Protein AF-A0A269PK32-F1 (afdb_monomer)

Secondary structure (DSSP, 8-state):
----------------------------------------PEEEEEEEEBTTBEET-EEEE-SS-SSSS--TTS-EEE--TTSEEEEEEETT---SPPEEEE--TTT-EETTSTT-B-SS--EEEE-TT-S-TTSPEEESHHHHHHHHHHTTS-TTS-HHHHHHHHHHHHHHHHT-S-THHHH--HHHHHT-TT--HHHHHHHHHHHHHHHHHHHHHHHHHHHHHHTS-TT-HHHHHHHHHHHHHHHTHHHHHHHHHHHHHHT---HHHHHHHHHHH-GGGSPPHHHHHHTSPPPPPPPEEEEEETTTTEEEEEPPTT--SGGGEEEESSTTSS-EE--SSSEEE--SS-B-TTTSEEEE---TTSPPPPPEE-SS-B-PPBPPPPPPEEEEEE-STTT-EEEEEPPTT--SGGGEEEESSTTSS-EE--SSEE--SS-B-TT-EEEEEPPBTTBPPPPPEEE-S-B-PPPPPPPPPPPEEEEEETTTTEEEEEPPTT---GGGEEEEETTS--EE-SSSEEE--SS-B-TT-EEEEEPPBTTTTBPPPPPEE-SS-B-PPPPPPPPPEEEEEETTTTEEEEEPPTT--SGGG-EEESSTTSS-EE--S-SEEE--S----TT--EE-

pLDDT: mean 87.88, std 14.58, range [28.97, 98.19]

Foldseek 3Di:
DDDDDDDDDDDDDDDDDDDDDDDDDDDDDDDDDDDDPDPQQWDKAKAFEDLAGKFQWKKWFPPVLLLDPPDPPIFIDGAHPNRIDITTGRPPPPDQTKIKTKFDAPGIDGPVDPPDGDHQIDMWTAGSPPPDPPDHFYTFLLRRLLVLQLVQDDPVDDSVRSSVVSLVLSCVLLVHDDSCLSGDPLNVQCVDPPDDPVSNVVSLLSSLLRNLSRVLLRVQLVLQVVQADPPLSSLSNNQLSNLCSPAQSNVSNVLSVVCVVVVNRDSNVSNVVSCVLQVLSRDHNVCSVVSHRDAQAEFADWDADQVQQKIFTHDRHRGQDQQQKWKFQALPPDIDGRDDGRMDRNPQAWGQWNNIWMWGDDDPSGDTHDIDIHRHIHHHAAEAAAEWAWDDADQDPPPGWTATHDGPPCHDQQQKWKFQAQPPDIDRADHTRHPPQDWGAAQRIWMWGPADPRYHIYDIDTGRDIHHHQDQDEAFAEWAWDDQDQVQQKGFTHDGPPGPDQQQKWKAAAPDDTDRDPDRIDHDDQAKGAWFRIWMWGPQDPVSRYHIHDIDTHRHIHHHDDDDFDFWADWDQDLVQQKIATHDGPPQQAQQSKWKFQALPPDTHGGHDHSMDRNPNDDGDPNSIGMD

Structure (mmCIF, N/CA/C/O backbone):
data_AF-A0A269PK32-F1
#
_entry.id   AF-A0A269PK32-F1
#
loop_
_atom_site.group_PDB
_atom_site.id
_atom_site.type_symbol
_atom_site.label_atom_id
_atom_site.label_alt_id
_atom_site.label_comp_id
_atom_site.label_asym_id
_atom_site.label_entity_id
_atom_site.label_seq_id
_atom_site.pdbx_PDB_ins_code
_atom_site.Cartn_x
_atom_site.Cartn_y
_atom_site.Cartn_z
_atom_site.occupancy
_atom_site.B_iso_or_equiv
_atom_site.auth_seq_id
_atom_site.auth_comp_id
_atom_site.auth_asym_id
_atom_site.auth_atom_id
_atom_site.pdbx_PDB_model_num
ATOM 1 N N . MET A 1 1 ? -9.921 -57.693 51.409 1.00 37.16 1 MET A N 1
ATOM 2 C CA . MET A 1 1 ? -8.818 -57.324 52.324 1.00 37.16 1 MET A CA 1
ATOM 3 C C . MET A 1 1 ? -8.618 -55.825 52.140 1.00 37.16 1 MET A C 1
ATOM 5 O O . MET A 1 1 ? -8.301 -55.451 51.028 1.00 37.16 1 MET A O 1
ATOM 9 N N . ASN A 1 2 ? -8.909 -54.890 53.039 1.00 38.06 2 ASN A N 1
ATOM 10 C CA . ASN A 1 2 ? -9.366 -54.890 54.426 1.00 38.06 2 ASN A CA 1
ATOM 11 C C . ASN A 1 2 ? -10.435 -53.795 54.600 1.00 38.06 2 ASN A C 1
ATOM 13 O O . ASN A 1 2 ? -10.482 -52.837 53.835 1.00 38.06 2 ASN A O 1
ATOM 17 N N . ALA A 1 3 ? -11.294 -54.001 55.594 1.00 35.81 3 ALA A N 1
ATOM 18 C CA . ALA A 1 3 ? -12.413 -53.156 56.001 1.00 35.81 3 ALA A CA 1
ATOM 19 C C . ALA A 1 3 ? -11.955 -51.936 56.862 1.00 35.81 3 ALA A C 1
ATOM 21 O O . ALA A 1 3 ? -10.773 -51.859 57.199 1.00 35.81 3 ALA A O 1
ATOM 22 N N . PRO A 1 4 ? -12.869 -50.998 57.202 1.00 59.84 4 PRO A N 1
ATOM 23 C CA . PRO A 1 4 ? -12.609 -49.584 57.521 1.00 59.84 4 PRO A CA 1
ATOM 24 C C . PRO A 1 4 ? -12.688 -49.246 59.023 1.00 59.84 4 PRO A C 1
ATOM 26 O O . PRO A 1 4 ? -13.217 -50.043 59.791 1.00 59.84 4 PRO A O 1
ATOM 29 N N . THR A 1 5 ? -12.299 -48.023 59.423 1.00 42.81 5 THR A N 1
ATOM 30 C CA . THR A 1 5 ? -12.698 -47.409 60.713 1.00 42.81 5 THR A CA 1
ATOM 31 C C . THR A 1 5 ? -12.662 -45.870 60.685 1.00 42.81 5 THR A C 1
ATOM 33 O O . THR A 1 5 ? -11.616 -45.283 60.416 1.00 42.81 5 THR A O 1
ATOM 36 N N . TYR A 1 6 ? -13.793 -45.238 61.032 1.00 42.78 6 TYR A N 1
ATOM 37 C CA . TYR A 1 6 ? -13.908 -43.853 61.530 1.00 42.78 6 TYR A CA 1
ATOM 38 C C . TYR A 1 6 ? -13.378 -43.745 62.976 1.00 42.78 6 TYR A C 1
ATOM 40 O O . TYR A 1 6 ? -13.392 -44.742 63.700 1.00 42.78 6 TYR A O 1
ATOM 48 N N . PRO A 1 7 ? -12.945 -42.553 63.423 1.00 45.50 7 PRO A N 1
ATOM 49 C CA . PRO A 1 7 ? -13.702 -41.792 64.440 1.00 45.50 7 PRO A CA 1
ATOM 50 C C . PRO A 1 7 ? -13.618 -40.270 64.152 1.00 45.50 7 PRO A C 1
ATOM 52 O O . PRO A 1 7 ? -12.852 -39.848 63.300 1.00 45.50 7 PRO A O 1
ATOM 55 N N . GLY A 1 8 ? -14.335 -39.327 64.752 1.00 34.00 8 GLY A N 1
ATOM 56 C CA . GLY A 1 8 ? -15.216 -39.264 65.907 1.00 34.00 8 GLY A CA 1
ATOM 57 C C . GLY A 1 8 ? -15.342 -37.770 66.249 1.00 34.00 8 GLY A C 1
ATOM 58 O O . GLY A 1 8 ? -14.341 -37.068 66.358 1.00 34.00 8 GLY A O 1
ATOM 59 N N . LEU A 1 9 ? -16.577 -37.286 66.338 1.00 37.31 9 LEU A N 1
ATOM 60 C CA . LEU A 1 9 ? -16.976 -35.931 66.721 1.00 37.31 9 LEU A CA 1
ATOM 61 C C . LEU A 1 9 ? -16.568 -35.638 68.180 1.00 37.31 9 LEU A C 1
ATOM 63 O O . LEU A 1 9 ? -16.847 -36.467 69.044 1.00 37.31 9 LEU A O 1
ATOM 67 N N . LEU A 1 10 ? -15.998 -34.464 68.480 1.00 34.41 10 LEU A N 1
ATOM 68 C CA . LEU A 1 10 ? -15.963 -33.917 69.845 1.00 34.41 10 LEU A CA 1
ATOM 69 C C . LEU A 1 10 ? -15.920 -32.382 69.825 1.00 34.41 10 LEU A C 1
ATOM 71 O O . LEU A 1 10 ? -14.963 -31.758 69.379 1.00 34.41 10 LEU A O 1
ATOM 75 N N . ILE A 1 11 ? -17.023 -31.813 70.306 1.00 39.72 11 ILE A N 1
ATOM 76 C CA . ILE A 1 11 ? -17.265 -30.405 70.616 1.00 39.72 11 ILE A CA 1
ATOM 77 C C . ILE A 1 11 ? -16.813 -30.176 72.062 1.00 39.72 11 ILE A C 1
ATOM 79 O O . ILE A 1 11 ? -17.271 -30.901 72.945 1.00 39.72 11 ILE A O 1
ATOM 83 N N . THR A 1 12 ? -16.014 -29.141 72.327 1.00 36.25 12 THR A N 1
ATOM 84 C CA . THR A 1 12 ? -15.875 -28.554 73.672 1.00 36.25 12 THR A CA 1
ATOM 85 C C . THR A 1 12 ? -15.654 -27.034 73.602 1.00 36.25 12 THR A C 1
ATOM 87 O O . THR A 1 12 ? -14.894 -26.567 72.753 1.00 36.25 12 THR A O 1
ATOM 90 N N . PRO A 1 13 ? -16.324 -26.248 74.469 1.00 44.06 13 PRO A N 1
ATOM 91 C CA . PRO A 1 13 ? -16.320 -24.788 74.439 1.00 44.06 13 PRO A CA 1
ATOM 92 C C . PRO A 1 13 ? -15.182 -24.206 75.290 1.00 44.06 13 PRO A C 1
ATOM 94 O O . PRO A 1 13 ? -14.864 -24.727 76.359 1.00 44.06 13 PRO A O 1
ATOM 97 N N . LEU A 1 14 ? -14.603 -23.091 74.843 1.00 37.59 14 LEU A N 1
ATOM 98 C CA . LEU A 1 14 ? -13.578 -22.353 75.578 1.00 37.59 14 LEU A CA 1
ATOM 99 C C . LEU A 1 14 ? -14.203 -21.106 76.225 1.00 37.59 14 LEU A C 1
ATOM 101 O O . LEU A 1 14 ? -14.432 -20.096 75.566 1.00 37.59 14 LEU A O 1
ATOM 105 N N . LEU A 1 15 ? -14.494 -21.205 77.524 1.00 38.22 15 LEU A N 1
ATOM 106 C CA . LEU A 1 15 ? -14.792 -20.078 78.409 1.00 38.22 15 LEU A CA 1
ATOM 107 C C . LEU A 1 15 ? -13.456 -19.531 78.944 1.00 38.22 15 LEU A C 1
ATOM 109 O O . LEU A 1 15 ? -12.741 -20.258 79.632 1.00 38.22 15 LEU A O 1
ATOM 113 N N . LEU A 1 16 ? -13.139 -18.259 78.690 1.00 42.25 16 LEU A N 1
ATOM 114 C CA . LEU A 1 16 ? -12.145 -17.515 79.469 1.00 42.25 16 LEU A CA 1
ATOM 115 C C . LEU A 1 16 ? -12.831 -16.355 80.189 1.00 42.25 16 LEU A C 1
ATOM 117 O O . LEU A 1 16 ? -13.361 -15.439 79.568 1.00 42.25 16 LEU A O 1
ATOM 121 N N . TRP A 1 17 ? -12.783 -16.410 81.517 1.00 37.53 17 TRP A N 1
ATOM 122 C CA . TRP A 1 17 ? -12.915 -15.254 82.391 1.00 37.53 17 TRP A CA 1
ATOM 123 C C . TRP A 1 17 ? -11.523 -14.658 82.598 1.00 37.53 17 TRP A C 1
ATOM 125 O O . TRP A 1 17 ? -10.612 -15.378 83.002 1.00 37.53 17 TRP A O 1
ATOM 135 N N . LEU A 1 18 ? -11.380 -13.344 82.437 1.00 39.38 18 LEU A N 1
ATOM 136 C CA . LEU A 1 18 ? -10.436 -12.581 83.246 1.00 39.38 18 LEU A CA 1
ATOM 137 C C . LEU A 1 18 ? -11.068 -11.258 83.672 1.00 39.38 18 LEU A C 1
ATOM 139 O O . LEU A 1 18 ? -11.532 -10.454 82.871 1.00 39.38 18 LEU A O 1
ATOM 143 N N . VAL A 1 19 ? -11.086 -11.113 84.990 1.00 48.22 19 VAL A N 1
ATOM 144 C CA . VAL A 1 19 ? -11.543 -9.983 85.782 1.00 48.22 19 VAL A CA 1
ATOM 145 C C . VAL A 1 19 ? -10.466 -8.900 85.741 1.00 48.22 19 VAL A C 1
ATOM 147 O O . VAL A 1 19 ? -9.308 -9.182 86.043 1.00 48.22 19 VAL A O 1
ATOM 150 N N . ALA A 1 20 ? -10.854 -7.660 85.446 1.00 36.81 20 ALA A N 1
ATOM 151 C CA . ALA A 1 20 ? -10.090 -6.473 85.811 1.00 36.81 20 ALA A CA 1
ATOM 152 C C . ALA A 1 20 ? -10.974 -5.582 86.691 1.00 36.81 20 ALA A C 1
ATOM 154 O O . ALA A 1 20 ? -12.094 -5.223 86.337 1.00 36.81 20 ALA A O 1
ATOM 155 N N . CYS A 1 21 ? -10.452 -5.322 87.884 1.00 52.16 21 CYS A N 1
ATOM 156 C CA . CYS A 1 21 ? -11.039 -4.577 88.985 1.00 52.16 21 CYS A CA 1
ATOM 157 C C . CYS A 1 21 ? -10.696 -3.084 88.851 1.00 52.16 21 CYS A C 1
ATOM 159 O O . CYS A 1 21 ? -9.554 -2.751 88.540 1.00 52.16 21 CYS A O 1
ATOM 161 N N . GLY A 1 22 ? -11.654 -2.204 89.146 1.00 38.16 22 GLY A N 1
ATOM 162 C CA . GLY A 1 22 ? -11.427 -0.767 89.324 1.00 38.16 22 GLY A CA 1
ATOM 163 C C . GLY A 1 22 ? -12.723 -0.019 89.653 1.00 38.16 22 GLY A C 1
ATOM 164 O O . GLY A 1 22 ? -13.509 0.248 88.753 1.00 38.16 22 GLY A O 1
ATOM 165 N N . GLY A 1 23 ? -12.953 0.273 90.943 1.00 36.78 23 GLY A N 1
ATOM 166 C CA . GLY A 1 23 ? -14.049 1.127 91.456 1.00 36.78 23 GLY A CA 1
ATOM 167 C C . GLY A 1 23 ? -13.903 2.604 91.038 1.00 36.78 23 GLY A C 1
ATOM 168 O O . GLY A 1 23 ? -12.877 2.975 90.482 1.00 36.78 23 GLY A O 1
ATOM 169 N N . SER A 1 24 ? -14.855 3.517 91.265 1.00 28.97 24 SER A N 1
ATOM 170 C CA . SER A 1 24 ? -15.559 3.793 92.526 1.00 28.97 24 SER A CA 1
ATOM 171 C C . SER A 1 24 ? -16.756 4.760 92.333 1.00 28.97 24 SER A C 1
ATOM 173 O O . SER A 1 24 ? -16.713 5.615 91.455 1.00 28.97 24 SER A O 1
ATOM 175 N N . ASP A 1 25 ? -17.736 4.648 93.243 1.00 36.16 25 ASP A N 1
ATOM 176 C CA . ASP A 1 25 ? -18.665 5.664 93.796 1.00 36.16 25 ASP A CA 1
ATOM 177 C C . ASP A 1 25 ? -19.957 6.165 93.081 1.00 36.16 25 ASP A C 1
ATOM 179 O O . ASP A 1 25 ? -19.962 7.090 92.282 1.00 36.16 25 ASP A O 1
ATOM 183 N N . ASN A 1 26 ? -21.080 5.634 93.603 1.00 37.25 26 ASN A N 1
ATOM 184 C CA . ASN A 1 26 ? -22.246 6.293 94.240 1.00 37.25 26 ASN A CA 1
ATOM 185 C C . ASN A 1 26 ? -23.305 7.138 93.476 1.00 37.25 26 ASN A C 1
ATOM 187 O O . ASN A 1 26 ? -23.106 8.313 93.188 1.00 37.25 26 ASN A O 1
ATOM 191 N N . LYS A 1 27 ? -24.538 6.586 93.562 1.00 33.72 27 LYS A N 1
ATOM 192 C CA . LYS A 1 27 ? -25.879 7.200 93.791 1.00 33.72 27 LYS A CA 1
ATOM 193 C C . LYS A 1 27 ? -26.764 7.590 92.581 1.00 33.72 27 LYS A C 1
ATOM 195 O O . LYS A 1 27 ? -26.254 7.720 91.480 1.00 33.72 27 LYS A O 1
ATOM 200 N N . PRO A 1 28 ? -28.110 7.611 92.768 1.00 47.28 28 PRO A N 1
ATOM 201 C CA . PRO A 1 28 ? -29.032 6.879 91.901 1.00 47.28 28 PRO A CA 1
ATOM 202 C C . PRO A 1 28 ? -30.050 7.761 91.161 1.00 47.28 28 PRO A C 1
ATOM 204 O O . PRO A 1 28 ? -30.309 8.887 91.567 1.00 47.28 28 PRO A O 1
ATOM 207 N N . ASP A 1 29 ? -30.693 7.105 90.193 1.00 39.12 29 ASP A N 1
ATOM 208 C CA . ASP A 1 29 ? -32.035 7.358 89.654 1.00 39.12 29 ASP A CA 1
ATOM 209 C C . ASP A 1 29 ? -32.228 8.647 88.847 1.00 39.12 29 ASP A C 1
ATOM 211 O O . ASP A 1 29 ? -32.294 9.733 89.406 1.00 39.12 29 ASP A O 1
ATOM 215 N N . GLU A 1 30 ? -32.402 8.493 87.531 1.00 36.25 30 GLU A N 1
ATOM 216 C CA . GLU A 1 30 ? -33.432 9.231 86.799 1.00 36.25 30 GLU A CA 1
ATOM 217 C C . GLU A 1 30 ? -33.748 8.544 85.455 1.00 36.25 30 GLU A C 1
ATOM 219 O O . GLU A 1 30 ? -32.909 8.406 84.570 1.00 36.25 30 GLU A O 1
ATOM 224 N N . THR A 1 31 ? -35.003 8.099 85.365 1.00 31.62 31 THR A N 1
ATOM 225 C CA 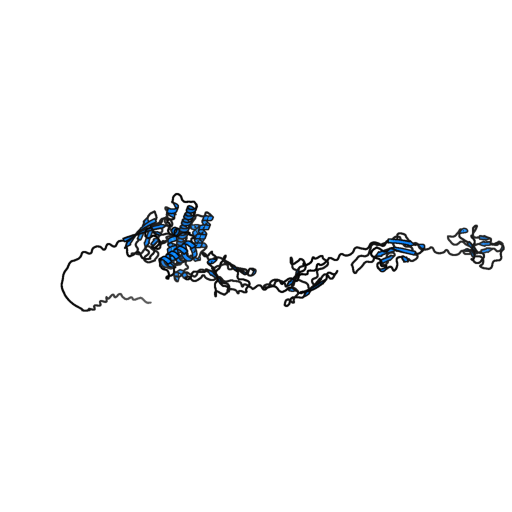. THR A 1 31 ? -35.887 8.101 84.187 1.00 31.62 31 THR A CA 1
ATOM 226 C C . THR A 1 31 ? -35.447 7.388 82.903 1.00 31.62 31 THR A C 1
ATOM 228 O O . THR A 1 31 ? -34.559 7.807 82.171 1.00 31.62 31 THR A O 1
ATOM 231 N N . ILE A 1 32 ? -36.222 6.350 82.570 1.00 41.50 32 ILE A N 1
ATOM 232 C CA . ILE A 1 32 ? -36.342 5.765 81.232 1.00 41.50 32 ILE A CA 1
ATOM 233 C C . ILE A 1 32 ? -36.752 6.868 80.251 1.00 41.50 32 ILE A C 1
ATOM 235 O O . ILE A 1 32 ? -37.929 7.231 80.189 1.00 41.50 32 ILE A O 1
ATOM 239 N N . ASP A 1 33 ? -35.794 7.359 79.467 1.00 33.66 33 ASP A N 1
ATOM 240 C CA . ASP A 1 33 ? -36.096 8.139 78.278 1.00 33.66 33 ASP A CA 1
ATOM 241 C C . ASP A 1 33 ? -36.470 7.203 77.129 1.00 33.66 33 ASP A C 1
ATOM 243 O O . ASP A 1 33 ? -35.772 6.262 76.741 1.00 33.66 33 ASP A O 1
ATOM 247 N N . LYS A 1 34 ? -37.666 7.467 76.627 1.00 39.84 34 LYS A N 1
ATOM 248 C CA . LYS A 1 34 ? -38.316 6.823 75.501 1.00 39.84 34 LYS A CA 1
ATOM 249 C C . LYS A 1 34 ? -37.453 7.073 74.261 1.00 39.84 34 LYS A C 1
ATOM 251 O O . LYS A 1 34 ? -37.342 8.213 73.822 1.00 39.84 34 LYS A O 1
ATOM 256 N N . ILE A 1 35 ? -36.870 6.018 73.691 1.00 34.84 35 ILE A N 1
ATOM 257 C CA . ILE A 1 35 ? -36.196 6.078 72.387 1.00 34.84 35 ILE A CA 1
ATOM 258 C C . ILE A 1 35 ? -37.216 6.611 71.369 1.00 34.84 35 ILE A C 1
ATOM 260 O O . ILE A 1 35 ? -38.174 5.926 71.007 1.00 34.84 35 ILE A O 1
ATOM 264 N N . SER A 1 36 ? -37.038 7.869 70.968 1.00 35.03 36 SER A N 1
ATOM 265 C CA . SER A 1 36 ? -37.664 8.447 69.782 1.00 35.03 36 SER A CA 1
ATOM 266 C C . SER A 1 36 ? -37.116 7.705 68.560 1.00 35.03 36 SER A C 1
ATOM 268 O O . SER A 1 36 ? -35.912 7.445 68.528 1.00 35.03 36 SER A O 1
ATOM 270 N N . PRO A 1 37 ? -37.941 7.346 67.560 1.00 41.81 37 PRO A N 1
ATOM 271 C CA . PRO A 1 37 ? -37.420 6.790 66.323 1.00 41.81 37 PRO A CA 1
ATOM 272 C C . PRO A 1 37 ? -36.536 7.851 65.668 1.00 41.81 37 PRO A C 1
ATOM 274 O O . PRO A 1 37 ? -36.965 8.988 65.463 1.00 41.81 37 PRO A O 1
ATOM 277 N N . ASP A 1 38 ? -35.291 7.482 65.396 1.00 36.31 38 ASP A N 1
ATOM 278 C CA . ASP A 1 38 ? -34.392 8.268 64.568 1.00 36.31 38 ASP A CA 1
ATOM 279 C C . ASP A 1 38 ? -35.006 8.339 63.165 1.00 36.31 38 ASP A C 1
ATOM 281 O O . ASP A 1 38 ? -35.099 7.344 62.443 1.00 36.31 38 ASP A O 1
ATOM 285 N N . THR A 1 39 ? -35.550 9.503 62.824 1.00 44.28 39 THR A N 1
ATOM 286 C CA . THR A 1 39 ? -36.041 9.825 61.485 1.00 44.28 39 THR A CA 1
ATOM 287 C C . THR A 1 39 ? -34.842 9.911 60.542 1.00 44.28 39 THR A C 1
ATOM 289 O O . THR A 1 39 ? -34.349 10.998 60.241 1.00 44.28 39 THR A O 1
ATOM 292 N N . SER A 1 40 ? -34.381 8.759 60.046 1.00 48.56 40 SER A N 1
ATOM 293 C CA . SER A 1 40 ? -33.530 8.712 58.861 1.00 48.56 40 SER A CA 1
ATOM 294 C C . SER A 1 40 ? -34.338 9.286 57.701 1.00 48.56 40 SER A C 1
ATOM 296 O O . SER A 1 40 ? -35.295 8.679 57.216 1.00 48.56 40 SER A O 1
ATOM 298 N N . THR A 1 41 ? -34.003 10.500 57.286 1.00 59.38 41 THR A N 1
ATOM 299 C CA . THR A 1 41 ? -34.541 11.061 56.050 1.00 59.38 41 THR A CA 1
ATOM 300 C C . THR A 1 41 ? -33.999 10.216 54.892 1.00 59.38 41 THR A C 1
ATOM 302 O O . THR A 1 41 ? -32.800 9.944 54.829 1.00 59.38 41 THR A O 1
ATOM 305 N N . ASN A 1 42 ? -34.898 9.711 54.044 1.00 69.38 42 ASN A N 1
ATOM 306 C CA . ASN A 1 42 ? -34.542 8.978 52.829 1.00 69.38 42 ASN A CA 1
ATOM 307 C C . ASN A 1 42 ? -34.512 9.957 51.646 1.00 69.38 42 ASN A C 1
ATOM 309 O O . ASN A 1 42 ? -35.462 10.722 51.461 1.00 69.38 42 ASN A O 1
ATOM 313 N N . THR A 1 43 ? -33.470 9.887 50.823 1.00 78.19 43 THR A N 1
ATOM 314 C CA . THR A 1 43 ? -33.382 10.532 49.514 1.00 78.19 43 THR A CA 1
ATOM 315 C C . THR A 1 43 ? -34.080 9.646 48.489 1.00 78.19 43 THR A C 1
ATOM 317 O O . THR A 1 43 ? -33.780 8.456 48.375 1.00 78.19 43 THR A O 1
ATOM 320 N N . ALA A 1 44 ? -34.992 10.230 47.713 1.00 84.94 44 ALA A N 1
ATOM 321 C CA . ALA A 1 44 ? -35.550 9.586 46.532 1.00 84.94 44 ALA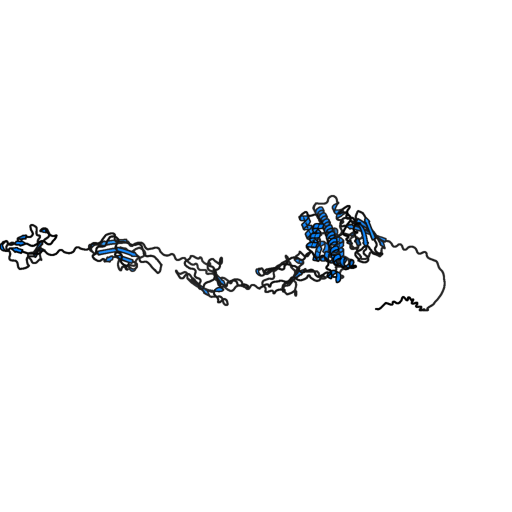 A CA 1
ATOM 322 C C . ALA A 1 44 ? -34.609 9.795 45.336 1.00 84.94 44 ALA A C 1
ATOM 324 O O . ALA A 1 44 ? -34.358 10.933 44.941 1.00 84.94 44 ALA A O 1
ATOM 325 N N . VAL A 1 45 ? -34.108 8.705 44.757 1.00 86.88 45 VAL A N 1
ATOM 326 C CA . VAL A 1 45 ? -33.347 8.704 43.502 1.00 86.88 45 VAL A CA 1
ATOM 327 C C . VAL A 1 45 ? -34.284 8.264 42.387 1.00 86.88 45 VAL A C 1
ATOM 329 O O . VAL A 1 45 ? -34.771 7.134 42.395 1.00 86.88 45 VAL A O 1
ATOM 332 N N . ASN A 1 46 ? -34.562 9.167 41.450 1.00 90.25 46 ASN A N 1
ATOM 333 C CA . ASN A 1 46 ? -35.451 8.911 40.320 1.00 90.25 46 ASN A CA 1
ATOM 334 C C . ASN A 1 46 ? -34.625 8.598 39.075 1.00 90.25 46 ASN A C 1
ATOM 336 O O . ASN A 1 46 ? -33.657 9.306 38.798 1.00 90.25 46 ASN A O 1
ATOM 340 N N . GLY A 1 47 ? -35.032 7.593 38.306 1.00 92.38 47 GLY A N 1
ATOM 341 C CA . GLY A 1 47 ? -34.360 7.245 37.061 1.00 92.38 47 GLY A CA 1
ATOM 342 C C . GLY A 1 47 ? -35.284 6.660 36.000 1.00 92.38 47 GLY A C 1
ATOM 343 O O . GLY A 1 47 ? -36.485 6.490 36.227 1.00 92.38 47 GLY A O 1
ATOM 344 N N . VAL A 1 48 ? -34.721 6.413 34.821 1.00 95.44 48 VAL A N 1
ATOM 345 C CA . VAL A 1 48 ? -35.363 5.744 33.682 1.00 95.44 48 VAL A CA 1
ATOM 346 C C . VAL A 1 48 ? -34.379 4.779 33.025 1.00 95.44 48 VAL A C 1
ATOM 348 O O . VAL A 1 48 ? -33.212 5.116 32.839 1.00 95.44 48 VAL A O 1
ATOM 351 N N . ALA A 1 49 ? -34.843 3.576 32.701 1.00 97.31 49 ALA A N 1
ATOM 352 C CA . ALA A 1 49 ? -34.073 2.537 32.029 1.00 97.31 49 ALA A CA 1
ATOM 353 C C . ALA A 1 49 ? -34.405 2.501 30.528 1.00 97.31 49 ALA A C 1
ATOM 355 O O . ALA A 1 49 ? -35.564 2.280 30.167 1.00 97.31 49 ALA A O 1
ATOM 356 N N . ILE A 1 50 ? -33.400 2.723 29.671 1.00 95.38 50 ILE A N 1
ATOM 357 C CA . ILE A 1 50 ? -33.592 2.966 28.232 1.00 95.38 50 ILE A CA 1
ATOM 358 C C . ILE A 1 50 ? -32.594 2.164 27.373 1.00 95.38 50 ILE A C 1
ATOM 360 O O . ILE A 1 50 ? -31.420 2.513 27.306 1.00 95.38 50 ILE A O 1
ATOM 364 N N . ASP A 1 51 ? -33.090 1.147 26.673 1.00 91.81 51 ASP A N 1
ATOM 365 C CA . ASP A 1 51 ? -32.627 0.641 25.368 1.00 91.81 51 ASP A CA 1
ATOM 366 C C . ASP A 1 51 ? -33.711 0.999 24.332 1.00 91.81 51 ASP A C 1
ATOM 368 O O . ASP A 1 51 ? -33.632 2.048 23.699 1.00 91.81 51 ASP A O 1
ATOM 372 N N . GLY A 1 52 ? -34.844 0.295 24.363 1.00 93.38 52 GLY A N 1
ATOM 373 C CA . GLY A 1 52 ? -36.158 0.929 24.495 1.00 93.38 52 GLY A CA 1
ATOM 374 C C . GLY A 1 52 ? -36.547 1.063 25.975 1.00 93.38 52 GLY A C 1
ATOM 375 O O . GLY A 1 52 ? -35.794 0.660 26.861 1.00 93.38 52 GLY A O 1
ATOM 376 N N . TYR A 1 53 ? -37.716 1.616 26.305 1.00 97.38 53 TYR A N 1
ATOM 377 C CA . TYR A 1 53 ? -38.167 1.601 27.701 1.00 97.38 53 TYR A CA 1
ATOM 378 C C . TYR A 1 53 ? -38.209 0.162 28.230 1.00 97.38 53 TYR A C 1
ATOM 380 O O . TYR A 1 53 ? -38.901 -0.698 27.677 1.00 97.38 53 TYR A O 1
ATOM 388 N N . LEU A 1 54 ? -37.438 -0.093 29.291 1.00 97.88 54 LEU A N 1
ATOM 389 C CA . LEU A 1 54 ? -37.302 -1.418 29.887 1.00 97.88 54 LEU A CA 1
ATOM 390 C C . LEU A 1 54 ? -38.305 -1.575 31.025 1.00 97.88 54 LEU A C 1
ATOM 392 O O . LEU A 1 54 ? -38.085 -1.072 32.126 1.00 97.88 54 LEU A O 1
ATOM 396 N N . SER A 1 55 ? -39.385 -2.310 30.777 1.00 97.88 55 SER A N 1
ATOM 397 C CA . SER A 1 55 ? -40.427 -2.586 31.764 1.00 97.88 55 SER A CA 1
ATOM 398 C C . SER A 1 55 ? -40.185 -3.889 32.514 1.00 97.88 55 SER A C 1
ATOM 400 O O . SER A 1 55 ? -39.733 -4.878 31.931 1.00 97.88 55 SER A O 1
ATOM 402 N N . LEU A 1 56 ? -40.519 -3.916 33.809 1.00 97.06 56 LEU A N 1
ATOM 403 C CA . LEU A 1 56 ? -40.291 -5.065 34.693 1.00 97.06 56 LEU A CA 1
ATOM 404 C C . LEU A 1 56 ? -38.804 -5.451 34.806 1.00 97.06 56 LEU A C 1
ATOM 406 O O . LEU A 1 56 ? -38.460 -6.620 35.012 1.00 97.06 56 LEU A O 1
ATOM 410 N N . ALA A 1 57 ? -37.906 -4.480 34.653 1.00 97.94 57 ALA A N 1
ATOM 411 C CA . ALA A 1 57 ? -36.490 -4.631 34.956 1.00 97.94 57 ALA A CA 1
ATOM 412 C C . ALA A 1 57 ? -36.246 -4.340 36.443 1.00 97.94 57 ALA A C 1
ATOM 414 O O . ALA A 1 57 ? -36.973 -3.562 37.065 1.00 97.94 57 ALA A O 1
ATOM 415 N N . LYS A 1 58 ? -35.215 -4.955 37.028 1.00 97.62 58 LYS A N 1
ATOM 416 C CA . LYS A 1 58 ? -34.786 -4.612 38.390 1.00 97.62 58 LYS A CA 1
ATOM 417 C C . LYS A 1 58 ? -33.844 -3.423 38.331 1.00 97.62 58 LYS A C 1
ATOM 419 O O . LYS A 1 58 ? -32.858 -3.482 37.602 1.00 97.62 58 LYS A O 1
ATOM 424 N N . ALA A 1 59 ? -34.118 -2.407 39.137 1.00 96.25 59 ALA A N 1
ATOM 425 C CA . ALA A 1 59 ? -33.235 -1.270 39.348 1.00 96.25 59 ALA A CA 1
ATOM 426 C C . ALA A 1 59 ? -32.655 -1.325 40.759 1.00 96.25 59 ALA A C 1
ATOM 428 O O . ALA A 1 59 ? -33.417 -1.512 41.708 1.00 96.25 59 ALA A O 1
ATOM 429 N N . CYS A 1 60 ? -31.344 -1.154 40.911 1.00 93.88 60 CYS A N 1
ATOM 430 C CA . CYS A 1 60 ? -30.681 -1.116 42.211 1.00 93.88 60 CYS A CA 1
ATOM 431 C C . CYS A 1 60 ? -29.406 -0.266 42.197 1.00 93.88 60 CYS A C 1
ATOM 433 O O . CYS A 1 60 ? -28.878 0.053 41.137 1.00 93.88 60 CYS A O 1
ATOM 435 N N . ILE A 1 61 ? -28.888 0.083 43.375 1.00 90.25 61 ILE A N 1
ATOM 436 C CA . ILE A 1 61 ? -27.492 0.527 43.501 1.00 90.25 61 ILE A CA 1
ATOM 437 C C . ILE A 1 61 ? -26.624 -0.718 43.695 1.00 90.25 61 ILE A C 1
ATOM 439 O O . ILE A 1 61 ? -26.834 -1.440 44.668 1.00 90.25 61 ILE A O 1
ATOM 443 N N . ASP A 1 62 ? -25.659 -0.949 42.804 1.00 91.81 62 ASP A N 1
ATOM 444 C CA . ASP A 1 62 ? -24.762 -2.115 42.850 1.00 91.81 62 ASP A CA 1
ATOM 445 C C . ASP A 1 62 ? -23.654 -1.900 43.895 1.00 91.81 62 ASP A C 1
ATOM 447 O O . ASP A 1 62 ? -22.532 -1.485 43.595 1.00 91.81 62 ASP A O 1
ATOM 451 N N . LEU A 1 63 ? -23.997 -2.102 45.170 1.00 89.00 63 LEU A N 1
ATOM 452 C CA . LEU A 1 63 ? -23.113 -1.797 46.298 1.00 89.00 63 LEU A CA 1
ATOM 453 C C . LEU A 1 63 ? -21.903 -2.735 46.358 1.00 89.00 63 LEU A C 1
ATOM 455 O O . LEU A 1 63 ? -20.858 -2.343 46.880 1.00 89.00 63 LEU A O 1
ATOM 459 N N . ASN A 1 64 ? -22.058 -3.976 45.891 1.00 89.81 64 ASN A N 1
ATOM 460 C CA . ASN A 1 64 ? -21.019 -5.000 45.957 1.00 89.81 64 ASN A CA 1
ATOM 461 C C . ASN A 1 64 ? -20.203 -5.112 44.649 1.00 89.81 64 ASN A C 1
ATOM 463 O O . ASN A 1 64 ? -19.198 -5.827 44.633 1.00 89.81 64 ASN A O 1
ATOM 467 N N . ARG A 1 65 ? -20.593 -4.368 43.603 1.00 90.06 65 ARG A N 1
ATOM 468 C CA . ARG A 1 65 ? -19.949 -4.299 42.283 1.00 90.06 65 ARG A CA 1
ATOM 469 C C . ARG A 1 65 ? -19.889 -5.656 41.586 1.00 90.06 65 ARG A C 1
ATOM 471 O O . ARG A 1 65 ? -18.880 -5.996 40.963 1.00 90.06 65 ARG A O 1
ATOM 478 N N . ASN A 1 66 ? -20.942 -6.457 41.733 1.00 92.38 66 ASN A N 1
ATOM 479 C CA . ASN A 1 66 ? -21.045 -7.775 41.113 1.00 92.38 66 ASN A CA 1
ATOM 480 C C . ASN A 1 66 ? -21.887 -7.775 39.826 1.00 92.38 66 ASN A C 1
ATOM 482 O O . ASN A 1 66 ? -22.062 -8.845 39.235 1.00 92.38 66 ASN A O 1
ATOM 486 N N . TYR A 1 67 ? -22.358 -6.602 39.381 1.00 94.25 67 TYR A N 1
ATOM 487 C CA . TYR A 1 67 ? -23.189 -6.418 38.191 1.00 94.25 67 TYR A CA 1
ATOM 488 C C . TYR A 1 67 ? -24.547 -7.131 38.283 1.00 94.25 67 TYR A C 1
ATOM 490 O O . TYR A 1 67 ? -25.120 -7.543 37.270 1.00 94.25 67 TYR A O 1
ATOM 498 N N . ARG A 1 68 ? -25.079 -7.308 39.500 1.00 93.12 68 ARG A N 1
ATOM 499 C CA . ARG A 1 68 ? -26.377 -7.938 39.764 1.00 93.12 68 ARG A CA 1
ATOM 500 C C . ARG A 1 68 ? -27.143 -7.172 40.837 1.00 93.12 68 ARG A C 1
ATOM 502 O O . ARG A 1 68 ? -26.574 -6.701 41.803 1.00 93.12 68 ARG A O 1
ATOM 509 N N . CYS A 1 69 ? -28.466 -7.119 40.693 1.00 93.62 69 CYS A N 1
ATOM 510 C CA . CYS A 1 69 ? -29.358 -6.677 41.767 1.00 93.62 69 CYS A CA 1
ATOM 511 C C . CYS A 1 69 ? -29.747 -7.878 42.641 1.00 93.62 69 CYS A C 1
ATOM 513 O O . CYS A 1 69 ? -30.838 -8.446 42.485 1.00 93.62 69 CYS A O 1
ATOM 515 N N . ASP A 1 70 ? -28.816 -8.322 43.487 1.00 90.69 70 ASP A N 1
ATOM 516 C CA . ASP A 1 70 ? -28.957 -9.520 44.328 1.00 90.69 70 ASP A CA 1
ATOM 517 C C . ASP A 1 70 ? -28.505 -9.342 45.789 1.00 90.69 70 ASP A C 1
ATOM 519 O O . ASP A 1 70 ? -28.715 -10.233 46.620 1.00 90.69 70 ASP A O 1
ATOM 523 N N . GLY A 1 71 ? -27.944 -8.187 46.139 1.00 81.88 71 GLY A N 1
ATOM 524 C CA . GLY A 1 71 ? -27.449 -7.904 47.472 1.00 81.88 71 GLY A CA 1
ATOM 525 C C . GLY A 1 71 ? -28.569 -7.631 48.473 1.00 81.88 71 GLY A C 1
ATOM 526 O O . GLY A 1 71 ? -29.437 -6.789 48.274 1.00 81.88 71 GLY A O 1
ATOM 527 N N . ALA A 1 72 ? -28.500 -8.273 49.641 1.00 79.75 72 ALA A N 1
ATOM 528 C CA . ALA A 1 72 ? -29.445 -8.035 50.740 1.00 79.75 72 ALA A CA 1
ATOM 529 C C . ALA A 1 72 ? -29.415 -6.593 51.294 1.00 79.75 72 ALA A C 1
ATOM 531 O O . ALA A 1 72 ? -30.342 -6.185 51.991 1.00 79.75 72 ALA A O 1
ATOM 532 N N . LEU A 1 73 ? -28.344 -5.843 51.013 1.00 81.50 73 LEU A N 1
ATOM 533 C CA . LEU A 1 73 ? -28.181 -4.437 51.394 1.00 81.50 73 LEU A CA 1
ATOM 534 C C . LEU A 1 73 ? -28.429 -3.473 50.224 1.00 81.50 73 LEU A C 1
ATOM 536 O O . LEU A 1 73 ? -28.363 -2.263 50.423 1.00 81.50 73 LEU A O 1
ATOM 540 N N . GLU A 1 74 ? -28.696 -3.987 49.023 1.00 87.62 74 GLU A N 1
ATOM 541 C CA . GLU A 1 74 ? -28.922 -3.170 47.835 1.00 87.62 74 GLU A CA 1
ATOM 542 C C . GLU A 1 74 ? -30.360 -2.662 47.821 1.00 87.62 74 GLU A C 1
ATOM 544 O O . GLU A 1 74 ? -31.330 -3.425 47.868 1.00 87.62 74 GLU A O 1
ATOM 549 N N . TYR A 1 75 ? -30.504 -1.340 47.763 1.00 88.19 75 TYR A N 1
ATOM 550 C CA . TYR A 1 75 ? -31.804 -0.712 47.574 1.00 88.19 75 TYR A CA 1
ATOM 551 C C . TYR A 1 75 ? -32.263 -1.015 46.156 1.00 88.19 75 TYR A C 1
ATOM 553 O O . TYR A 1 75 ? -31.582 -0.629 45.208 1.00 88.19 75 TYR A O 1
ATOM 561 N N . GLN A 1 76 ? -33.401 -1.695 46.025 1.00 92.25 76 GLN A N 1
ATOM 562 C CA . GLN A 1 76 ? -33.912 -2.166 44.743 1.00 92.25 76 GLN A CA 1
ATOM 563 C C . GLN A 1 76 ? -35.398 -1.858 44.550 1.00 92.25 76 GLN A C 1
ATOM 565 O O . GLN A 1 76 ? -36.164 -1.765 45.511 1.00 92.25 76 GLN A O 1
ATOM 570 N N . THR A 1 77 ? -35.808 -1.735 43.294 1.00 95.81 77 THR A N 1
ATOM 571 C CA . THR A 1 77 ? -37.200 -1.574 42.863 1.00 95.81 77 THR A CA 1
ATOM 572 C C . THR A 1 77 ? -37.392 -2.182 41.467 1.00 95.81 77 THR A C 1
ATOM 574 O O . THR A 1 77 ? -36.442 -2.705 40.880 1.00 95.81 77 THR A O 1
ATOM 577 N N . ILE A 1 78 ? -38.616 -2.141 40.942 1.00 97.38 78 ILE A N 1
ATOM 578 C CA . ILE A 1 78 ? -38.960 -2.599 39.591 1.00 97.38 78 ILE A CA 1
ATOM 579 C C . ILE A 1 78 ? -39.373 -1.397 38.743 1.00 97.38 78 ILE A C 1
ATOM 581 O O . ILE A 1 78 ? -40.069 -0.510 39.238 1.00 97.38 78 ILE A O 1
ATOM 585 N N . THR A 1 79 ? -38.940 -1.372 37.485 1.00 98.19 79 THR A N 1
ATOM 586 C CA . THR A 1 79 ? -39.320 -0.333 36.523 1.00 98.19 79 THR A CA 1
ATOM 587 C C . THR A 1 79 ? -40.769 -0.479 36.054 1.00 98.19 79 THR A C 1
ATOM 589 O O . THR A 1 79 ? -41.283 -1.597 35.922 1.00 98.19 79 THR A O 1
ATOM 592 N N . ASP A 1 80 ? -41.432 0.647 35.789 1.00 97.88 80 ASP A N 1
ATOM 593 C CA . ASP A 1 80 ? -42.778 0.680 35.204 1.00 97.88 80 ASP A CA 1
ATOM 594 C C . ASP A 1 80 ? -42.773 0.467 33.673 1.00 97.88 80 ASP A C 1
ATOM 596 O O . ASP A 1 80 ? -41.781 0.036 33.088 1.00 97.88 80 ASP A O 1
ATOM 600 N N . ASP A 1 81 ? -43.913 0.659 33.010 1.00 95.88 81 ASP A N 1
ATOM 601 C CA . ASP A 1 81 ? -44.088 0.507 31.557 1.00 95.88 81 ASP A CA 1
ATOM 602 C C . ASP A 1 81 ? -43.355 1.569 30.725 1.00 95.88 81 ASP A C 1
ATOM 604 O O . ASP A 1 81 ? -43.018 1.314 29.570 1.00 95.88 81 ASP A O 1
ATOM 608 N N . GLU A 1 82 ? -43.036 2.714 31.327 1.00 95.19 82 GLU A N 1
ATOM 609 C CA . GLU A 1 82 ? -42.200 3.772 30.751 1.00 95.19 82 GLU A CA 1
ATOM 610 C C . GLU A 1 82 ? -40.733 3.652 31.213 1.00 95.19 82 GLU A C 1
ATOM 612 O O . GLU A 1 82 ? -39.946 4.589 31.079 1.00 95.19 82 GLU A O 1
ATOM 617 N N . GLY A 1 83 ? -40.352 2.509 31.796 1.00 96.75 83 GLY A N 1
ATOM 618 C CA . GLY A 1 83 ? -39.000 2.238 32.281 1.00 96.75 83 GLY A CA 1
ATOM 619 C C . GLY A 1 83 ? -38.582 3.072 33.496 1.00 96.75 83 GLY A C 1
ATOM 620 O O . GLY A 1 83 ? -37.410 3.046 33.880 1.00 96.75 83 GLY A O 1
ATOM 621 N N . LYS A 1 84 ? -39.497 3.824 34.115 1.00 97.06 84 LYS A N 1
ATOM 622 C CA . LYS A 1 84 ? -39.198 4.717 35.237 1.00 97.06 84 LYS A CA 1
ATOM 623 C C . LYS A 1 84 ? -39.135 3.950 36.544 1.00 97.06 84 LYS A C 1
ATOM 625 O O . LYS A 1 84 ? -39.793 2.929 36.737 1.00 97.06 84 LYS A O 1
ATOM 630 N N . PHE A 1 85 ? -38.345 4.473 37.472 1.00 95.81 85 PHE A N 1
ATOM 631 C CA . PHE A 1 85 ? -38.221 3.918 38.810 1.00 95.81 85 PHE A CA 1
ATOM 632 C C . PHE A 1 85 ? -37.834 4.980 39.840 1.00 95.81 85 PHE A C 1
ATOM 634 O O . PHE A 1 85 ? -37.213 5.997 39.522 1.00 95.81 85 PHE A O 1
ATOM 641 N N . THR A 1 86 ? -38.151 4.694 41.102 1.00 93.12 86 THR A N 1
ATOM 642 C CA . THR A 1 86 ? -37.724 5.491 42.256 1.00 93.12 86 THR A CA 1
ATOM 643 C C . THR A 1 86 ? -37.114 4.573 43.309 1.00 93.12 86 THR A C 1
ATOM 645 O O . THR A 1 86 ? -37.775 3.660 43.808 1.00 93.12 86 THR A O 1
ATOM 648 N N . LEU A 1 87 ? -35.856 4.828 43.667 1.00 89.69 87 LEU A N 1
ATOM 649 C CA . LEU A 1 87 ? -35.167 4.188 44.786 1.00 89.69 87 LEU A CA 1
ATOM 650 C C . LEU A 1 87 ? -35.242 5.092 46.016 1.00 89.69 87 LEU A C 1
ATOM 652 O O . LEU A 1 87 ? -34.983 6.289 45.934 1.00 89.69 87 LEU A O 1
ATOM 656 N N . SER A 1 88 ? -35.574 4.518 47.168 1.00 86.81 88 SER A N 1
ATOM 657 C CA . SER A 1 88 ? -35.584 5.230 48.448 1.00 86.81 88 SER A CA 1
ATOM 658 C C . SER A 1 88 ? -34.350 4.832 49.252 1.00 86.81 88 SER A C 1
ATOM 660 O O . SER A 1 88 ? -34.303 3.727 49.789 1.00 86.81 88 SER A O 1
ATOM 662 N N . ILE A 1 89 ? -33.368 5.731 49.344 1.00 80.00 89 ILE A N 1
ATOM 663 C CA . ILE A 1 89 ? -32.054 5.472 49.949 1.00 80.00 89 ILE A CA 1
ATOM 664 C C . ILE A 1 89 ? -31.885 6.356 51.195 1.00 80.00 89 ILE A C 1
ATOM 666 O O . ILE A 1 89 ? -32.116 7.557 51.101 1.00 80.00 89 ILE A O 1
ATOM 670 N N . PRO A 1 90 ? -31.455 5.837 52.355 1.00 76.38 90 PRO A N 1
ATOM 671 C CA . PRO A 1 90 ? -31.114 6.664 53.515 1.00 76.38 90 PRO A CA 1
ATOM 672 C C . PRO A 1 90 ? -30.042 7.715 53.168 1.00 76.38 90 PRO A C 1
ATOM 674 O O . PRO A 1 90 ? -29.038 7.379 52.537 1.00 76.38 90 PRO A O 1
ATOM 677 N N . ASN A 1 91 ? -30.240 8.976 53.581 1.00 61.25 91 ASN A N 1
ATOM 678 C CA . ASN A 1 91 ? -29.473 10.169 53.156 1.00 61.25 91 ASN A CA 1
ATOM 679 C C . ASN A 1 91 ? -27.931 10.080 53.252 1.00 61.25 91 ASN A C 1
ATOM 681 O O . ASN A 1 91 ? -27.239 10.916 52.678 1.00 61.25 91 ASN A O 1
ATOM 685 N N . ASN A 1 92 ? -27.375 9.109 53.976 1.00 56.41 92 ASN A N 1
ATOM 686 C CA . ASN A 1 92 ? -25.940 8.924 54.202 1.00 56.41 92 ASN A CA 1
ATOM 687 C C . ASN A 1 92 ? -25.285 7.816 53.350 1.00 56.41 92 ASN A C 1
ATOM 689 O O . ASN A 1 92 ? -24.085 7.603 53.496 1.00 56.41 92 ASN A O 1
ATOM 693 N N . ASN A 1 93 ? -26.032 7.130 52.473 1.00 56.84 93 ASN A N 1
ATOM 694 C CA . ASN A 1 93 ? -25.569 5.919 51.772 1.00 56.84 93 ASN A CA 1
ATOM 695 C C . ASN A 1 93 ? -25.549 6.013 50.237 1.00 56.84 93 ASN A C 1
ATOM 697 O O . ASN A 1 93 ? -25.456 4.981 49.573 1.00 56.84 93 ASN A O 1
ATOM 701 N N . ILE A 1 94 ? -25.621 7.211 49.649 1.00 60.88 94 ILE A N 1
ATOM 702 C CA . ILE A 1 94 ? -25.381 7.359 48.205 1.00 60.88 94 ILE A CA 1
ATOM 703 C C . ILE A 1 94 ? -23.866 7.271 47.987 1.00 60.88 94 ILE A C 1
ATOM 705 O O . ILE A 1 94 ? -23.153 8.271 48.003 1.00 60.88 94 ILE A O 1
ATOM 709 N N . ASN A 1 95 ? -23.368 6.042 47.918 1.00 60.47 95 ASN A N 1
ATOM 710 C CA . ASN A 1 95 ? -21.975 5.735 47.643 1.00 60.47 95 ASN A CA 1
ATOM 711 C C . ASN A 1 95 ? -21.641 5.965 46.161 1.00 60.47 95 ASN A C 1
ATOM 713 O O . ASN A 1 95 ? -22.524 6.065 45.316 1.00 60.47 95 ASN A O 1
ATOM 717 N N . GLU A 1 96 ? -20.348 5.999 45.832 1.00 69.50 96 GLU A N 1
ATOM 718 C CA . GLU A 1 96 ? -19.829 6.090 44.452 1.00 69.50 96 GLU A CA 1
ATOM 719 C C . GLU A 1 96 ? -20.113 4.833 43.595 1.00 69.50 96 GLU A C 1
ATOM 721 O O . GLU A 1 96 ? -19.490 4.625 42.553 1.00 69.50 96 GLU A O 1
ATOM 726 N N . SER A 1 97 ? -21.008 3.951 44.039 1.00 85.50 97 SER A N 1
ATOM 727 C CA . SER A 1 97 ? -21.380 2.740 43.311 1.00 85.50 97 SER A CA 1
ATOM 728 C C . SER A 1 97 ? -22.383 3.070 42.208 1.00 85.50 97 SER A C 1
ATOM 730 O O . SER A 1 97 ? -23.156 4.015 42.359 1.00 85.50 97 SER A O 1
ATOM 732 N N . PRO A 1 98 ? -22.384 2.339 41.085 1.00 91.06 98 PRO A N 1
ATOM 733 C CA . PRO A 1 98 ? -23.259 2.662 39.972 1.00 91.06 98 PRO A CA 1
ATOM 734 C C . PRO A 1 98 ? -24.719 2.299 40.246 1.00 91.06 98 PRO A C 1
ATOM 736 O O . PRO A 1 98 ? -25.039 1.383 41.006 1.00 91.06 98 PRO A O 1
ATOM 739 N N . LEU A 1 99 ? -25.603 3.010 39.553 1.00 92.94 99 LEU A N 1
ATOM 740 C CA . LEU A 1 99 ? -26.988 2.612 39.378 1.00 92.94 99 LEU A CA 1
ATOM 741 C C . LEU A 1 99 ? -27.026 1.517 38.315 1.00 92.94 99 LEU A C 1
ATOM 743 O O . LEU A 1 99 ? -26.450 1.685 37.241 1.00 92.94 99 LEU A O 1
ATOM 747 N N . LEU A 1 100 ? -27.681 0.409 38.625 1.00 95.75 100 LEU A N 1
ATOM 748 C CA . LEU A 1 100 ? -27.702 -0.801 37.821 1.00 95.75 100 LEU A CA 1
ATOM 749 C C . LEU A 1 100 ? -29.142 -1.162 37.463 1.00 95.75 100 LEU A C 1
ATOM 751 O O . LEU A 1 100 ? -30.016 -1.242 38.328 1.00 95.75 100 LEU A O 1
ATOM 755 N N . ILE A 1 101 ? -29.360 -1.437 36.182 1.00 97.81 101 ILE A N 1
ATOM 756 C CA . ILE A 1 101 ? -30.558 -2.086 35.662 1.00 97.81 101 ILE A CA 1
ATOM 757 C C . ILE A 1 101 ? -30.175 -3.494 35.235 1.00 97.81 101 ILE A C 1
ATOM 759 O O . ILE A 1 101 ? -29.251 -3.660 34.446 1.00 97.81 101 ILE A O 1
ATOM 763 N N . THR A 1 102 ? -30.900 -4.507 35.707 1.00 97.06 102 THR A N 1
ATOM 764 C CA . THR A 1 102 ? -30.760 -5.887 35.218 1.00 97.06 102 THR A CA 1
ATOM 765 C C . THR A 1 102 ? -32.060 -6.360 34.585 1.00 97.06 102 THR A C 1
ATOM 767 O O . THR A 1 102 ? -33.144 -6.226 35.168 1.00 97.06 102 THR A O 1
ATOM 770 N N . THR A 1 103 ? -31.957 -6.927 33.384 1.00 96.06 103 THR A N 1
ATOM 771 C CA . THR A 1 103 ? -33.090 -7.539 32.689 1.00 96.06 103 THR A CA 1
ATOM 772 C C . THR A 1 103 ? -33.164 -9.028 33.017 1.00 96.06 103 THR A C 1
ATOM 774 O O . THR A 1 103 ? -32.162 -9.694 33.273 1.00 96.06 103 THR A O 1
ATOM 777 N N . SER A 1 104 ? -34.380 -9.564 33.078 1.00 93.38 104 SER A N 1
ATOM 778 C CA . SER A 1 104 ? -34.637 -10.967 33.401 1.00 93.38 104 SER A CA 1
ATOM 779 C C . SER A 1 104 ? -35.306 -11.661 32.223 1.00 93.38 104 SER A C 1
ATOM 781 O O . SER A 1 104 ? -36.348 -11.211 31.738 1.00 93.38 104 SER A O 1
ATOM 783 N N . ALA A 1 105 ? -34.718 -12.778 31.787 1.00 93.44 105 ALA A N 1
ATOM 784 C CA . ALA A 1 105 ? -35.245 -13.563 30.681 1.00 93.44 105 ALA A CA 1
ATOM 785 C C . ALA A 1 105 ? -36.679 -14.039 30.970 1.00 93.44 105 ALA A C 1
ATOM 787 O O . ALA A 1 105 ? -36.962 -14.550 32.055 1.00 93.44 105 ALA A O 1
ATOM 788 N N . GLY A 1 106 ? -37.586 -13.860 30.009 1.00 95.19 106 GLY A N 1
ATOM 789 C CA . GLY A 1 106 ? -38.998 -14.228 30.158 1.00 95.19 106 GLY A CA 1
ATOM 790 C C . GLY A 1 106 ? -39.825 -13.306 31.066 1.00 95.19 106 GLY A C 1
ATOM 791 O O . GLY A 1 106 ? -40.989 -13.613 31.314 1.00 95.19 106 GLY A O 1
ATOM 792 N N . ILE A 1 107 ? -39.253 -12.206 31.573 1.00 95.81 107 ILE A N 1
ATOM 793 C CA . ILE A 1 107 ? -39.937 -11.260 32.474 1.00 95.81 107 ILE A CA 1
ATOM 794 C C . ILE A 1 107 ? -39.878 -9.839 31.919 1.00 95.81 107 ILE A C 1
ATOM 796 O O . ILE A 1 107 ? -40.917 -9.219 31.712 1.00 95.81 107 ILE A O 1
ATOM 800 N N . THR A 1 108 ? -38.672 -9.317 31.697 1.00 97.12 108 THR A N 1
ATOM 801 C CA . THR A 1 108 ? -38.481 -7.925 31.280 1.00 97.12 108 THR A CA 1
ATOM 802 C C . THR A 1 108 ? -38.939 -7.737 29.837 1.00 97.12 108 THR A C 1
ATOM 804 O O . THR A 1 108 ? -38.656 -8.580 28.982 1.00 97.12 108 THR A O 1
ATOM 807 N N . ILE A 1 109 ? -39.639 -6.636 29.571 1.00 97.06 109 ILE A N 1
ATOM 808 C CA . ILE A 1 109 ? -40.145 -6.265 28.247 1.00 97.06 109 ILE A CA 1
ATOM 809 C C . ILE A 1 109 ? -39.396 -5.021 27.785 1.00 97.06 109 ILE A C 1
ATOM 811 O O . ILE A 1 109 ? -39.315 -4.041 28.521 1.00 97.06 109 ILE A O 1
ATOM 815 N N . ASP A 1 110 ? -38.885 -5.067 26.562 1.00 95.62 110 ASP A N 1
ATOM 816 C CA . ASP A 1 110 ? -38.312 -3.909 25.884 1.00 95.62 110 ASP A CA 1
ATOM 817 C C . ASP A 1 110 ? -39.356 -3.310 24.933 1.00 95.62 110 ASP A C 1
ATOM 819 O O . ASP A 1 110 ? -39.927 -4.024 24.099 1.00 95.62 110 ASP A O 1
ATOM 823 N N . SER A 1 111 ? -39.614 -2.006 25.046 1.00 95.25 111 SER A N 1
ATOM 824 C CA . SER A 1 111 ? -40.563 -1.300 24.181 1.00 95.25 111 SER A CA 1
ATOM 825 C C . SER A 1 111 ? -40.222 -1.358 22.685 1.00 95.25 111 SER A C 1
ATOM 827 O O . SER A 1 111 ? -41.123 -1.184 21.865 1.00 95.25 111 SER A O 1
ATOM 829 N N . ASP A 1 112 ? -38.972 -1.652 22.311 1.00 90.88 112 ASP A N 1
ATOM 830 C CA . ASP A 1 112 ? -38.580 -1.861 20.911 1.00 90.88 112 ASP A CA 1
ATOM 831 C C . ASP A 1 112 ? -39.186 -3.138 20.307 1.00 90.88 112 ASP A C 1
ATOM 833 O O . ASP A 1 112 ? -39.346 -3.258 19.088 1.00 90.88 112 ASP A O 1
ATOM 837 N N . ARG A 1 113 ? -39.558 -4.105 21.155 1.00 89.94 113 ARG A N 1
ATOM 838 C CA . ARG A 1 113 ? -40.230 -5.356 20.776 1.00 89.94 113 ARG A CA 1
ATOM 839 C C . ARG A 1 113 ? -41.465 -5.551 21.660 1.00 89.94 113 ARG A C 1
ATOM 841 O O . ARG A 1 113 ? -41.496 -6.456 22.499 1.00 89.94 113 ARG A O 1
ATOM 848 N N . PRO A 1 114 ? -42.514 -4.729 21.476 1.00 87.75 114 PRO A N 1
ATOM 849 C CA . PRO A 1 114 ? -43.661 -4.733 22.370 1.00 87.75 114 PRO A CA 1
ATOM 850 C C . PRO A 1 114 ? -44.330 -6.111 22.379 1.00 87.75 114 PRO A C 1
ATOM 852 O O . PRO A 1 114 ? -44.512 -6.744 21.335 1.00 87.75 114 PRO A O 1
ATOM 855 N N . ASN A 1 115 ? -44.745 -6.557 23.565 1.00 88.50 115 ASN A N 1
ATOM 856 C CA . ASN A 1 115 ? -45.325 -7.883 23.826 1.00 88.50 115 ASN A CA 1
ATOM 857 C C . ASN A 1 115 ? -44.353 -9.070 23.698 1.00 88.50 115 ASN A C 1
ATOM 859 O O . ASN A 1 115 ? -44.799 -10.218 23.729 1.00 88.50 115 ASN A O 1
ATOM 863 N N . GLN A 1 116 ? -43.047 -8.826 23.570 1.00 93.00 116 GLN A N 1
ATOM 864 C CA . GLN A 1 116 ? -42.026 -9.866 23.663 1.00 93.00 116 GLN A CA 1
ATOM 865 C C . GLN A 1 116 ? -41.177 -9.630 24.905 1.00 93.00 116 GLN A C 1
ATOM 867 O O . GLN A 1 116 ? -40.712 -8.524 25.166 1.00 93.00 116 GLN A O 1
ATOM 872 N N . THR A 1 117 ? -40.967 -10.688 25.679 1.00 93.75 117 THR A N 1
ATOM 873 C CA . THR A 1 117 ? -40.003 -10.653 26.774 1.00 93.75 117 THR A CA 1
ATOM 874 C C . THR A 1 117 ? -38.598 -10.837 26.224 1.00 93.75 117 THR A C 1
ATOM 876 O O . THR A 1 117 ? -38.388 -11.596 25.275 1.00 93.75 117 THR A O 1
ATOM 879 N N . ILE A 1 118 ? -37.623 -10.201 26.861 1.00 91.56 118 ILE A N 1
ATOM 880 C CA . ILE A 1 118 ? -36.206 -10.421 26.583 1.00 91.56 118 ILE A CA 1
ATOM 881 C C . ILE A 1 118 ? -35.873 -11.903 26.810 1.00 91.56 118 ILE A C 1
ATOM 883 O O . ILE A 1 118 ? -36.287 -12.498 27.805 1.00 91.56 118 ILE A O 1
ATOM 887 N N . ASN A 1 119 ? -35.115 -12.499 25.888 1.00 89.62 119 ASN A N 1
ATOM 888 C CA . ASN A 1 119 ? -34.648 -13.888 25.999 1.00 89.62 119 ASN A CA 1
ATOM 889 C C . ASN A 1 119 ? -33.196 -13.983 26.476 1.00 89.62 119 ASN A C 1
ATOM 891 O O . ASN A 1 119 ? -32.817 -14.979 27.086 1.00 89.62 119 ASN A O 1
ATOM 895 N N . LYS A 1 120 ? -32.395 -12.949 26.204 1.00 87.44 120 LYS A N 1
ATOM 896 C CA . LYS A 1 120 ? -30.997 -12.852 26.620 1.00 87.44 120 LYS A CA 1
ATOM 897 C C . LYS A 1 120 ? -30.867 -11.734 27.650 1.00 87.44 120 LYS A C 1
ATOM 899 O O . LYS A 1 120 ? -31.014 -10.575 27.267 1.00 87.44 120 LYS A O 1
ATOM 904 N N . PRO A 1 121 ? -30.677 -12.056 28.938 1.00 90.38 121 PRO A N 1
ATOM 905 C CA . PRO A 1 121 ? -30.565 -11.030 29.958 1.00 90.38 121 PRO A CA 1
ATOM 906 C C . PRO A 1 121 ? -29.289 -10.217 29.734 1.00 90.38 121 PRO A C 1
ATOM 908 O O . PRO A 1 121 ? -28.256 -10.746 29.330 1.00 90.38 121 PRO A O 1
ATOM 911 N N . PHE A 1 122 ? -29.375 -8.932 30.028 1.00 94.00 122 PHE A N 1
ATOM 912 C CA . PHE A 1 122 ? -28.270 -7.989 30.002 1.00 94.00 122 PHE A CA 1
ATOM 913 C C . PHE A 1 122 ? -28.437 -7.009 31.159 1.00 94.00 122 PHE A C 1
ATOM 915 O O . PHE A 1 122 ? -29.420 -7.053 31.910 1.00 94.00 122 PHE A O 1
ATOM 922 N N . PHE A 1 123 ? -27.467 -6.121 31.310 1.00 96.81 123 PHE A N 1
ATOM 923 C CA . PHE A 1 123 ? -27.522 -5.083 32.316 1.00 96.81 123 PHE A CA 1
ATOM 924 C C . PHE A 1 123 ? -27.066 -3.743 31.746 1.00 96.81 123 PHE A C 1
ATOM 926 O O . PHE A 1 123 ? -26.310 -3.703 30.778 1.00 96.81 123 PHE A O 1
ATOM 933 N N . LEU A 1 124 ? -27.538 -2.660 32.355 1.00 97.56 124 LEU A N 1
ATOM 934 C CA . LEU A 1 124 ? -27.151 -1.290 32.034 1.00 97.56 124 LEU A CA 1
ATOM 935 C C . LEU A 1 124 ? -26.717 -0.579 33.313 1.00 97.56 124 LEU A C 1
ATOM 937 O O . LEU A 1 124 ? -27.269 -0.822 34.385 1.00 97.56 124 LEU A O 1
ATOM 941 N N . LEU A 1 125 ? -25.735 0.304 33.192 1.00 96.00 125 LEU A N 1
ATOM 942 C CA . LEU A 1 125 ? -25.142 1.044 34.296 1.00 96.00 125 LEU A CA 1
ATOM 943 C C . LEU A 1 125 ? -25.250 2.548 34.060 1.00 96.00 125 LEU A C 1
ATOM 945 O O . LEU A 1 125 ? -25.239 3.027 32.927 1.00 96.00 125 LEU A O 1
ATOM 949 N N . ALA A 1 126 ? -25.297 3.307 35.146 1.00 93.06 126 ALA A N 1
ATOM 950 C CA . ALA A 1 126 ? -25.053 4.740 35.125 1.00 93.06 126 ALA A CA 1
ATOM 951 C C . ALA A 1 126 ? -24.226 5.146 36.353 1.00 93.06 126 ALA A C 1
ATOM 953 O O . ALA A 1 126 ? -24.498 4.673 37.463 1.00 93.06 126 ALA A O 1
ATOM 954 N N . PRO A 1 127 ? -23.234 6.041 36.207 1.00 88.50 127 PRO A N 1
ATOM 955 C CA . PRO A 1 127 ? -22.615 6.681 37.359 1.00 88.50 127 PRO A CA 1
ATOM 956 C C . PRO A 1 127 ? -23.681 7.444 38.161 1.00 88.50 127 PRO A C 1
ATOM 958 O O . PRO A 1 127 ? -24.419 8.251 37.601 1.00 88.50 127 PRO A O 1
ATOM 961 N N . VAL A 1 128 ? -23.760 7.245 39.478 1.00 74.38 128 VAL A N 1
ATOM 962 C CA . VAL A 1 128 ? -24.769 7.929 40.319 1.00 74.38 128 VAL A CA 1
ATOM 963 C C . VAL A 1 128 ? -24.542 9.450 40.389 1.00 74.38 128 VAL A C 1
ATOM 965 O O . VAL A 1 128 ? -25.473 10.206 40.651 1.00 74.38 128 VAL A O 1
ATOM 968 N N . ASN A 1 129 ? -23.326 9.910 40.075 1.00 67.00 129 ASN A N 1
ATOM 969 C CA . ASN A 1 129 ? -22.963 11.327 39.975 1.00 67.00 129 ASN A CA 1
ATOM 970 C C . ASN A 1 129 ? -23.094 11.910 38.554 1.00 67.00 129 ASN A C 1
ATOM 972 O O . ASN A 1 129 ? -22.593 13.009 38.317 1.00 67.00 129 ASN A O 1
ATOM 976 N N . SER A 1 130 ? -23.737 11.201 37.616 1.00 58.59 130 SER A N 1
ATOM 977 C CA . SER A 1 130 ? -24.006 11.729 36.269 1.00 58.59 130 SER A CA 1
ATOM 978 C C . SER A 1 130 ? -24.746 13.063 36.379 1.00 58.59 130 SER A C 1
ATOM 980 O O . SER A 1 130 ? -25.637 13.207 37.219 1.00 58.59 130 SER A O 1
ATOM 982 N N . ALA A 1 131 ? -24.312 14.059 35.606 1.00 48.59 131 ALA A N 1
ATOM 983 C CA . ALA A 1 131 ? -24.752 15.443 35.731 1.00 48.59 131 ALA A CA 1
ATOM 984 C C . ALA A 1 131 ? -26.284 15.569 35.864 1.00 48.59 131 ALA A C 1
ATOM 986 O O . ALA A 1 131 ? -27.035 14.898 35.165 1.00 48.59 131 ALA A O 1
ATOM 987 N N . ASN A 1 132 ? -26.704 16.477 36.755 1.00 50.47 132 ASN A N 1
ATOM 988 C CA . ASN A 1 132 ? -28.081 16.817 37.151 1.00 50.47 132 ASN A CA 1
ATOM 989 C C . ASN A 1 132 ? -28.634 16.049 38.366 1.00 50.47 132 ASN A C 1
ATOM 991 O O . ASN A 1 132 ? -29.626 15.335 38.289 1.00 50.47 132 ASN A O 1
ATOM 995 N N . LYS A 1 133 ? -28.104 16.365 39.561 1.00 49.19 133 LYS A N 1
ATOM 996 C CA . LYS A 1 133 ? -28.664 15.968 40.880 1.00 49.19 133 LYS A CA 1
ATOM 997 C C . LYS A 1 133 ? -30.147 16.344 41.106 1.00 49.19 133 LYS A C 1
ATOM 999 O O . LYS A 1 133 ? -30.716 15.953 42.120 1.00 49.19 133 LYS A O 1
ATOM 1004 N N . ASN A 1 134 ? -30.755 17.105 40.192 1.00 48.12 134 ASN A N 1
ATOM 1005 C CA . ASN A 1 134 ? -32.139 17.580 40.250 1.00 48.12 134 ASN A CA 1
ATOM 1006 C C . ASN A 1 134 ? -33.026 17.036 39.108 1.00 48.12 134 ASN A C 1
ATOM 1008 O O . ASN A 1 134 ? -34.190 17.425 39.029 1.00 48.12 134 ASN A O 1
ATOM 1012 N N . GLU A 1 135 ? -32.507 16.167 38.234 1.00 66.81 135 GLU A N 1
ATOM 1013 C CA . GLU A 1 135 ? -33.257 15.541 37.136 1.00 66.81 135 GLU A CA 1
ATOM 1014 C C . GLU A 1 135 ? -33.248 14.009 37.254 1.00 66.81 135 GLU A C 1
ATOM 1016 O O . GLU A 1 135 ? -32.582 13.423 38.105 1.00 66.81 135 GLU A O 1
ATOM 1021 N N . GLN A 1 136 ? -34.072 13.361 36.434 1.00 83.94 136 GLN A N 1
ATOM 1022 C CA . GLN A 1 136 ? -34.179 11.909 36.359 1.00 83.94 136 GLN A CA 1
ATOM 1023 C C . GLN A 1 136 ? -32.887 11.308 35.781 1.00 83.94 136 GLN A C 1
ATOM 1025 O O . GLN A 1 136 ? -32.479 11.684 34.687 1.00 83.94 136 GLN A O 1
ATOM 1030 N N . ILE A 1 137 ? -32.264 10.359 36.487 1.00 89.44 137 ILE A N 1
ATOM 1031 C CA . ILE A 1 137 ? -31.052 9.673 36.015 1.00 89.44 137 ILE A CA 1
ATOM 1032 C C . ILE A 1 137 ? -31.417 8.739 34.858 1.00 89.44 137 ILE A C 1
ATOM 1034 O O . ILE A 1 137 ? -32.238 7.834 35.017 1.00 89.44 137 ILE A O 1
ATOM 1038 N N . VAL A 1 138 ? -30.780 8.918 33.706 1.00 93.25 138 VAL A N 1
ATOM 1039 C CA . VAL A 1 138 ? -30.907 7.988 32.579 1.00 93.25 138 VAL A CA 1
ATOM 1040 C C . VAL A 1 138 ? -29.933 6.830 32.763 1.00 93.25 138 VAL A C 1
ATOM 1042 O O . VAL A 1 138 ? -28.745 7.047 32.983 1.00 93.25 138 VAL A O 1
ATOM 1045 N N . VAL A 1 139 ? -30.439 5.601 32.671 1.00 95.88 139 VAL A N 1
ATOM 1046 C CA . VAL A 1 139 ? -29.634 4.379 32.613 1.00 95.88 139 VAL A CA 1
ATOM 1047 C C . VAL A 1 139 ? -29.815 3.753 31.238 1.00 95.88 139 VAL A C 1
ATOM 1049 O O . VAL A 1 139 ? -30.867 3.194 30.936 1.00 95.88 139 VAL A O 1
ATOM 1052 N N . SER A 1 140 ? -28.793 3.883 30.398 1.00 96.44 140 SER A N 1
ATOM 1053 C CA . SER A 1 140 ? -28.807 3.490 28.989 1.00 96.44 140 SER A CA 1
ATOM 1054 C C . SER A 1 140 ? -27.505 2.790 28.582 1.00 96.44 140 SER A C 1
ATOM 1056 O O . SER A 1 140 ? -26.530 2.779 29.348 1.00 96.44 140 SER A O 1
ATOM 1058 N N . PRO A 1 141 ? -27.420 2.231 27.364 1.00 97.38 141 PRO A N 1
ATOM 1059 C CA . PRO A 1 141 ? -26.159 1.740 26.815 1.00 97.38 141 PRO A CA 1
ATOM 1060 C C . PRO A 1 141 ? -25.063 2.808 26.819 1.00 97.38 141 PRO A C 1
ATOM 1062 O O . PRO A 1 141 ? -23.916 2.505 27.124 1.00 97.38 141 PRO A O 1
ATOM 1065 N N . PHE A 1 142 ? -25.401 4.077 26.575 1.00 96.44 142 PHE A N 1
ATOM 1066 C CA . PHE A 1 142 ? -24.419 5.163 26.582 1.00 96.44 142 PHE A CA 1
ATOM 1067 C C . PHE A 1 142 ? -23.881 5.453 27.979 1.00 96.44 142 PHE A C 1
ATOM 1069 O O . PHE A 1 142 ? -22.667 5.529 28.158 1.00 96.44 142 PHE A O 1
ATOM 1076 N N . THR A 1 143 ? -24.747 5.546 28.992 1.00 95.69 143 THR A N 1
ATOM 1077 C CA . THR A 1 143 ? -24.284 5.748 30.375 1.00 95.69 143 THR A CA 1
ATOM 1078 C C . THR A 1 143 ? -23.520 4.535 30.901 1.00 95.69 143 THR A C 1
ATOM 1080 O O . THR A 1 143 ? -22.633 4.687 31.742 1.00 95.69 143 THR A O 1
ATOM 1083 N N . THR A 1 144 ? -23.801 3.345 30.359 1.00 96.81 144 THR A N 1
ATOM 1084 C CA . THR A 1 144 ? -23.047 2.119 30.653 1.00 96.81 144 THR A CA 1
ATOM 1085 C C . THR A 1 144 ? -21.612 2.243 30.151 1.00 96.81 144 THR A C 1
ATOM 1087 O O . THR A 1 144 ? -20.677 1.931 30.886 1.00 96.81 144 THR A O 1
ATOM 1090 N N . LEU A 1 145 ? -21.422 2.771 28.939 1.00 96.50 145 LEU A N 1
ATOM 1091 C CA . LEU A 1 145 ? -20.099 3.043 28.375 1.00 96.50 145 LEU A CA 1
ATOM 1092 C C . LEU A 1 145 ? -19.359 4.148 29.128 1.00 96.50 145 LEU A C 1
ATOM 1094 O O . LEU A 1 145 ? -18.166 4.004 29.383 1.00 96.50 145 LEU A O 1
ATOM 1098 N N . VAL A 1 146 ? -20.058 5.213 29.537 1.00 94.69 146 VAL A N 1
ATOM 1099 C CA . VAL A 1 146 ? -19.473 6.258 30.396 1.00 94.69 146 VAL A CA 1
ATOM 1100 C C . VAL A 1 146 ? -18.994 5.645 31.706 1.00 94.69 146 VAL A C 1
ATOM 1102 O O . VAL A 1 146 ? -17.870 5.902 32.128 1.00 94.69 146 VAL A O 1
ATOM 1105 N N . HIS A 1 147 ? -19.803 4.785 32.333 1.00 93.88 147 HIS A N 1
ATOM 1106 C CA . HIS A 1 147 ? -19.383 4.075 33.534 1.00 93.88 147 HIS A CA 1
ATOM 1107 C C . HIS A 1 147 ? -18.162 3.183 33.278 1.00 93.88 147 HIS A C 1
ATOM 1109 O O . HIS A 1 147 ? -17.216 3.228 34.062 1.00 93.88 147 HIS A O 1
ATOM 1115 N N . ALA A 1 148 ? -18.152 2.410 32.189 1.00 94.19 148 ALA A N 1
ATOM 1116 C CA . ALA A 1 148 ? -17.030 1.546 31.830 1.00 94.19 148 ALA A CA 1
ATOM 1117 C C . ALA A 1 148 ? -15.731 2.349 31.646 1.00 94.19 148 ALA A C 1
ATOM 1119 O O . ALA A 1 148 ? -14.723 2.025 32.268 1.00 94.19 148 ALA A O 1
ATOM 1120 N N . LYS A 1 149 ? -15.776 3.451 30.885 1.00 92.12 149 LYS A N 1
ATOM 1121 C CA . LYS A 1 149 ? -14.642 4.371 30.707 1.00 92.12 149 LYS A CA 1
ATOM 1122 C C . LYS A 1 149 ? -14.218 5.053 31.997 1.00 92.12 149 LYS A C 1
ATOM 1124 O O . LYS A 1 149 ? -13.031 5.284 32.193 1.00 92.12 149 LYS A O 1
ATOM 1129 N N . LEU A 1 150 ? -15.160 5.365 32.884 1.00 91.56 150 LEU A N 1
ATOM 1130 C CA . LEU A 1 150 ? -14.860 5.950 34.187 1.00 91.56 150 LEU A CA 1
ATOM 1131 C C . LEU A 1 150 ? -14.028 4.994 35.054 1.00 91.56 150 LEU A C 1
ATOM 1133 O O . LEU A 1 150 ? -13.139 5.448 35.768 1.00 91.56 150 LEU A O 1
ATOM 1137 N N . GLN A 1 151 ? -14.274 3.680 34.971 1.00 88.56 151 GLN A N 1
ATOM 1138 C CA . GLN A 1 151 ? -13.514 2.684 35.738 1.00 88.56 151 GLN A CA 1
ATOM 1139 C C . GLN A 1 151 ? -12.048 2.548 35.293 1.00 88.56 151 GLN A C 1
ATOM 1141 O O . GLN A 1 151 ? -11.251 1.989 36.044 1.00 88.56 151 GLN A O 1
ATOM 1146 N N . THR A 1 152 ? -11.685 3.049 34.108 1.00 85.75 152 THR A N 1
ATOM 1147 C CA . THR A 1 152 ? -10.321 2.965 33.555 1.00 85.75 152 THR A CA 1
ATOM 1148 C C . THR A 1 152 ? -9.543 4.277 33.655 1.00 85.75 152 THR A C 1
ATOM 1150 O O . THR A 1 152 ? -8.407 4.354 33.190 1.00 85.75 152 THR A O 1
ATOM 1153 N N . GLN A 1 153 ? -10.138 5.333 34.219 1.00 87.44 153 GLN A N 1
ATOM 1154 C CA . GLN A 1 153 ? -9.474 6.632 34.335 1.00 87.44 153 GLN A CA 1
ATOM 1155 C C . GLN A 1 153 ? -8.334 6.597 35.359 1.00 87.44 153 GLN A C 1
ATOM 1157 O O . GLN A 1 153 ? -8.342 5.806 36.302 1.00 87.44 153 GLN A O 1
ATOM 1162 N N . SER A 1 154 ? -7.346 7.484 35.186 1.00 81.38 154 SER A N 1
ATOM 1163 C CA . SER A 1 154 ? -6.230 7.594 36.132 1.00 81.38 154 SER A CA 1
ATOM 1164 C C . SER A 1 154 ? -6.724 7.949 37.533 1.00 81.38 154 SER A C 1
ATOM 1166 O O . SER A 1 154 ? -7.528 8.867 37.702 1.00 81.38 154 SER A O 1
ATOM 1168 N N . ASN A 1 155 ? -6.139 7.302 38.542 1.00 82.31 155 ASN A N 1
ATOM 1169 C CA . ASN A 1 155 ? -6.349 7.637 39.952 1.00 82.31 155 ASN A CA 1
ATOM 1170 C C . ASN A 1 155 ? -5.840 9.045 40.325 1.00 82.31 155 ASN A C 1
ATOM 1172 O O . ASN A 1 155 ? -6.139 9.525 41.417 1.00 82.31 155 ASN A O 1
ATOM 1176 N N . ASP A 1 156 ? -5.076 9.703 39.446 1.00 87.38 156 ASP A N 1
ATOM 1177 C CA . ASP A 1 156 ? -4.590 11.074 39.650 1.00 87.38 156 ASP A CA 1
ATOM 1178 C C . ASP A 1 156 ? -5.658 12.145 39.355 1.00 87.38 156 ASP A C 1
ATOM 1180 O O . ASP A 1 156 ? -5.485 13.310 39.721 1.00 87.38 156 ASP A O 1
ATOM 1184 N N . LEU A 1 157 ? -6.754 11.778 38.679 1.00 87.06 157 LEU A N 1
ATOM 1185 C CA . LEU A 1 157 ? -7.857 12.686 38.365 1.00 87.06 157 LEU A CA 1
ATOM 1186 C C . LEU A 1 157 ? -8.829 12.797 39.546 1.00 87.06 157 LEU A C 1
ATOM 1188 O O . LEU A 1 157 ? -9.105 11.822 40.244 1.00 87.06 157 LEU A O 1
ATOM 1192 N N . THR A 1 158 ? -9.415 13.981 39.752 1.00 89.50 158 THR A N 1
ATOM 1193 C CA . THR A 1 158 ? -10.570 14.096 40.659 1.00 89.50 158 THR A CA 1
ATOM 1194 C C . THR A 1 158 ? -11.783 13.358 40.072 1.00 89.50 158 THR A C 1
ATOM 1196 O O . THR A 1 158 ? -11.861 13.211 38.850 1.00 89.50 158 THR A O 1
ATOM 1199 N N . PRO A 1 159 ? -12.776 12.940 40.885 1.00 86.12 159 PRO A N 1
ATOM 1200 C CA . PRO A 1 159 ? -13.970 12.259 40.372 1.00 86.12 159 PRO A CA 1
ATOM 1201 C C . PRO A 1 159 ? -14.676 13.007 39.228 1.00 86.12 159 PRO A C 1
ATOM 1203 O O . PRO A 1 159 ? -15.060 12.393 38.235 1.00 86.12 159 PRO A O 1
ATOM 1206 N N . ASP A 1 160 ? -14.777 14.336 39.322 1.00 86.06 160 ASP A N 1
ATOM 1207 C CA . ASP A 1 160 ? -15.391 15.168 38.279 1.00 86.06 160 ASP A CA 1
ATOM 1208 C C . ASP A 1 160 ? -14.543 15.212 36.996 1.00 86.06 160 ASP A C 1
ATOM 1210 O O . ASP A 1 160 ? -15.079 15.189 35.889 1.00 86.06 160 ASP A O 1
ATOM 1214 N N . GLN A 1 161 ? -13.211 15.255 37.122 1.00 90.88 161 GLN A N 1
ATOM 1215 C CA . GLN A 1 161 ? -12.300 15.222 35.974 1.00 90.88 161 GLN A CA 1
ATOM 1216 C C . GLN A 1 161 ? -12.312 13.858 35.282 1.00 90.88 161 GLN A C 1
ATOM 1218 O O . GLN A 1 161 ? -12.301 13.798 34.055 1.00 90.88 161 GLN A O 1
ATOM 1223 N N . ALA A 1 162 ? -12.358 12.777 36.060 1.00 90.19 162 ALA A N 1
ATOM 1224 C CA . ALA A 1 162 ? -12.458 11.420 35.545 1.00 90.19 162 ALA A CA 1
ATOM 1225 C C . ALA A 1 162 ? -13.777 11.216 34.783 1.00 90.19 162 ALA A C 1
ATOM 1227 O O . ALA A 1 162 ? -13.762 10.691 33.671 1.00 90.19 162 ALA A O 1
ATOM 1228 N N . LEU A 1 163 ? -14.903 11.697 35.327 1.00 89.44 163 LEU A N 1
ATOM 1229 C CA . LEU A 1 163 ? -16.195 11.648 34.638 1.00 89.44 163 LEU A CA 1
ATOM 1230 C C . LEU A 1 163 ? -16.167 12.446 33.331 1.00 89.44 163 LEU A C 1
ATOM 1232 O O . LEU A 1 163 ? -16.559 11.920 32.294 1.00 89.44 163 LEU A O 1
ATOM 1236 N N . LEU A 1 164 ? -15.645 13.674 33.359 1.00 90.44 164 LEU A N 1
ATOM 1237 C CA . LEU A 1 164 ? -15.540 14.506 32.160 1.00 90.44 164 LEU A CA 1
ATOM 1238 C C . LEU A 1 164 ? -14.660 13.856 31.078 1.00 90.44 164 LEU A C 1
ATOM 1240 O O . LEU A 1 164 ? -15.013 13.890 29.902 1.00 90.44 164 LEU A O 1
ATOM 1244 N N . SER A 1 165 ? -13.534 13.255 31.470 1.00 91.06 165 SER A N 1
ATOM 1245 C CA . SER A 1 165 ? -12.640 12.530 30.558 1.00 91.06 165 SER A CA 1
ATOM 1246 C C . SER A 1 165 ? -13.347 11.327 29.923 1.00 91.06 165 SER A C 1
ATOM 1248 O O . SER A 1 165 ? -13.369 11.189 28.700 1.00 91.06 165 SER A O 1
ATOM 1250 N N . ALA A 1 166 ? -14.027 10.515 30.739 1.00 92.00 166 ALA A N 1
ATOM 1251 C CA . ALA A 1 166 ? -14.802 9.370 30.271 1.00 92.00 166 ALA A CA 1
ATOM 1252 C C . ALA A 1 166 ? -15.917 9.781 29.293 1.00 92.00 166 ALA A C 1
ATOM 1254 O O . ALA A 1 166 ? -16.070 9.164 28.240 1.00 92.00 166 ALA A O 1
ATOM 1255 N N . GLU A 1 167 ? -16.668 10.845 29.595 1.00 92.81 167 GLU A N 1
ATOM 1256 C CA . GLU A 1 167 ? -17.682 11.396 28.688 1.00 92.81 167 GLU A CA 1
ATOM 1257 C C . GLU A 1 167 ? -17.071 11.821 27.350 1.00 92.81 167 GLU A C 1
ATOM 1259 O O . GLU A 1 167 ? -17.595 11.471 26.295 1.00 92.81 167 GLU A O 1
ATOM 1264 N N . GLN A 1 168 ? -15.947 12.542 27.374 1.00 92.31 168 GLN A N 1
ATOM 1265 C CA . GLN A 1 168 ? -15.270 13.010 26.163 1.00 92.31 168 GLN A CA 1
ATOM 1266 C C . GLN A 1 168 ? -14.788 11.855 25.280 1.00 92.31 168 GLN A C 1
ATOM 1268 O O . GLN A 1 168 ? -14.953 11.918 24.059 1.00 92.31 168 GLN A O 1
ATOM 1273 N N . GLU A 1 169 ? -14.242 10.793 25.874 1.00 91.19 169 GLU A N 1
ATOM 1274 C CA . GLU A 1 169 ? -13.850 9.587 25.142 1.00 91.19 169 GLU A CA 1
ATOM 1275 C C . GLU A 1 169 ? -15.054 8.912 24.471 1.00 91.19 169 GLU A C 1
ATOM 1277 O O . GLU A 1 169 ? -15.008 8.631 23.271 1.00 91.19 169 GLU A O 1
ATOM 1282 N N . VAL A 1 170 ? -16.150 8.701 25.212 1.00 94.00 170 VAL A N 1
ATOM 1283 C CA . VAL A 1 170 ? -17.363 8.066 24.666 1.00 94.00 170 VAL A CA 1
ATOM 1284 C C . VAL A 1 170 ? -17.977 8.924 23.557 1.00 94.00 170 VAL A C 1
ATOM 1286 O O . VAL A 1 170 ? -18.344 8.397 22.507 1.00 94.00 170 VAL A O 1
ATOM 1289 N N . LEU A 1 171 ? -18.046 10.249 23.730 1.00 94.06 171 LEU A N 1
ATOM 1290 C CA . LEU A 1 171 ? -18.554 11.167 22.703 1.00 94.06 171 LEU A CA 1
ATOM 1291 C C . LEU A 1 171 ? -17.735 11.091 21.421 1.00 94.06 171 LEU A C 1
ATOM 1293 O O . LEU A 1 171 ? -18.312 10.988 20.335 1.00 94.06 171 LEU A O 1
ATOM 1297 N N . LYS A 1 172 ? -16.402 11.120 21.550 1.00 91.62 172 LYS A N 1
ATOM 1298 C CA . LYS A 1 172 ? -15.486 11.019 20.413 1.00 91.62 172 LYS A CA 1
ATOM 1299 C C . LYS A 1 172 ? -15.739 9.718 19.650 1.00 91.62 172 LYS A C 1
ATOM 1301 O O . LYS A 1 172 ? -16.004 9.767 18.450 1.00 91.62 172 LYS A O 1
ATOM 1306 N N . GLN A 1 173 ? -15.729 8.581 20.347 1.00 91.38 173 GLN A N 1
ATOM 1307 C CA . GLN A 1 173 ? -15.843 7.263 19.718 1.00 91.38 173 GLN A CA 1
ATOM 1308 C C . GLN A 1 173 ? -17.235 6.998 19.111 1.00 91.38 173 GLN A C 1
ATOM 1310 O O . GLN A 1 173 ? -17.344 6.341 18.076 1.00 91.38 173 GLN A O 1
ATOM 1315 N N . LEU A 1 174 ? -18.308 7.545 19.701 1.00 93.88 174 LEU A N 1
ATOM 1316 C CA . LEU A 1 174 ? -19.679 7.436 19.170 1.00 93.88 174 LEU A CA 1
ATOM 1317 C C . LEU A 1 174 ? -20.032 8.503 18.117 1.00 93.88 174 LEU A C 1
ATOM 1319 O O . LEU A 1 174 ? -21.113 8.460 17.504 1.00 93.88 174 LEU A O 1
ATOM 1323 N N . LYS A 1 175 ? -19.119 9.456 17.887 1.00 93.69 175 LYS A N 1
ATOM 1324 C CA . LYS A 1 175 ? -19.308 10.648 17.046 1.00 93.69 175 LYS A CA 1
ATOM 1325 C C . LYS A 1 175 ? -20.513 11.486 17.485 1.00 93.69 175 LYS A C 1
ATOM 1327 O O . LYS A 1 175 ? -21.299 11.954 16.659 1.00 93.69 175 LYS A O 1
ATOM 1332 N N . PHE A 1 176 ? -20.685 11.643 18.792 1.00 93.88 176 PHE A N 1
ATOM 1333 C CA . PHE A 1 176 ? -21.678 12.540 19.375 1.00 93.88 176 PHE A CA 1
ATOM 1334 C C . PHE A 1 176 ? -21.124 13.958 19.490 1.00 93.88 176 PHE A C 1
ATOM 1336 O O . PHE A 1 176 ? -19.925 14.177 19.634 1.00 93.88 176 PHE A O 1
ATOM 1343 N N . THR A 1 177 ? -22.022 14.934 19.402 1.00 88.69 177 THR A N 1
ATOM 1344 C CA . THR A 1 177 ? -21.669 16.360 19.361 1.00 88.69 177 THR A CA 1
ATOM 1345 C C . THR A 1 177 ? -21.875 17.070 20.693 1.00 88.69 177 THR A C 1
ATOM 1347 O O . THR A 1 177 ? -21.250 18.103 20.923 1.00 88.69 177 THR A O 1
ATOM 1350 N N . THR A 1 178 ? -22.728 16.535 21.573 1.00 87.81 178 THR A N 1
ATOM 1351 C CA . THR A 1 178 ? -23.030 17.123 22.885 1.00 87.81 178 THR A CA 1
ATOM 1352 C C . THR A 1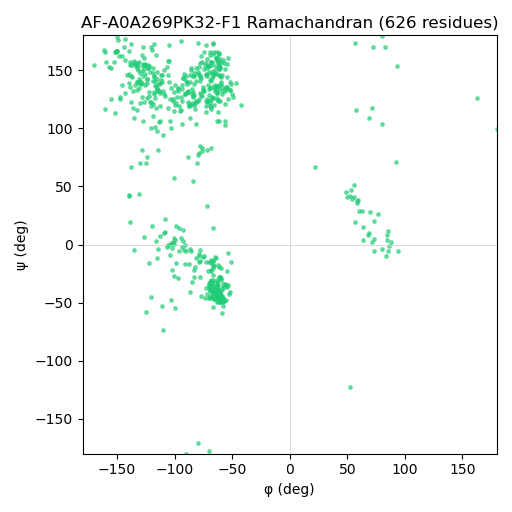 178 ? -23.145 16.043 23.961 1.00 87.81 178 THR A C 1
ATOM 1354 O O . THR A 1 178 ? -23.645 14.949 23.695 1.00 87.81 178 THR A O 1
ATOM 1357 N N . ASN A 1 179 ? -22.739 16.361 25.198 1.00 86.00 179 ASN A N 1
ATOM 1358 C CA . ASN A 1 179 ? -22.885 15.460 26.354 1.00 86.00 179 ASN A CA 1
ATOM 1359 C C . ASN A 1 179 ? -24.356 15.102 26.609 1.00 86.00 179 ASN A C 1
ATOM 1361 O O . ASN A 1 179 ? -24.649 14.008 27.075 1.00 86.00 179 ASN A O 1
ATOM 1365 N N . GLU A 1 180 ? -25.287 15.991 26.247 1.00 87.25 180 GLU A N 1
ATOM 1366 C CA . GLU A 1 180 ? -26.731 15.752 26.342 1.00 87.25 180 GLU A CA 1
ATOM 1367 C C . GLU A 1 180 ? -27.150 14.460 25.628 1.00 87.25 180 GLU A C 1
ATOM 1369 O O . GLU A 1 180 ? -28.020 13.757 26.126 1.00 87.25 180 GLU A O 1
ATOM 1374 N N . GLN A 1 181 ? -26.503 14.088 24.514 1.00 90.88 181 GLN A N 1
ATOM 1375 C CA . GLN A 1 181 ? -26.826 12.849 23.798 1.00 90.88 181 GLN A CA 1
ATOM 1376 C C . GLN A 1 181 ? -26.571 11.591 24.643 1.00 90.88 181 GLN A C 1
ATOM 1378 O O . GLN A 1 181 ? -27.343 10.640 24.540 1.00 90.88 181 GLN A O 1
ATOM 1383 N N . LEU A 1 182 ? -25.547 11.592 25.509 1.00 92.75 182 LEU A N 1
ATOM 1384 C CA . LEU A 1 182 ? -25.228 10.458 26.390 1.00 92.75 182 LEU A CA 1
ATOM 1385 C C . LEU A 1 182 ? -26.313 10.212 27.444 1.00 92.75 182 LEU A C 1
ATOM 1387 O O . LEU A 1 182 ? -26.533 9.074 27.854 1.00 92.75 182 LEU A O 1
ATOM 1391 N N . TYR A 1 183 ? -26.985 11.284 27.862 1.00 91.62 183 TYR A N 1
ATOM 1392 C CA . TYR A 1 183 ? -27.955 11.293 28.957 1.00 91.62 183 TYR A CA 1
ATOM 1393 C C . TYR A 1 183 ? -29.388 11.566 28.487 1.00 91.62 183 TYR A C 1
ATOM 1395 O O . TYR A 1 183 ? -30.277 11.773 29.306 1.00 91.62 183 TYR A O 1
ATOM 1403 N N . SER A 1 184 ? -29.625 11.605 27.175 1.00 89.25 184 SER A N 1
ATOM 1404 C CA . SER A 1 184 ? -30.943 11.907 26.618 1.00 89.25 184 SER A CA 1
ATOM 1405 C C . SER A 1 184 ? -31.890 10.711 26.703 1.00 89.25 184 SER A C 1
ATOM 1407 O O . SER A 1 184 ? -31.501 9.569 26.462 1.00 89.25 184 SER A O 1
ATOM 1409 N N . ASP A 1 185 ? -33.167 10.989 26.967 1.00 93.00 185 ASP A N 1
ATOM 1410 C CA . ASP A 1 185 ? -34.249 10.045 26.690 1.00 93.00 185 ASP A CA 1
ATOM 1411 C C . ASP A 1 185 ? -34.563 10.090 25.188 1.00 93.00 185 ASP A C 1
ATOM 1413 O O . ASP A 1 185 ? -35.422 10.844 24.719 1.00 93.00 185 ASP A O 1
ATOM 1417 N N . PHE A 1 186 ? -33.804 9.315 24.414 1.00 91.88 186 PHE A N 1
ATOM 1418 C CA . PHE A 1 186 ? -33.917 9.285 22.957 1.00 91.88 186 PHE A CA 1
ATOM 1419 C C . PHE A 1 186 ? -35.219 8.626 22.461 1.00 91.88 186 PHE A C 1
ATOM 1421 O O . PHE A 1 186 ? -35.600 8.849 21.312 1.00 91.88 186 PHE A O 1
ATOM 1428 N N . ILE A 1 187 ? -35.939 7.892 23.321 1.00 93.12 187 ILE A N 1
ATOM 1429 C CA . ILE A 1 187 ? -37.273 7.343 23.027 1.00 93.12 187 ILE A CA 1
ATOM 1430 C C . ILE A 1 187 ? -38.331 8.442 23.139 1.00 93.12 187 ILE A C 1
ATOM 1432 O O . ILE A 1 187 ? -39.179 8.605 22.258 1.00 93.12 187 ILE A O 1
ATOM 1436 N N . LYS A 1 188 ? -38.257 9.267 24.185 1.00 93.00 188 LYS A N 1
ATOM 1437 C CA . LYS A 1 188 ? -39.099 10.459 24.309 1.00 93.00 188 LYS A CA 1
ATOM 1438 C C . LYS A 1 188 ? -38.806 11.467 23.203 1.00 93.00 188 LYS A C 1
ATOM 1440 O O . LYS A 1 188 ? -39.751 11.989 22.612 1.00 93.00 188 LYS A O 1
ATOM 1445 N N . ALA A 1 189 ? -37.527 11.706 22.901 1.00 90.88 189 ALA A N 1
ATOM 1446 C CA . ALA A 1 189 ? -37.106 12.643 21.861 1.00 90.88 189 ALA A CA 1
ATOM 1447 C C . ALA A 1 189 ? -37.678 12.271 20.483 1.00 90.88 189 ALA A C 1
ATOM 1449 O O . ALA A 1 189 ? -38.089 13.151 19.734 1.00 90.88 189 ALA A O 1
ATOM 1450 N N . GLU A 1 190 ? -37.770 10.975 20.157 1.00 89.94 190 GLU A N 1
ATOM 1451 C CA . GLU A 1 190 ? -38.368 10.479 18.905 1.00 89.94 190 GLU A CA 1
ATOM 1452 C C . GLU A 1 190 ? -39.839 10.896 18.739 1.00 89.94 190 GLU A C 1
ATOM 1454 O O . GLU A 1 190 ? -40.301 11.117 17.618 1.00 89.94 190 GLU A O 1
ATOM 1459 N N . ASN A 1 191 ? -40.559 11.054 19.852 1.00 88.62 191 ASN A N 1
ATOM 1460 C CA . ASN A 1 191 ? -41.985 11.374 19.887 1.00 88.62 191 ASN A CA 1
ATOM 1461 C C . ASN A 1 191 ? -42.277 12.881 20.026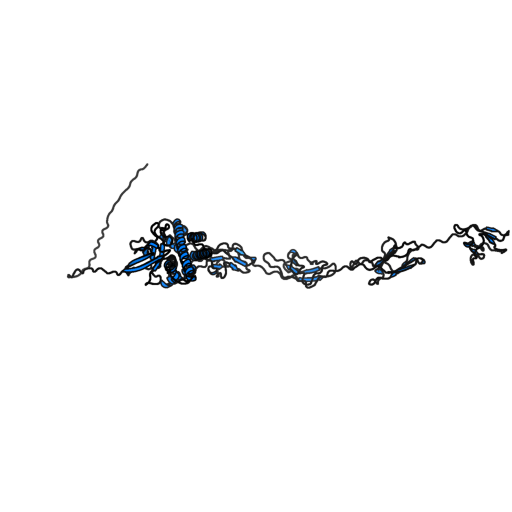 1.00 88.62 191 ASN A C 1
ATOM 1463 O O . ASN A 1 191 ? -43.437 13.283 20.165 1.00 88.62 191 ASN A O 1
ATOM 1467 N N . GLU A 1 192 ? -41.253 13.738 19.990 1.00 91.06 192 GLU A N 1
ATOM 1468 C CA . GLU A 1 192 ? -41.440 15.184 20.076 1.00 91.06 192 GLU A CA 1
ATOM 1469 C C . GLU A 1 192 ? -42.116 15.766 18.825 1.00 91.06 192 GLU A C 1
ATOM 1471 O O . GLU A 1 192 ? -41.860 15.397 17.677 1.00 91.06 192 GLU A O 1
ATOM 1476 N N . SER A 1 193 ? -42.999 16.740 19.047 1.00 89.62 193 SER A N 1
ATOM 1477 C CA . SER A 1 193 ? -43.659 17.467 17.961 1.00 89.62 193 SER A CA 1
ATOM 1478 C C . SER A 1 193 ? -42.722 18.522 17.359 1.00 89.62 193 SER A C 1
ATOM 1480 O O . SER A 1 193 ? -42.015 19.209 18.088 1.00 89.62 193 SER A O 1
ATOM 1482 N N . ASN A 1 194 ? -42.798 18.742 16.041 1.00 91.00 194 ASN A N 1
ATOM 1483 C CA . ASN A 1 194 ? -42.052 19.781 15.301 1.00 91.00 194 ASN A CA 1
ATOM 1484 C C . ASN A 1 194 ? -40.529 19.568 15.160 1.00 91.00 194 ASN A C 1
ATOM 1486 O O . ASN A 1 194 ? -39.790 20.539 14.993 1.00 91.00 194 ASN A O 1
ATOM 1490 N N . LEU A 1 195 ? -40.052 18.320 15.163 1.00 92.69 195 LEU A N 1
ATOM 1491 C CA . LEU A 1 195 ? -38.650 18.012 14.862 1.00 92.69 195 LEU A CA 1
ATOM 1492 C C . LEU A 1 195 ? -38.280 18.384 13.417 1.00 92.69 195 LEU A C 1
ATOM 1494 O O . LEU A 1 195 ? -38.994 18.066 12.462 1.00 92.69 195 LEU A O 1
ATOM 1498 N N . THR A 1 196 ? -37.120 19.012 13.238 1.00 95.44 196 THR A N 1
ATOM 1499 C CA . THR A 1 196 ? -36.510 19.188 11.914 1.00 95.44 196 THR A CA 1
ATOM 1500 C C . THR A 1 196 ? -36.048 17.841 11.348 1.00 95.44 196 THR A C 1
ATOM 1502 O O . THR A 1 196 ? -35.745 16.910 12.093 1.00 95.44 196 THR A O 1
ATOM 1505 N N . GLN A 1 197 ? -35.905 17.739 10.021 1.00 92.44 197 GLN A N 1
ATOM 1506 C CA . GLN A 1 197 ? -35.380 16.521 9.383 1.00 92.44 197 GLN A CA 1
ATOM 1507 C C . GLN A 1 197 ? -33.996 16.124 9.918 1.00 92.44 197 GLN A C 1
ATOM 1509 O O . GLN A 1 197 ? -33.690 14.938 10.022 1.00 92.44 197 GLN A O 1
ATOM 1514 N N . GLN A 1 198 ? -33.159 17.107 10.266 1.00 91.88 198 GLN A N 1
ATOM 1515 C CA . GLN A 1 198 ? -31.843 16.844 10.838 1.00 91.88 198 GLN A CA 1
ATOM 1516 C C . GLN A 1 198 ? -31.955 16.250 12.246 1.00 91.88 198 GLN A C 1
ATOM 1518 O O . GLN A 1 198 ? -31.286 15.263 12.532 1.00 91.88 198 GLN A O 1
ATOM 1523 N N . GLN A 1 199 ? -32.832 16.792 13.096 1.00 92.12 199 GLN A N 1
ATOM 1524 C CA . GLN A 1 199 ? -33.075 16.240 14.433 1.00 92.12 199 GLN A CA 1
ATOM 1525 C C . GLN A 1 199 ? -33.639 14.821 14.367 1.00 92.12 199 GLN A C 1
ATOM 1527 O O . GLN A 1 199 ? -33.152 13.953 15.081 1.00 92.12 199 GLN A O 1
ATOM 1532 N N . GLN A 1 200 ? -34.593 14.560 13.467 1.00 92.12 200 GLN A N 1
ATOM 1533 C CA . GLN A 1 200 ? -35.127 13.212 13.256 1.00 92.12 200 GLN A CA 1
ATOM 1534 C C . GLN A 1 200 ? -34.011 12.226 12.898 1.00 92.12 200 GLN A C 1
ATOM 1536 O O . GLN A 1 200 ? -33.903 11.181 13.526 1.00 92.12 200 GLN A O 1
ATOM 1541 N N . LYS A 1 201 ? -33.130 12.572 11.950 1.00 91.19 201 LYS A N 1
ATOM 1542 C CA . LYS A 1 201 ? -31.986 11.720 11.587 1.00 91.19 201 LYS A CA 1
ATOM 1543 C C . LYS A 1 201 ? -31.032 11.489 12.758 1.00 91.19 201 LYS A C 1
ATOM 1545 O O . LYS A 1 201 ? -30.614 10.355 12.965 1.00 91.19 201 LYS A O 1
ATOM 1550 N N . THR A 1 202 ? -30.705 12.533 13.522 1.00 92.00 202 THR A N 1
ATOM 1551 C CA . THR A 1 202 ? -29.843 12.409 14.706 1.00 92.00 202 THR A CA 1
ATOM 1552 C C . THR A 1 202 ? -30.467 11.489 15.752 1.00 92.00 202 THR A C 1
ATOM 1554 O O . THR A 1 202 ? -29.783 10.604 16.248 1.00 92.00 202 THR A O 1
ATOM 1557 N N . ILE A 1 203 ? -31.758 11.643 16.058 1.00 92.31 203 ILE A N 1
ATOM 1558 C CA . ILE A 1 203 ? -32.459 10.809 17.045 1.00 92.31 203 ILE A CA 1
ATOM 1559 C C . ILE A 1 203 ? -32.530 9.352 16.578 1.00 92.31 203 ILE A C 1
ATOM 1561 O O . ILE A 1 203 ? -32.194 8.457 17.346 1.00 92.31 203 ILE A O 1
ATOM 1565 N N . GLN A 1 204 ? -32.883 9.109 15.311 1.00 90.94 204 GLN A N 1
ATOM 1566 C CA . GLN A 1 204 ? -32.923 7.759 14.736 1.00 90.94 204 GLN A CA 1
ATOM 1567 C C . GLN A 1 204 ? -31.550 7.080 14.774 1.00 90.94 204 GLN A C 1
ATOM 1569 O O . GLN A 1 204 ? -31.445 5.916 15.155 1.00 90.94 204 GLN A O 1
ATOM 1574 N N . ARG A 1 205 ? -30.483 7.818 14.438 1.00 93.69 205 ARG A N 1
ATOM 1575 C CA . ARG A 1 205 ? -29.107 7.322 14.546 1.00 93.69 205 ARG A CA 1
ATOM 1576 C C . ARG A 1 205 ? -28.753 6.977 15.991 1.00 93.69 205 ARG A C 1
ATOM 1578 O O . ARG A 1 205 ? -28.262 5.883 16.235 1.00 93.69 205 ARG A O 1
ATOM 1585 N N . THR A 1 206 ? -29.026 7.879 16.936 1.00 94.31 206 THR A N 1
ATOM 1586 C CA . THR A 1 206 ? -28.767 7.664 18.368 1.00 94.31 206 THR A CA 1
ATOM 1587 C C . THR A 1 206 ? -29.508 6.430 18.882 1.00 94.31 206 THR A C 1
ATOM 1589 O O . THR A 1 206 ? -28.892 5.578 19.513 1.00 94.31 206 THR A O 1
ATOM 1592 N N . LYS A 1 207 ? -30.798 6.280 18.558 1.00 93.75 207 LYS A N 1
ATOM 1593 C CA . LYS A 1 207 ? -31.600 5.112 18.942 1.00 93.75 207 LYS A CA 1
ATOM 1594 C C . LYS A 1 207 ? -31.021 3.815 18.375 1.00 93.75 207 LYS A C 1
ATOM 1596 O O . LYS A 1 207 ? -30.783 2.876 19.125 1.00 93.75 207 LYS A O 1
ATOM 1601 N N . MET A 1 208 ? -30.719 3.777 17.076 1.00 94.38 208 MET A N 1
ATOM 1602 C CA . MET A 1 208 ? -30.120 2.595 16.449 1.00 94.38 208 MET A CA 1
ATOM 1603 C C . MET A 1 208 ? -28.749 2.256 17.050 1.00 94.38 208 MET A C 1
ATOM 1605 O O . MET A 1 208 ? -28.453 1.086 17.275 1.00 94.38 208 MET A O 1
ATOM 1609 N N . GLN A 1 209 ? -27.919 3.261 17.346 1.00 95.94 209 GLN A N 1
ATOM 1610 C CA . GLN A 1 209 ? -26.648 3.040 18.037 1.00 95.94 209 GLN A CA 1
ATOM 1611 C C . GLN A 1 209 ? -26.861 2.444 19.432 1.00 95.94 209 GLN A C 1
ATOM 1613 O O . GLN A 1 209 ? -26.161 1.494 19.763 1.00 95.94 209 GLN A O 1
ATOM 1618 N N . ALA A 1 210 ? -27.819 2.941 20.222 1.00 96.06 210 ALA A N 1
ATOM 1619 C CA . ALA A 1 210 ? -28.126 2.381 21.541 1.00 96.06 210 ALA A CA 1
ATOM 1620 C C . ALA A 1 210 ? -28.507 0.895 21.443 1.00 96.06 210 ALA A C 1
ATOM 1622 O O . ALA A 1 210 ? -27.872 0.064 22.086 1.00 96.06 210 ALA A O 1
ATOM 1623 N N . GLN A 1 211 ? -29.429 0.560 20.538 1.00 94.94 211 GLN A N 1
ATOM 1624 C CA . GLN A 1 211 ? -29.885 -0.812 20.301 1.00 94.94 211 GLN A CA 1
ATOM 1625 C C . GLN A 1 211 ? -28.747 -1.749 19.883 1.00 94.94 211 GLN A C 1
ATOM 1627 O O . GLN A 1 211 ? -28.620 -2.863 20.393 1.00 94.94 211 GLN A O 1
ATOM 1632 N N . VAL A 1 212 ? -27.894 -1.306 18.951 1.00 97.00 212 VAL A N 1
ATOM 1633 C CA . VAL A 1 212 ? -26.742 -2.103 18.506 1.00 97.00 212 VAL A CA 1
ATOM 1634 C C . VAL A 1 212 ? -25.736 -2.273 19.641 1.00 97.00 212 VAL A C 1
ATOM 1636 O O . VAL A 1 212 ? -25.229 -3.377 19.822 1.00 97.00 212 VAL A O 1
ATOM 1639 N N . LEU A 1 213 ? -25.470 -1.234 20.438 1.00 97.06 213 LEU A N 1
ATOM 1640 C CA . LEU A 1 213 ? -24.598 -1.345 21.608 1.00 97.06 213 LEU A CA 1
ATOM 1641 C C . LEU A 1 213 ? -25.144 -2.362 22.615 1.00 97.06 213 LEU A C 1
ATOM 1643 O O . LEU A 1 213 ? -24.377 -3.207 23.072 1.00 97.06 213 LEU A O 1
ATOM 1647 N N . THR A 1 214 ? -26.443 -2.329 22.929 1.00 95.56 214 THR A N 1
ATOM 1648 C CA . THR A 1 214 ? -27.069 -3.303 23.839 1.00 95.56 214 THR A CA 1
ATOM 1649 C C . THR A 1 214 ? -26.935 -4.723 23.318 1.00 95.56 214 THR A C 1
ATOM 1651 O O . THR A 1 214 ? -26.527 -5.618 24.058 1.00 95.56 214 THR A O 1
ATOM 1654 N N . ASP A 1 215 ? -27.243 -4.942 22.039 1.00 95.75 215 ASP A N 1
ATOM 1655 C CA . ASP A 1 215 ? -27.223 -6.278 21.448 1.00 95.75 215 ASP A CA 1
ATOM 1656 C C . ASP A 1 215 ? -25.789 -6.826 21.326 1.00 95.75 215 ASP A C 1
ATOM 1658 O O . ASP A 1 215 ? -25.555 -7.999 21.622 1.00 95.75 215 ASP A O 1
ATOM 1662 N N . VAL A 1 216 ? -24.804 -5.981 20.987 1.00 96.38 216 VAL A N 1
ATOM 1663 C CA . VAL A 1 216 ? -23.374 -6.345 21.012 1.00 96.38 216 VAL A CA 1
ATOM 1664 C C . VAL A 1 216 ? -22.915 -6.657 22.437 1.00 96.38 216 VAL A C 1
ATOM 1666 O O . VAL A 1 216 ? -22.240 -7.667 22.638 1.00 96.38 216 VAL A O 1
ATOM 1669 N N . MET A 1 217 ? -23.310 -5.858 23.437 1.00 95.50 217 MET A N 1
ATOM 1670 C CA . MET A 1 217 ? -22.988 -6.146 24.837 1.00 95.50 217 MET A CA 1
ATOM 1671 C C . MET A 1 217 ? -23.593 -7.476 25.286 1.00 95.50 217 MET A C 1
ATOM 1673 O O . MET A 1 217 ? -22.885 -8.300 25.856 1.00 95.50 217 MET A O 1
ATOM 1677 N N . ALA A 1 218 ? -24.870 -7.726 24.992 1.00 94.06 218 ALA A N 1
ATOM 1678 C CA . ALA A 1 218 ? -25.551 -8.960 25.370 1.00 94.06 218 ALA A CA 1
ATOM 1679 C C . ALA A 1 218 ? -24.908 -10.196 24.715 1.00 94.06 218 ALA A C 1
ATOM 1681 O O . ALA A 1 218 ? -24.593 -11.166 25.406 1.00 94.06 218 ALA A O 1
ATOM 1682 N N . LYS A 1 219 ? -24.670 -10.156 23.395 1.00 94.75 219 LYS A N 1
ATOM 1683 C CA . LYS A 1 219 ? -24.040 -11.254 22.638 1.00 94.75 219 LYS A CA 1
ATOM 1684 C C . LYS A 1 219 ? -22.592 -11.485 23.066 1.00 94.75 219 LYS A C 1
ATOM 1686 O O . LYS A 1 219 ? -22.189 -12.626 23.288 1.00 94.75 219 LYS A O 1
ATOM 1691 N N . GLY A 1 220 ? -21.813 -10.412 23.185 1.00 94.50 220 GLY A N 1
ATOM 1692 C CA . GLY A 1 220 ? -20.399 -10.494 23.526 1.00 94.50 220 GLY A CA 1
ATOM 1693 C C . GLY A 1 220 ? -20.165 -10.966 24.960 1.00 94.50 220 GLY A C 1
ATOM 1694 O O . GLY A 1 220 ? -19.297 -11.808 25.202 1.00 94.50 220 GLY A O 1
ATOM 1695 N N . LEU A 1 221 ? -20.988 -10.503 25.902 1.00 93.62 221 LEU A N 1
ATOM 1696 C CA . LEU A 1 221 ? -20.942 -10.945 27.290 1.00 93.62 221 LEU A CA 1
ATOM 1697 C C . LEU A 1 221 ? -21.353 -12.419 27.426 1.00 93.62 221 LEU A C 1
ATOM 1699 O O . LEU A 1 221 ? -20.672 -13.174 28.113 1.00 93.62 221 LEU A O 1
ATOM 1703 N N . GLU A 1 222 ? -22.412 -12.854 26.733 1.00 92.75 222 GLU A N 1
ATOM 1704 C CA . GLU A 1 222 ? -22.827 -14.264 26.678 1.00 92.75 222 GLU A CA 1
ATOM 1705 C C . GLU A 1 222 ? -21.698 -15.163 26.154 1.00 92.75 222 GLU A C 1
ATOM 1707 O O . GLU A 1 222 ? -21.359 -16.170 26.778 1.00 92.75 222 GLU A O 1
ATOM 1712 N N . ALA A 1 223 ? -21.073 -14.781 25.038 1.00 94.31 223 ALA A N 1
ATOM 1713 C CA . ALA A 1 223 ? -19.941 -15.516 24.485 1.00 94.31 223 ALA A CA 1
ATOM 1714 C C . ALA A 1 223 ? -18.742 -15.537 25.451 1.00 94.31 223 ALA A C 1
ATOM 1716 O O . ALA A 1 223 ? -18.115 -16.580 25.624 1.00 94.31 223 ALA A O 1
ATOM 1717 N N . SER A 1 224 ? -18.473 -14.426 26.140 1.00 94.94 224 SER A N 1
ATOM 1718 C CA . SER A 1 224 ? -17.392 -14.324 27.128 1.00 94.94 224 SER A CA 1
ATOM 1719 C C . SER A 1 224 ? -17.658 -15.170 28.381 1.00 94.94 224 SER A C 1
ATOM 1721 O O . SER A 1 224 ? -16.731 -15.767 28.927 1.00 94.94 224 SER A O 1
ATOM 1723 N N . TYR A 1 225 ? -18.917 -15.298 28.820 1.00 93.44 225 TYR A N 1
ATOM 1724 C CA . TYR A 1 225 ? -19.288 -16.198 29.917 1.00 93.44 225 TYR A CA 1
ATOM 1725 C C . TYR A 1 225 ? -19.007 -17.663 29.586 1.00 93.44 225 TYR A C 1
ATOM 1727 O O . TYR A 1 225 ? -18.583 -18.410 30.466 1.00 93.44 225 TYR A O 1
ATOM 1735 N N . ASN A 1 226 ? -19.172 -18.073 28.326 1.00 92.69 226 ASN A N 1
ATOM 1736 C CA . ASN A 1 226 ? -18.870 -19.444 27.905 1.00 92.69 226 ASN A CA 1
ATOM 1737 C C . ASN A 1 226 ? -17.372 -19.786 27.996 1.00 92.69 226 ASN A C 1
ATOM 1739 O O . ASN A 1 226 ? -17.022 -20.963 28.058 1.00 92.69 226 ASN A O 1
ATOM 1743 N N . ASN A 1 227 ? -16.500 -18.774 28.061 1.00 91.81 227 ASN A N 1
ATOM 1744 C CA . ASN A 1 227 ? -15.054 -18.936 28.227 1.00 91.81 227 ASN A CA 1
ATOM 1745 C C . ASN A 1 227 ? -14.606 -18.897 29.700 1.00 91.81 227 ASN A C 1
ATOM 1747 O O . ASN A 1 227 ? -13.407 -18.985 29.977 1.00 91.81 227 ASN A O 1
ATOM 1751 N N . ALA A 1 228 ? -15.547 -18.781 30.644 1.00 90.75 228 ALA A N 1
ATOM 1752 C CA . ALA A 1 228 ? -15.289 -18.597 32.065 1.00 90.75 228 ALA A CA 1
ATOM 1753 C C . ALA A 1 228 ? -15.670 -19.820 32.913 1.00 90.75 228 ALA A C 1
ATOM 1755 O O . ALA A 1 228 ? -16.669 -20.497 32.674 1.00 90.75 228 ALA A O 1
ATOM 1756 N N . ALA A 1 229 ? -14.907 -20.066 33.980 1.00 86.75 229 ALA A N 1
ATOM 1757 C CA . ALA A 1 229 ? -15.318 -20.990 35.034 1.00 86.75 229 ALA A CA 1
ATOM 1758 C C . ALA A 1 229 ? -16.461 -20.394 35.884 1.00 86.75 229 ALA A C 1
ATOM 1760 O O . ALA A 1 229 ? -16.538 -19.177 36.071 1.00 86.75 229 ALA A O 1
ATOM 1761 N N . ASN A 1 230 ? -17.305 -21.259 36.460 1.00 86.19 230 ASN A N 1
ATOM 1762 C CA . ASN A 1 230 ? -18.399 -20.855 37.355 1.00 86.19 230 ASN A CA 1
ATOM 1763 C C . ASN A 1 230 ? -17.912 -19.924 38.480 1.00 86.19 230 ASN A C 1
ATOM 1765 O O . ASN A 1 230 ? -16.883 -20.193 39.106 1.00 86.19 230 ASN A O 1
ATOM 1769 N N . GLY A 1 231 ? -18.683 -18.875 38.785 1.00 87.44 231 GLY A N 1
ATOM 1770 C CA . GLY A 1 231 ? -18.369 -17.920 39.854 1.00 87.44 231 GLY A CA 1
ATOM 1771 C C . GLY A 1 231 ? -17.487 -16.738 39.433 1.00 87.44 231 GLY A C 1
ATOM 1772 O O . GLY A 1 231 ? -17.129 -15.921 40.281 1.00 87.44 231 GLY A O 1
ATOM 1773 N N . LYS A 1 232 ? -17.112 -16.632 38.151 1.00 92.75 232 LYS A N 1
ATOM 1774 C CA . LYS A 1 232 ? -16.335 -15.505 37.603 1.00 92.75 232 LYS A CA 1
ATOM 1775 C C . LYS A 1 232 ? -17.187 -14.457 36.889 1.00 92.75 232 LYS A C 1
ATOM 1777 O O . LYS A 1 232 ? -16.657 -13.627 36.157 1.00 92.75 232 LYS A O 1
ATOM 1782 N N . GLU A 1 233 ? -18.498 -14.459 37.087 1.00 91.56 233 GLU A N 1
ATOM 1783 C CA . GLU A 1 233 ? -19.407 -13.680 36.252 1.00 91.56 233 GLU A CA 1
ATOM 1784 C C . GLU A 1 233 ? -19.214 -12.165 36.411 1.00 91.56 233 GLU A C 1
ATOM 1786 O O . GLU A 1 233 ? -19.270 -11.432 35.426 1.00 91.56 233 GLU A O 1
ATOM 1791 N N . ALA A 1 234 ? -18.919 -11.701 37.628 1.00 92.75 234 ALA A N 1
ATOM 1792 C CA . ALA A 1 234 ? -18.600 -10.295 37.880 1.00 92.75 234 ALA A CA 1
ATOM 1793 C C . ALA A 1 234 ? -17.282 -9.873 37.206 1.00 92.75 234 ALA A C 1
ATOM 1795 O O . ALA A 1 234 ? -17.181 -8.777 36.661 1.00 92.75 234 ALA A O 1
ATOM 1796 N N . LEU A 1 235 ? -16.278 -10.760 37.199 1.00 94.25 235 LEU A N 1
ATOM 1797 C CA . LEU A 1 235 ? -14.998 -10.500 36.540 1.00 94.25 235 LEU A CA 1
ATOM 1798 C C . LEU A 1 235 ? -15.164 -10.439 35.018 1.00 94.25 235 LEU A C 1
ATOM 1800 O O . LEU A 1 235 ? -14.640 -9.526 34.391 1.00 94.25 235 LEU A O 1
ATOM 1804 N N . VAL A 1 236 ? -15.925 -11.371 34.439 1.00 95.56 236 VAL A N 1
ATOM 1805 C CA . VAL A 1 236 ? -16.248 -11.370 33.004 1.00 95.56 236 VAL A CA 1
ATOM 1806 C C . VAL A 1 236 ? -16.993 -10.096 32.619 1.00 95.56 236 VAL A C 1
ATOM 1808 O O . VAL A 1 236 ? -16.597 -9.445 31.662 1.00 95.56 236 VAL A O 1
ATOM 1811 N N . ALA A 1 237 ? -18.018 -9.700 33.383 1.00 94.94 237 ALA A N 1
ATOM 1812 C CA . ALA A 1 237 ? -18.762 -8.465 33.133 1.00 94.94 237 ALA A CA 1
ATOM 1813 C C . ALA A 1 237 ? -17.855 -7.231 33.156 1.00 94.94 237 ALA A C 1
ATOM 1815 O O . ALA A 1 237 ? -17.906 -6.417 32.235 1.00 94.94 237 ALA A O 1
ATOM 1816 N N . LYS A 1 238 ? -16.976 -7.135 34.161 1.00 94.12 238 LYS A N 1
ATOM 1817 C CA . LYS A 1 238 ? -15.992 -6.057 34.265 1.00 94.12 238 LYS A CA 1
ATOM 1818 C C . LYS A 1 238 ? -15.061 -6.011 33.051 1.00 94.12 238 LYS A C 1
ATOM 1820 O O . LYS A 1 238 ? -15.000 -4.988 32.375 1.00 94.12 238 LYS A O 1
ATOM 1825 N N . LEU A 1 239 ? -14.345 -7.106 32.785 1.00 94.12 239 LEU A N 1
ATOM 1826 C CA . LEU A 1 239 ? -13.328 -7.160 31.730 1.00 94.12 239 LEU A CA 1
ATOM 1827 C C . LEU A 1 239 ? -13.943 -6.976 30.341 1.00 94.12 239 LEU A C 1
ATOM 1829 O O . LEU A 1 239 ? -13.365 -6.297 29.500 1.00 94.12 239 LEU A O 1
ATOM 1833 N N . PHE A 1 240 ? -15.126 -7.543 30.101 1.00 95.44 240 PHE A N 1
ATOM 1834 C CA . PHE A 1 240 ? -15.809 -7.408 28.820 1.00 95.44 240 PHE A CA 1
ATOM 1835 C C . PHE A 1 240 ? -16.218 -5.957 28.574 1.00 95.44 240 PHE A C 1
ATOM 1837 O O . PHE A 1 240 ? -15.951 -5.429 27.499 1.00 95.44 240 PHE A O 1
ATOM 1844 N N . LEU A 1 241 ? -16.825 -5.290 29.564 1.00 94.94 241 LEU A N 1
ATOM 1845 C CA . LEU A 1 241 ? -17.207 -3.884 29.425 1.00 94.94 241 LEU A CA 1
ATOM 1846 C C . LEU A 1 241 ? -16.002 -2.977 29.207 1.00 94.94 241 LEU A C 1
ATOM 1848 O O . LEU A 1 241 ? -16.060 -2.077 28.372 1.00 94.94 241 LEU A O 1
ATOM 1852 N N . GLU A 1 242 ? -14.918 -3.224 29.936 1.00 91.81 242 GLU A N 1
ATOM 1853 C CA . GLU A 1 242 ? -13.661 -2.508 29.760 1.00 91.81 242 GLU A CA 1
ATOM 1854 C C . GLU A 1 242 ? -13.128 -2.696 28.330 1.00 91.81 242 GLU A C 1
ATOM 1856 O O . GLU A 1 242 ? -12.878 -1.709 27.637 1.00 91.81 242 GLU A O 1
ATOM 1861 N N . LYS A 1 243 ? -13.069 -3.937 27.828 1.00 91.38 243 LYS A N 1
ATOM 1862 C CA . LYS A 1 243 ? -12.620 -4.253 26.461 1.00 91.38 243 LYS A CA 1
ATOM 1863 C C . LYS A 1 243 ? -13.521 -3.636 25.388 1.00 91.38 243 LYS A C 1
ATOM 1865 O O . LYS A 1 243 ? -13.033 -3.056 24.414 1.00 91.38 243 LYS A O 1
ATOM 1870 N N . PHE A 1 244 ? -14.835 -3.713 25.588 1.00 93.69 244 PHE A N 1
ATOM 1871 C CA . PHE A 1 244 ? -15.837 -3.166 24.682 1.00 93.69 244 PHE A CA 1
ATOM 1872 C C . PHE A 1 244 ? -15.730 -1.643 24.574 1.00 93.69 244 PHE A C 1
ATOM 1874 O O . PHE A 1 244 ? -15.634 -1.102 23.470 1.00 93.69 244 PHE A O 1
ATOM 1881 N N . ALA A 1 245 ? -15.671 -0.957 25.718 1.00 91.31 245 ALA A N 1
ATOM 1882 C CA . ALA A 1 245 ? -15.507 0.487 25.768 1.00 91.31 245 ALA A CA 1
ATOM 1883 C C . ALA A 1 245 ? -14.146 0.929 25.213 1.00 91.31 245 ALA A C 1
ATOM 1885 O O . ALA A 1 245 ? -14.054 1.989 24.603 1.00 91.31 245 ALA A O 1
ATOM 1886 N N . LYS A 1 246 ? -13.083 0.134 25.386 1.00 84.19 246 LYS A N 1
ATOM 1887 C CA . LYS A 1 246 ? -11.745 0.486 24.897 1.00 84.19 246 LYS A CA 1
ATOM 1888 C C . LYS A 1 246 ? -11.673 0.509 23.368 1.00 84.19 246 LYS A C 1
ATOM 1890 O O . LYS A 1 246 ? -11.304 1.540 22.810 1.00 84.19 246 LYS A O 1
ATOM 1895 N N . ASN A 1 247 ? -12.075 -0.587 22.714 1.00 81.94 247 ASN A N 1
ATOM 1896 C CA . ASN A 1 247 ? -11.658 -0.880 21.334 1.00 81.94 247 ASN A CA 1
ATOM 1897 C C . ASN A 1 247 ? -12.811 -1.162 20.352 1.00 81.94 247 ASN A C 1
ATOM 1899 O O . ASN A 1 247 ? -12.553 -1.600 19.240 1.00 81.94 247 ASN A O 1
ATOM 1903 N N . SER A 1 248 ? -14.087 -1.005 20.726 1.00 90.88 248 SER A N 1
ATOM 1904 C CA . SER A 1 248 ? -15.194 -1.464 19.852 1.00 90.88 248 SER A CA 1
ATOM 1905 C C . SER A 1 248 ? -16.194 -0.386 19.442 1.00 90.88 248 SER A C 1
ATOM 1907 O O . SER A 1 248 ? -16.952 -0.581 18.491 1.00 90.88 248 SER A O 1
ATOM 1909 N N . LEU A 1 249 ? -16.204 0.764 20.118 1.00 92.69 249 LEU A N 1
ATOM 1910 C CA . LEU A 1 249 ? -17.237 1.788 19.925 1.00 92.69 249 LEU A CA 1
ATOM 1911 C C . LEU A 1 249 ? -17.181 2.463 18.548 1.00 92.69 249 LEU A C 1
ATOM 1913 O O . LEU A 1 249 ? -18.223 2.742 17.947 1.00 92.69 249 LEU A O 1
ATOM 1917 N N . GLU A 1 250 ? -15.980 2.675 18.010 1.00 91.06 250 GLU A N 1
ATOM 1918 C CA . GLU A 1 250 ? -15.817 3.237 16.666 1.00 91.06 250 GLU A CA 1
ATOM 1919 C C . GLU A 1 250 ? -16.273 2.264 15.577 1.00 91.06 250 GLU A C 1
ATOM 1921 O O . GLU A 1 250 ? -16.903 2.686 14.608 1.00 91.06 250 GLU A O 1
ATOM 1926 N N . LEU A 1 251 ? -16.031 0.960 15.760 1.00 92.31 251 LEU A N 1
ATOM 1927 C CA . LEU A 1 251 ? -16.510 -0.079 14.849 1.00 92.31 251 LEU A CA 1
ATOM 1928 C C . LEU A 1 251 ? -18.042 -0.153 14.842 1.00 92.31 251 LEU A C 1
ATOM 1930 O O . LEU A 1 251 ? -18.650 -0.154 13.770 1.00 92.31 251 LEU A O 1
ATOM 1934 N N . VAL A 1 252 ? -18.675 -0.137 16.021 1.00 95.12 252 VAL A N 1
ATOM 1935 C CA . VAL A 1 252 ? -20.142 -0.054 16.129 1.00 95.12 252 VAL A CA 1
ATOM 1936 C C . VAL A 1 252 ? -20.653 1.167 15.372 1.00 95.12 252 VAL A C 1
ATOM 1938 O O . VAL A 1 252 ? -21.567 1.062 14.556 1.00 95.12 252 VAL A O 1
ATOM 1941 N N . THR A 1 253 ? -20.025 2.321 15.585 1.00 94.56 253 THR A N 1
ATOM 1942 C CA . THR A 1 253 ? -20.405 3.567 14.917 1.00 94.56 253 THR A CA 1
ATOM 1943 C C . THR A 1 253 ? -20.249 3.483 13.400 1.00 94.56 253 THR A C 1
ATOM 1945 O O . THR A 1 253 ? -21.161 3.868 12.671 1.00 94.56 253 THR A O 1
ATOM 1948 N N . LEU A 1 254 ? -19.136 2.929 12.912 1.00 93.69 254 LEU A N 1
ATOM 1949 C CA . LEU A 1 254 ? -18.878 2.703 11.491 1.00 93.69 254 LEU A CA 1
ATOM 1950 C C . LEU A 1 254 ? -19.963 1.822 10.858 1.00 93.69 254 LEU A C 1
ATOM 1952 O O . LEU A 1 254 ? -20.468 2.133 9.779 1.00 93.69 254 LEU A O 1
ATOM 1956 N N . HIS A 1 255 ? -20.317 0.719 11.516 1.00 95.00 255 HIS A N 1
ATOM 1957 C CA . HIS A 1 255 ? -21.293 -0.235 10.995 1.00 95.00 255 HIS A CA 1
ATOM 1958 C C . HIS A 1 255 ? -22.722 0.304 11.046 1.00 95.00 255 HIS A C 1
ATOM 1960 O O . HIS A 1 255 ? -23.462 0.112 10.083 1.00 95.00 255 HIS A O 1
ATOM 1966 N N . VAL A 1 256 ? -23.091 1.051 12.091 1.00 95.94 256 VAL A N 1
ATOM 1967 C CA . VAL A 1 256 ? -24.387 1.743 12.154 1.00 95.94 256 VAL A CA 1
ATOM 1968 C C . VAL A 1 256 ? -24.493 2.813 11.066 1.00 95.94 256 VAL A C 1
ATOM 1970 O O . VAL A 1 256 ? -25.481 2.840 10.335 1.00 95.94 256 VAL A O 1
ATOM 1973 N N . ASP A 1 257 ? -23.470 3.655 10.893 1.00 94.56 257 ASP A N 1
ATOM 1974 C CA . ASP A 1 257 ? -23.464 4.692 9.852 1.00 94.56 257 ASP A CA 1
ATOM 1975 C C . ASP A 1 257 ? -23.583 4.077 8.445 1.00 94.56 257 ASP A C 1
ATOM 1977 O O . ASP A 1 257 ? -24.354 4.555 7.606 1.00 94.56 257 ASP A O 1
ATOM 1981 N N . SER A 1 258 ? -22.862 2.977 8.201 1.00 95.00 258 SER A N 1
ATOM 1982 C CA . SER A 1 258 ? -22.930 2.218 6.949 1.00 95.00 258 SER A CA 1
ATOM 1983 C C . SER A 1 258 ? -24.311 1.592 6.725 1.00 95.00 258 SER A C 1
ATOM 1985 O O . SER A 1 258 ? -24.870 1.705 5.633 1.00 95.00 258 SER A O 1
ATOM 1987 N N . ALA A 1 259 ? -24.903 0.988 7.758 1.00 95.25 259 ALA A N 1
ATOM 1988 C CA . ALA A 1 259 ? -26.232 0.391 7.697 1.00 95.25 259 ALA A CA 1
ATOM 1989 C C . ALA A 1 259 ? -27.313 1.433 7.381 1.00 95.25 259 ALA A C 1
ATOM 1991 O O . ALA A 1 259 ? -28.113 1.226 6.467 1.00 95.25 259 ALA A O 1
ATOM 1992 N N . ILE A 1 260 ? -27.281 2.592 8.050 1.00 93.06 260 ILE A N 1
ATOM 1993 C CA . ILE A 1 260 ? -28.195 3.713 7.784 1.00 93.06 260 ILE A CA 1
ATOM 1994 C C . ILE A 1 260 ? -28.064 4.183 6.331 1.00 93.06 260 ILE A C 1
ATOM 1996 O O . ILE A 1 260 ? -29.077 4.385 5.658 1.00 93.06 260 ILE A O 1
ATOM 2000 N N . ALA A 1 261 ? -26.837 4.323 5.818 1.00 94.31 261 ALA A N 1
ATOM 2001 C CA . ALA A 1 261 ? -26.600 4.717 4.428 1.00 94.31 261 ALA A CA 1
ATOM 2002 C C . ALA A 1 261 ? -27.138 3.688 3.413 1.00 94.31 261 ALA A C 1
ATOM 2004 O O . ALA A 1 261 ? -27.555 4.065 2.317 1.00 94.31 261 ALA A O 1
ATOM 2005 N N . GLN A 1 262 ? -27.157 2.406 3.782 1.00 94.19 262 GLN A N 1
ATOM 2006 C CA . GLN A 1 262 ? -27.673 1.304 2.964 1.00 94.19 262 GLN A CA 1
ATOM 2007 C C . GLN A 1 262 ? -29.172 1.023 3.178 1.00 94.19 262 GLN A C 1
ATOM 2009 O O . GLN A 1 262 ? -29.745 0.198 2.469 1.00 94.19 262 GLN A O 1
ATOM 2014 N N . GLY A 1 263 ? -29.825 1.703 4.128 1.00 92.50 263 GLY A N 1
ATOM 2015 C CA . GLY A 1 263 ? -31.227 1.464 4.483 1.00 92.50 263 GLY A CA 1
ATOM 2016 C C . GLY A 1 263 ? -31.466 0.170 5.270 1.00 92.50 263 GLY A C 1
ATOM 2017 O O . GLY A 1 263 ? -32.590 -0.328 5.293 1.00 92.50 263 GLY A O 1
ATOM 2018 N N . ILE A 1 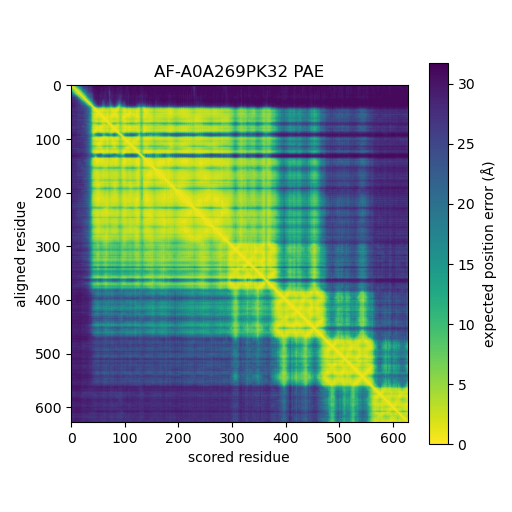264 ? -30.429 -0.384 5.901 1.00 91.75 264 ILE A N 1
ATOM 2019 C CA . ILE A 1 264 ? -30.524 -1.551 6.783 1.00 91.75 264 ILE A CA 1
ATOM 2020 C C . ILE A 1 264 ? -30.996 -1.074 8.160 1.00 91.75 264 ILE A C 1
ATOM 2022 O O . ILE A 1 264 ? -30.361 -0.223 8.777 1.00 91.75 264 ILE A O 1
ATOM 2026 N N . THR A 1 265 ? -32.106 -1.631 8.648 1.00 87.88 265 THR A N 1
ATOM 2027 C CA . THR A 1 265 ? -32.691 -1.281 9.958 1.00 87.88 265 THR A CA 1
ATOM 2028 C C . THR A 1 265 ? -32.664 -2.428 10.966 1.00 87.88 265 THR A C 1
ATOM 2030 O O . THR A 1 265 ? -33.099 -2.261 12.102 1.00 87.88 265 THR A O 1
ATOM 2033 N N . GLU A 1 266 ? -32.203 -3.612 10.563 1.00 92.94 266 GLU A N 1
ATOM 2034 C CA . GLU A 1 266 ? -32.179 -4.794 11.422 1.00 92.94 266 GLU A CA 1
ATOM 2035 C C . GLU A 1 266 ? -30.958 -4.767 12.350 1.00 92.94 266 GLU A C 1
ATOM 2037 O O . GLU A 1 266 ? -29.836 -5.064 11.944 1.00 92.94 266 GLU A O 1
ATOM 2042 N N . VAL A 1 267 ? -31.195 -4.425 13.620 1.00 92.31 267 VAL A N 1
ATOM 2043 C CA . VAL A 1 267 ? -30.165 -4.317 14.670 1.00 92.31 267 VAL A CA 1
ATOM 2044 C C . VAL A 1 267 ? -29.314 -5.585 14.777 1.00 92.31 267 VAL A C 1
ATOM 2046 O O . VAL A 1 267 ? -28.094 -5.489 14.873 1.00 92.31 267 VAL A O 1
ATOM 2049 N N . ALA A 1 268 ? -29.945 -6.763 14.707 1.00 92.94 268 ALA A N 1
ATOM 2050 C CA . ALA A 1 268 ? -29.263 -8.046 14.854 1.00 92.94 268 ALA A CA 1
ATOM 2051 C C . ALA A 1 268 ? -28.206 -8.281 13.762 1.00 92.94 268 ALA A C 1
ATOM 2053 O O . ALA A 1 268 ? -27.128 -8.780 14.061 1.00 92.94 268 ALA A O 1
ATOM 2054 N N . THR A 1 269 ? -28.486 -7.873 12.520 1.00 95.19 269 THR A N 1
ATOM 2055 C CA . THR A 1 269 ? -27.535 -7.977 11.405 1.00 95.19 269 THR A CA 1
ATOM 2056 C C . THR A 1 269 ? -26.306 -7.103 11.634 1.00 95.19 269 THR A C 1
ATOM 2058 O O . THR A 1 269 ? -25.185 -7.517 11.349 1.00 95.19 269 THR A O 1
ATOM 2061 N N . ILE A 1 270 ? -26.507 -5.891 12.157 1.00 96.31 270 ILE A N 1
ATOM 2062 C CA . ILE A 1 270 ? -25.419 -4.939 12.406 1.00 96.31 270 ILE A CA 1
ATOM 2063 C C . ILE A 1 270 ? -24.544 -5.439 13.558 1.00 96.31 270 ILE A C 1
ATOM 2065 O O . ILE A 1 270 ? -23.321 -5.444 13.439 1.00 96.31 270 ILE A O 1
ATOM 2069 N N . SER A 1 271 ? -25.154 -5.884 14.658 1.00 95.62 271 SER A N 1
ATOM 2070 C CA . SER A 1 271 ? -24.419 -6.400 15.814 1.00 95.62 271 SER A CA 1
ATOM 2071 C C . SER A 1 271 ? -23.677 -7.704 15.503 1.00 95.62 271 SER A C 1
ATOM 2073 O O . SER A 1 271 ? -22.544 -7.858 15.951 1.00 95.62 271 SER A O 1
ATOM 2075 N N . ASP A 1 272 ? -24.255 -8.612 14.704 1.00 95.62 272 ASP A N 1
ATOM 2076 C CA . ASP A 1 272 ? -23.564 -9.827 14.244 1.00 95.62 272 ASP A CA 1
ATOM 2077 C C . ASP A 1 272 ? -22.317 -9.479 13.429 1.00 95.62 272 ASP A C 1
ATOM 2079 O O . ASP A 1 272 ? -21.250 -10.038 13.675 1.00 95.62 272 ASP A O 1
ATOM 2083 N N . LEU A 1 273 ? -22.417 -8.495 12.531 1.00 95.31 273 LEU A N 1
ATOM 2084 C CA . LEU A 1 273 ? -21.276 -8.028 11.748 1.00 95.31 273 LEU A CA 1
ATOM 2085 C C . LEU A 1 273 ? -20.188 -7.398 12.633 1.00 95.31 273 LEU A C 1
ATOM 2087 O O . LEU A 1 273 ? -19.002 -7.629 12.400 1.00 95.31 273 LEU A O 1
ATOM 2091 N N . VAL A 1 274 ? -20.566 -6.634 13.666 1.00 95.12 274 VAL A N 1
ATOM 2092 C CA . VAL A 1 274 ? -19.605 -6.084 14.639 1.00 95.12 274 VAL A CA 1
ATOM 2093 C C . VAL A 1 274 ? -18.856 -7.208 15.359 1.00 95.12 274 VAL A C 1
ATOM 2095 O O . VAL A 1 274 ? -17.640 -7.125 15.491 1.00 95.12 274 VAL A O 1
ATOM 2098 N N . ILE A 1 275 ? -19.549 -8.263 15.800 1.00 93.81 275 ILE A N 1
ATOM 2099 C CA . ILE A 1 275 ? -18.910 -9.413 16.459 1.00 93.81 275 ILE A CA 1
ATOM 2100 C C . ILE A 1 275 ? -18.014 -10.186 15.477 1.00 93.81 275 ILE A C 1
ATOM 2102 O O . ILE A 1 275 ? -16.892 -10.544 15.826 1.00 93.81 275 ILE A O 1
ATOM 2106 N N . GLU A 1 276 ? -18.473 -10.426 14.246 1.00 93.75 276 GLU A N 1
ATOM 2107 C CA . GLU A 1 276 ? -17.722 -11.169 13.224 1.00 93.75 276 GLU A CA 1
ATOM 2108 C C . GLU A 1 276 ? -16.427 -10.453 12.813 1.00 93.75 276 GLU A C 1
ATOM 2110 O O . GLU A 1 276 ? -15.386 -11.085 12.638 1.00 93.75 276 GLU A O 1
ATOM 2115 N N . THR A 1 277 ? -16.479 -9.127 12.683 1.00 91.50 277 THR A N 1
ATOM 2116 C CA . THR A 1 277 ? -15.332 -8.299 12.278 1.00 91.50 277 THR A CA 1
ATOM 2117 C C . THR A 1 277 ? -14.436 -7.877 13.445 1.00 91.50 277 THR A C 1
ATOM 2119 O O . THR A 1 277 ? -13.389 -7.270 13.218 1.00 91.50 277 THR A O 1
ATOM 2122 N N . ASN A 1 278 ? -14.809 -8.225 14.679 1.00 91.44 278 ASN A N 1
ATOM 2123 C CA . ASN A 1 278 ? -14.032 -7.975 15.890 1.00 91.44 278 ASN A CA 1
ATOM 2124 C C . ASN A 1 278 ? -14.056 -9.189 16.833 1.00 91.44 278 ASN A C 1
ATOM 2126 O O . ASN A 1 278 ? -14.611 -9.118 17.935 1.00 91.44 278 ASN A O 1
ATOM 2130 N N . PRO A 1 279 ? -13.452 -10.317 16.420 1.00 88.88 279 PRO A N 1
ATOM 2131 C CA . PRO A 1 279 ? -13.428 -11.532 17.231 1.00 88.88 279 PRO A CA 1
ATOM 2132 C C . PRO A 1 279 ? -12.717 -11.325 18.575 1.00 88.88 279 PRO A C 1
ATOM 2134 O O . PRO A 1 279 ? -13.078 -11.965 19.563 1.00 88.88 279 PRO A O 1
ATOM 2137 N N . ASP A 1 280 ? -11.765 -10.389 18.631 1.00 88.06 280 ASP A N 1
ATOM 2138 C CA . ASP A 1 280 ? -11.016 -10.062 19.840 1.00 88.06 280 ASP A CA 1
ATOM 2139 C C . ASP A 1 280 ? -11.888 -9.398 20.911 1.00 88.06 280 ASP A C 1
ATOM 2141 O O . ASP A 1 280 ? -11.479 -9.341 22.061 1.00 88.06 280 ASP A O 1
ATOM 2145 N N . LEU A 1 281 ? -13.106 -8.935 20.609 1.00 91.94 281 LEU A N 1
ATOM 2146 C CA . LEU A 1 281 ? -14.022 -8.425 21.635 1.00 91.94 281 LEU A CA 1
ATOM 2147 C C . LEU A 1 281 ? -14.422 -9.502 22.660 1.00 91.94 281 LEU A C 1
ATOM 2149 O O . LEU A 1 281 ? -14.669 -9.190 23.826 1.00 91.94 281 LEU A O 1
ATOM 2153 N N . ILE A 1 282 ? -14.497 -10.768 22.250 1.00 94.19 282 ILE A N 1
ATOM 2154 C CA . ILE A 1 282 ? -14.878 -11.855 23.154 1.00 94.19 282 ILE A CA 1
ATOM 2155 C C . ILE A 1 282 ? -13.698 -12.185 24.067 1.00 94.19 282 ILE A C 1
ATOM 2157 O O . ILE A 1 282 ? -12.593 -12.435 23.589 1.00 94.19 282 ILE A O 1
ATOM 2161 N N . LEU A 1 283 ? -13.930 -12.215 25.383 1.00 94.31 283 LEU A N 1
ATOM 2162 C CA . LEU A 1 283 ? -12.863 -12.531 26.329 1.00 94.31 283 LEU A CA 1
ATOM 2163 C C . LEU A 1 283 ? -12.383 -13.966 26.148 1.00 94.31 283 LEU A C 1
ATOM 2165 O O . LEU A 1 283 ? -13.193 -14.896 26.135 1.00 94.31 283 LEU A O 1
ATOM 2169 N N . THR A 1 284 ? -11.074 -14.163 26.084 1.00 93.19 284 THR A N 1
ATOM 2170 C CA . THR A 1 284 ? -10.481 -15.500 26.061 1.00 93.19 284 THR A CA 1
ATOM 2171 C C . THR A 1 284 ? -10.491 -16.127 27.456 1.00 93.19 284 THR A C 1
ATOM 2173 O O . THR A 1 284 ? -10.590 -15.446 28.481 1.00 93.19 284 THR A O 1
ATOM 2176 N N . THR A 1 285 ? -10.336 -17.451 27.529 1.00 91.94 285 THR A N 1
ATOM 2177 C CA . THR A 1 285 ? -10.165 -18.139 28.819 1.00 91.94 285 THR A CA 1
ATOM 2178 C C . THR A 1 285 ? -8.955 -17.605 29.588 1.00 91.94 285 THR A C 1
ATOM 2180 O O . THR A 1 285 ? -9.023 -17.495 30.807 1.00 91.94 285 THR A O 1
ATOM 2183 N N . VAL A 1 286 ? -7.878 -17.211 28.897 1.00 90.31 286 VAL A N 1
ATOM 2184 C CA . VAL A 1 286 ? -6.668 -16.661 29.527 1.00 90.31 286 VAL A CA 1
ATOM 2185 C C . VAL A 1 286 ? -6.964 -15.322 30.199 1.00 90.31 286 VAL A C 1
ATOM 2187 O O . VAL A 1 286 ? -6.627 -15.150 31.370 1.00 90.31 286 VAL A O 1
ATOM 2190 N N . GLU A 1 287 ? -7.656 -14.415 29.507 1.00 92.88 287 GLU A N 1
ATOM 2191 C CA . GLU A 1 287 ? -8.038 -13.104 30.047 1.00 92.88 287 GLU A CA 1
ATOM 2192 C C . GLU A 1 287 ? -8.893 -13.247 31.313 1.00 92.88 287 GLU A C 1
ATOM 2194 O O . GLU A 1 287 ? -8.629 -12.625 32.345 1.00 92.88 287 GLU A O 1
ATOM 2199 N N . VAL A 1 288 ? -9.882 -14.145 31.280 1.00 92.19 288 VAL A N 1
ATOM 2200 C CA . VAL A 1 288 ? -10.762 -14.417 32.428 1.00 92.19 288 VAL A CA 1
ATOM 2201 C C . VAL A 1 288 ? -10.025 -15.138 33.564 1.00 92.19 288 VAL A C 1
ATOM 2203 O O . VAL A 1 288 ? -10.321 -14.946 34.753 1.00 92.19 288 VAL A O 1
ATOM 2206 N N . GLU A 1 289 ? -9.080 -16.018 33.239 1.00 89.31 289 GLU A N 1
ATOM 2207 C CA . GLU A 1 289 ? -8.299 -16.746 34.233 1.00 89.31 289 GLU A CA 1
ATOM 2208 C C . GLU A 1 289 ? -7.345 -15.842 34.996 1.00 89.31 289 GLU A C 1
ATOM 2210 O O . GLU A 1 289 ? -7.313 -15.915 36.227 1.00 89.31 289 GLU A O 1
ATOM 2215 N N . GLN A 1 290 ? -6.642 -14.979 34.271 1.00 88.12 290 GLN A N 1
ATOM 2216 C CA . GLN A 1 290 ? -5.641 -14.077 34.819 1.00 88.12 290 GLN A CA 1
ATOM 2217 C C . GLN A 1 290 ? -6.219 -12.745 35.307 1.00 88.12 290 GLN A C 1
ATOM 2219 O O . GLN A 1 290 ? -5.572 -12.047 36.086 1.00 88.12 290 GLN A O 1
ATOM 2224 N N . GLY A 1 291 ? -7.440 -12.398 34.897 1.00 89.50 291 GLY A N 1
ATOM 2225 C CA . GLY A 1 291 ? -8.119 -11.188 35.345 1.00 89.50 291 GLY A CA 1
ATOM 2226 C C . GLY A 1 291 ? -7.611 -9.903 34.689 1.00 89.50 291 GLY A C 1
ATOM 2227 O O . GLY A 1 291 ? -7.713 -8.848 35.312 1.00 89.50 291 GLY A O 1
ATOM 2228 N N . TYR A 1 292 ? -7.061 -9.983 33.475 1.00 87.00 292 TYR A N 1
ATOM 2229 C CA . TYR A 1 292 ? -6.597 -8.833 32.695 1.00 87.00 292 TYR A CA 1
ATOM 2230 C C . TYR A 1 292 ? -6.981 -8.986 31.218 1.00 87.00 292 TYR A C 1
ATOM 2232 O O . TYR A 1 292 ? -7.209 -10.099 30.752 1.00 87.00 292 TYR A O 1
ATOM 2240 N N . ILE A 1 293 ? -7.059 -7.867 30.496 1.00 86.00 293 ILE A N 1
ATOM 2241 C CA . ILE A 1 293 ? -7.308 -7.836 29.048 1.00 86.00 293 ILE A CA 1
ATOM 2242 C C . ILE A 1 293 ? -5.966 -7.930 28.330 1.00 86.00 293 ILE A C 1
ATOM 2244 O O . ILE A 1 293 ? -5.031 -7.209 28.687 1.00 86.00 293 ILE A O 1
ATOM 2248 N N . GLU A 1 294 ? -5.860 -8.811 27.339 1.00 84.75 294 GLU A N 1
ATOM 2249 C CA . GLU A 1 294 ? -4.642 -8.928 26.541 1.00 84.75 294 GLU A CA 1
ATOM 2250 C C . GLU A 1 294 ? -4.331 -7.613 25.812 1.00 84.75 294 GLU A C 1
ATOM 2252 O O . GLU A 1 294 ? -5.207 -6.795 25.518 1.00 84.75 294 GLU A O 1
ATOM 2257 N N . GLN A 1 295 ? -3.046 -7.395 25.540 1.00 84.75 295 GLN A N 1
ATOM 2258 C CA . GLN A 1 295 ? -2.573 -6.228 24.804 1.00 84.75 295 GLN A CA 1
ATOM 2259 C C . GLN A 1 295 ? -3.342 -6.082 23.482 1.00 84.75 295 GLN A C 1
ATOM 2261 O O . GLN A 1 295 ? -3.584 -7.075 22.793 1.00 84.75 295 GLN A O 1
ATOM 2266 N N . THR A 1 296 ? -3.692 -4.846 23.105 1.00 88.31 296 THR A N 1
ATOM 2267 C CA . THR A 1 296 ? -4.345 -4.572 21.815 1.00 88.31 296 THR A CA 1
ATOM 2268 C C . THR A 1 296 ? -3.552 -5.242 20.686 1.00 88.31 296 THR A C 1
ATOM 2270 O O . THR A 1 296 ? -2.331 -5.063 20.633 1.00 88.31 296 THR A O 1
ATOM 2273 N N . PRO A 1 297 ? -4.198 -6.017 19.799 1.00 89.81 297 PRO A N 1
ATOM 2274 C CA . PRO A 1 297 ? -3.501 -6.807 18.791 1.00 89.81 297 PRO A CA 1
ATOM 2275 C C . PRO A 1 297 ? -2.729 -5.927 17.803 1.00 89.81 297 PRO A C 1
ATOM 2277 O O . PRO A 1 297 ? -2.991 -4.732 17.649 1.00 89.81 297 PRO A O 1
ATOM 2280 N N . ALA A 1 298 ? -1.755 -6.533 17.126 1.00 93.69 298 ALA A N 1
ATOM 2281 C CA . ALA A 1 298 ? -0.966 -5.842 16.119 1.00 93.69 298 ALA A CA 1
ATOM 2282 C C . ALA A 1 298 ? -1.818 -5.538 14.876 1.00 93.69 298 ALA A C 1
ATOM 2284 O O . ALA A 1 298 ? -2.686 -6.346 14.523 1.00 93.69 298 ALA A O 1
ATOM 2285 N N . PRO A 1 299 ? -1.549 -4.430 14.158 1.00 95.44 299 PRO A N 1
ATOM 2286 C CA . PRO A 1 299 ? -2.083 -4.267 12.814 1.00 95.44 299 PRO A CA 1
ATOM 2287 C C . PRO A 1 299 ? -1.699 -5.458 11.926 1.00 95.44 299 PRO A C 1
ATOM 2289 O O . PRO A 1 299 ? -0.710 -6.151 12.166 1.00 95.44 299 PRO A O 1
ATOM 2292 N N . THR A 1 300 ? -2.487 -5.717 10.886 1.00 95.31 300 THR A N 1
ATOM 2293 C CA . THR A 1 300 ? -2.315 -6.905 10.031 1.00 95.31 300 THR A CA 1
ATOM 2294 C C . THR A 1 300 ? -1.994 -6.517 8.592 1.00 95.31 300 THR A C 1
ATOM 2296 O O . THR A 1 300 ? -2.020 -5.342 8.238 1.00 95.31 300 THR A O 1
ATOM 2299 N N . ASN A 1 301 ? -1.671 -7.496 7.740 1.00 95.69 301 ASN A N 1
ATOM 2300 C CA . ASN A 1 301 ? -1.424 -7.291 6.305 1.00 95.69 301 ASN A CA 1
ATOM 2301 C C . ASN A 1 301 ? -0.378 -6.203 5.999 1.00 95.69 301 ASN A C 1
ATOM 2303 O O . ASN A 1 301 ? -0.604 -5.341 5.154 1.00 95.69 301 ASN A O 1
ATOM 2307 N N . GLY A 1 302 ? 0.764 -6.244 6.691 1.00 96.81 302 GLY A N 1
ATOM 2308 C CA . GLY A 1 302 ? 1.900 -5.371 6.400 1.00 96.81 302 GLY A CA 1
ATOM 2309 C C . GLY A 1 302 ? 2.450 -5.607 4.993 1.00 96.81 302 GLY A C 1
ATOM 2310 O O . GLY A 1 302 ? 2.832 -6.728 4.659 1.00 96.81 302 GLY A O 1
ATOM 2311 N N . VAL A 1 303 ? 2.511 -4.559 4.174 1.00 97.31 303 VAL A N 1
ATOM 2312 C CA . VAL A 1 303 ? 3.019 -4.599 2.798 1.00 97.31 303 VAL A CA 1
ATOM 2313 C C . VAL A 1 303 ? 4.165 -3.610 2.643 1.00 97.31 303 VAL A C 1
ATOM 2315 O O . VAL A 1 303 ? 4.022 -2.426 2.949 1.00 97.31 303 VAL A O 1
ATOM 2318 N N . VAL A 1 304 ? 5.286 -4.108 2.125 1.00 96.75 304 VAL A N 1
ATOM 2319 C CA . VAL A 1 304 ? 6.469 -3.327 1.753 1.00 96.75 304 VAL A CA 1
ATOM 2320 C C . VAL A 1 304 ? 6.448 -3.079 0.248 1.00 96.75 304 VAL A C 1
ATOM 2322 O O . VAL A 1 304 ? 6.452 -4.025 -0.539 1.00 96.75 304 VAL A O 1
ATOM 2325 N N . ASP A 1 305 ? 6.468 -1.809 -0.141 1.00 94.31 305 ASP A N 1
ATOM 2326 C CA . ASP A 1 305 ? 6.768 -1.364 -1.499 1.00 94.31 305 ASP A CA 1
ATOM 2327 C C . ASP A 1 305 ? 8.133 -0.667 -1.487 1.00 94.31 305 ASP A C 1
ATOM 2329 O O . ASP A 1 305 ? 8.245 0.517 -1.163 1.00 94.31 305 ASP A O 1
ATOM 2333 N N . ASP A 1 306 ? 9.182 -1.433 -1.790 1.00 90.25 306 ASP A N 1
ATOM 2334 C CA . ASP A 1 306 ? 10.571 -0.958 -1.765 1.00 90.25 306 ASP A CA 1
ATOM 2335 C C . ASP A 1 306 ? 10.834 0.095 -2.857 1.00 90.25 306 ASP A C 1
ATOM 2337 O O . ASP A 1 306 ? 11.485 1.106 -2.613 1.00 90.25 306 ASP A O 1
ATOM 2341 N N . ASN A 1 307 ? 10.220 -0.061 -4.038 1.00 88.38 307 ASN A N 1
ATOM 2342 C CA . ASN A 1 307 ? 10.375 0.889 -5.145 1.00 88.38 307 ASN A CA 1
ATOM 2343 C C . ASN A 1 307 ? 9.827 2.277 -4.786 1.00 88.38 307 ASN A C 1
ATOM 2345 O O . ASN A 1 307 ? 10.405 3.296 -5.166 1.00 88.38 307 ASN A O 1
ATOM 2349 N N . LEU A 1 308 ? 8.705 2.326 -4.061 1.00 91.62 308 LEU A N 1
ATOM 2350 C CA . LEU A 1 308 ? 8.106 3.577 -3.593 1.00 91.62 308 LEU A CA 1
ATOM 2351 C C . LEU A 1 308 ? 8.579 3.990 -2.191 1.00 91.62 308 LEU A C 1
ATOM 2353 O O . LEU A 1 308 ? 8.242 5.086 -1.741 1.00 91.62 308 LEU A O 1
ATOM 2357 N N . ASN A 1 309 ? 9.383 3.165 -1.516 1.00 93.75 309 ASN A N 1
ATOM 2358 C CA . ASN A 1 309 ? 9.773 3.316 -0.112 1.00 93.75 309 ASN A CA 1
ATOM 2359 C C . ASN A 1 309 ? 8.562 3.479 0.828 1.00 93.75 309 ASN A C 1
ATOM 2361 O O . ASN A 1 309 ? 8.574 4.327 1.726 1.00 93.75 309 ASN A O 1
ATOM 2365 N N . ILE A 1 310 ? 7.497 2.703 0.604 1.00 95.75 310 ILE A N 1
ATOM 2366 C CA . ILE A 1 310 ? 6.249 2.764 1.377 1.00 95.75 310 ILE A CA 1
ATOM 2367 C C . ILE A 1 310 ? 6.053 1.477 2.179 1.00 95.75 310 ILE A C 1
ATOM 2369 O O . ILE A 1 310 ? 6.244 0.374 1.673 1.00 95.75 310 ILE A O 1
ATOM 2373 N N . PHE A 1 311 ? 5.609 1.623 3.426 1.00 97.44 311 PHE A N 1
ATOM 2374 C CA . PHE A 1 311 ? 5.041 0.533 4.216 1.00 97.44 311 PHE A CA 1
ATOM 2375 C C . PHE A 1 311 ? 3.566 0.819 4.501 1.00 97.44 311 PHE A C 1
ATOM 2377 O O . PHE A 1 311 ? 3.232 1.934 4.896 1.00 97.44 311 PHE A O 1
ATOM 2384 N N . SER A 1 312 ? 2.684 -0.162 4.311 1.00 97.50 312 SER A N 1
ATOM 2385 C CA . SER A 1 312 ? 1.236 -0.029 4.551 1.00 97.50 312 SER A CA 1
ATOM 2386 C C . SER A 1 312 ? 0.673 -1.232 5.300 1.00 97.50 312 SER A C 1
ATOM 2388 O O . SER A 1 312 ? 1.296 -2.290 5.302 1.00 97.50 312 SER A O 1
ATOM 2390 N N . TRP A 1 313 ? -0.472 -1.067 5.965 1.00 97.44 313 TRP A N 1
ATOM 2391 C CA . TRP A 1 313 ? -1.098 -2.116 6.777 1.00 97.44 313 TRP A CA 1
ATOM 2392 C C . TRP A 1 313 ? -2.627 -1.990 6.812 1.00 97.44 313 TRP A C 1
ATOM 2394 O O . TRP A 1 313 ? -3.202 -0.969 6.433 1.00 97.44 313 TRP A O 1
ATOM 2404 N N . ALA A 1 314 ? -3.291 -3.041 7.288 1.00 95.25 314 ALA A N 1
ATOM 2405 C CA . ALA A 1 314 ? -4.709 -3.038 7.620 1.00 95.25 314 ALA A CA 1
ATOM 2406 C C . ALA A 1 314 ? -4.929 -2.623 9.083 1.00 95.25 314 ALA A C 1
ATOM 2408 O O . ALA A 1 314 ? -4.176 -3.024 9.975 1.00 95.25 314 ALA A O 1
ATOM 2409 N N . ALA A 1 315 ? -5.981 -1.833 9.314 1.00 92.44 315 ALA A N 1
ATOM 2410 C CA . ALA A 1 315 ? -6.350 -1.355 10.642 1.00 92.44 315 ALA A CA 1
ATOM 2411 C C . ALA A 1 315 ? -6.695 -2.500 11.603 1.00 92.44 315 ALA A C 1
ATOM 2413 O O . ALA A 1 315 ? -7.304 -3.500 11.219 1.00 92.44 315 ALA A O 1
ATOM 2414 N N . VAL A 1 316 ? -6.356 -2.293 12.870 1.00 91.38 316 VAL A N 1
ATOM 2415 C CA . VAL A 1 316 ? -6.895 -3.031 14.008 1.00 91.38 316 VAL A CA 1
ATOM 2416 C C . VAL A 1 316 ? -8.367 -2.637 14.195 1.00 91.38 316 VAL A C 1
ATOM 2418 O O . VAL A 1 316 ? -8.677 -1.443 14.134 1.00 91.38 316 VAL A O 1
ATOM 2421 N N . PRO A 1 317 ? -9.290 -3.594 14.414 1.00 85.94 317 PRO A N 1
ATOM 2422 C CA . PRO A 1 317 ? -10.686 -3.283 14.704 1.00 85.94 317 PRO A CA 1
ATOM 2423 C C . PRO A 1 317 ? -10.828 -2.237 15.817 1.00 85.94 317 PRO A C 1
ATOM 2425 O O . PRO A 1 317 ? -10.245 -2.377 16.890 1.00 85.94 317 PRO A O 1
ATOM 2428 N N . GLY A 1 318 ? -11.575 -1.169 15.526 1.00 81.69 318 GLY A N 1
ATOM 2429 C CA . GLY A 1 318 ? -11.774 -0.036 16.437 1.00 81.69 318 GLY A CA 1
ATOM 2430 C C . GLY A 1 318 ? -10.722 1.073 16.401 1.00 81.69 318 GLY A C 1
ATOM 2431 O O . GLY A 1 318 ? -10.909 2.053 17.111 1.00 81.69 318 GLY A O 1
ATOM 2432 N N . PHE A 1 319 ? -9.674 0.946 15.581 1.00 87.75 319 PHE A N 1
ATOM 2433 C CA . PHE A 1 319 ? -8.632 1.962 15.382 1.00 87.75 319 PHE A CA 1
ATOM 2434 C C . PHE A 1 319 ? -8.462 2.226 13.887 1.00 87.75 319 PHE A C 1
ATOM 2436 O O . PHE A 1 319 ? -7.608 1.632 13.219 1.00 87.75 319 PHE A O 1
ATOM 2443 N N . TYR A 1 320 ? -9.336 3.058 13.329 1.00 86.88 320 TYR A N 1
ATOM 2444 C CA . TYR A 1 320 ? -9.397 3.292 11.882 1.00 86.88 320 TYR A CA 1
ATOM 2445 C C . TYR A 1 320 ? -8.677 4.564 11.445 1.00 86.88 320 TYR A C 1
ATOM 2447 O O . TYR A 1 320 ? -8.387 4.713 10.254 1.00 86.88 320 TYR A O 1
ATOM 2455 N N . ASP A 1 321 ? -8.367 5.461 12.380 1.00 88.44 321 ASP A N 1
ATOM 2456 C CA . ASP A 1 321 ? -7.689 6.705 12.070 1.00 88.44 321 ASP A CA 1
ATOM 2457 C C . ASP A 1 321 ? -6.174 6.500 12.071 1.00 88.44 321 ASP A C 1
ATOM 2459 O O . ASP A 1 321 ? -5.597 5.837 12.927 1.00 88.44 321 ASP A O 1
ATOM 2463 N N . ALA A 1 322 ? -5.489 7.126 11.115 1.00 92.00 322 ALA A N 1
ATOM 2464 C CA . ALA A 1 322 ? -4.028 7.076 11.039 1.00 92.00 322 ALA A CA 1
ATOM 2465 C C . ALA A 1 322 ? -3.363 7.556 12.343 1.00 92.00 322 ALA A C 1
ATOM 2467 O O . ALA A 1 322 ? -2.355 7.003 12.763 1.00 92.00 322 ALA A O 1
ATOM 2468 N N . GLN A 1 323 ? -3.978 8.537 13.008 1.00 91.50 323 GLN A N 1
ATOM 2469 C CA . GLN A 1 323 ? -3.496 9.127 14.259 1.00 91.50 323 GLN A CA 1
ATOM 2470 C C . GLN A 1 323 ? -3.530 8.156 15.450 1.00 91.50 323 GLN A C 1
ATOM 2472 O O . GLN A 1 323 ? -2.890 8.429 16.466 1.00 91.50 323 GLN A O 1
ATOM 2477 N N . ASP A 1 324 ? -4.236 7.030 15.321 1.00 91.00 324 ASP A N 1
ATOM 2478 C CA . ASP A 1 324 ? -4.233 5.957 16.313 1.00 91.00 324 ASP A CA 1
ATOM 2479 C C . ASP A 1 324 ? -2.971 5.095 16.225 1.00 91.00 324 ASP A C 1
ATOM 2481 O O . ASP A 1 324 ? -2.794 4.197 17.040 1.00 91.00 324 ASP A O 1
ATOM 2485 N N . TYR A 1 325 ? -2.093 5.324 15.246 1.00 95.50 325 TYR A N 1
ATOM 2486 C CA . TYR A 1 325 ? -0.903 4.512 15.021 1.00 95.50 325 TYR A CA 1
ATOM 2487 C C . TYR A 1 325 ? 0.377 5.306 15.236 1.00 95.50 325 TYR A C 1
ATOM 2489 O O . TYR A 1 325 ? 0.491 6.495 14.931 1.00 95.50 325 TYR A O 1
ATOM 2497 N N . GLU A 1 326 ? 1.390 4.584 15.693 1.00 96.50 326 GLU A N 1
ATOM 2498 C CA . GLU A 1 326 ? 2.771 5.037 15.710 1.00 96.50 326 GLU A CA 1
ATOM 2499 C C . GLU A 1 326 ? 3.670 3.998 15.039 1.00 96.50 326 GLU A C 1
ATOM 2501 O O . GLU A 1 326 ? 3.362 2.802 14.992 1.00 96.50 326 GLU A O 1
ATOM 2506 N N . TYR A 1 327 ? 4.796 4.464 14.508 1.00 97.19 327 TYR A N 1
ATOM 2507 C CA . TYR A 1 327 ? 5.773 3.625 13.832 1.00 97.19 327 TYR A CA 1
ATOM 2508 C C . TYR A 1 327 ? 7.193 3.880 14.327 1.00 97.19 327 TYR A C 1
ATOM 2510 O O . TYR A 1 327 ? 7.527 4.956 14.821 1.00 97.19 327 TYR A O 1
ATOM 2518 N N . SER A 1 328 ? 8.050 2.886 14.147 1.00 97.25 328 SER A N 1
ATOM 2519 C CA . SER A 1 328 ? 9.474 2.944 14.440 1.00 97.25 328 SER A CA 1
ATOM 2520 C C . SER A 1 328 ? 10.269 2.416 13.252 1.00 97.25 328 SER A C 1
ATOM 2522 O O . SER A 1 328 ? 9.863 1.452 12.609 1.00 97.25 328 SER A O 1
ATOM 2524 N N . LEU A 1 329 ? 11.413 3.043 12.970 1.00 96.75 329 LEU A N 1
ATOM 2525 C CA . LEU A 1 329 ? 12.380 2.602 11.953 1.00 96.75 329 LEU A CA 1
ATOM 2526 C C . LEU A 1 329 ? 13.661 2.029 12.586 1.00 96.75 329 LEU A C 1
ATOM 2528 O O . LEU A 1 329 ? 14.674 1.866 11.913 1.00 96.75 329 LEU A O 1
ATOM 2532 N N . ASN A 1 330 ? 13.663 1.794 13.899 1.00 95.31 330 ASN A N 1
ATOM 2533 C CA . ASN A 1 330 ? 14.835 1.346 14.651 1.00 95.31 330 ASN A CA 1
ATOM 2534 C C . ASN A 1 330 ? 14.472 0.289 15.702 1.00 95.31 330 ASN A C 1
ATOM 2536 O O . ASN A 1 330 ? 14.951 0.342 16.836 1.00 95.31 330 ASN A O 1
ATOM 2540 N N . SER A 1 331 ? 13.615 -0.666 15.324 1.00 95.75 331 SER A N 1
ATOM 2541 C CA . SER A 1 331 ? 13.182 -1.780 16.182 1.00 95.75 331 SER A CA 1
ATOM 2542 C C . SER A 1 331 ? 12.604 -1.322 17.529 1.00 95.75 331 SER A C 1
ATOM 2544 O O . SER A 1 331 ? 12.886 -1.915 18.571 1.00 95.75 331 SER A O 1
ATOM 2546 N N . GLY A 1 332 ? 11.830 -0.234 17.521 1.00 94.50 332 GLY A N 1
ATOM 2547 C CA . GLY A 1 332 ? 11.081 0.233 18.685 1.00 94.50 332 GLY A CA 1
ATOM 2548 C C . GLY A 1 332 ? 11.869 1.114 19.655 1.00 94.50 332 GLY A C 1
ATOM 2549 O O . GLY A 1 332 ? 11.348 1.432 20.724 1.00 94.50 332 GLY A O 1
ATOM 2550 N N . GLN A 1 333 ? 13.096 1.530 19.312 1.00 94.31 333 GLN A N 1
ATOM 2551 C CA . GLN A 1 333 ? 13.886 2.446 20.150 1.00 94.31 333 GLN A CA 1
ATOM 2552 C C . GLN A 1 333 ? 13.304 3.865 20.168 1.00 94.31 333 GLN A C 1
ATOM 2554 O O . GLN A 1 333 ? 13.346 4.535 21.199 1.00 94.31 333 GLN A O 1
ATOM 2559 N N . SER A 1 334 ? 12.756 4.328 19.044 1.00 95.38 334 SER A N 1
ATOM 2560 C CA . SER A 1 334 ? 12.001 5.579 18.955 1.00 95.38 334 SER A CA 1
ATOM 2561 C C . SER A 1 334 ? 10.745 5.405 18.112 1.00 95.38 334 SER A C 1
ATOM 2563 O O . SER A 1 334 ? 10.771 4.697 17.103 1.00 95.38 334 SER A O 1
ATOM 2565 N N . TRP A 1 335 ? 9.678 6.092 18.517 1.00 95.81 335 TRP A N 1
ATOM 2566 C CA . TRP A 1 335 ? 8.363 6.032 17.890 1.00 95.81 335 TRP A CA 1
ATOM 2567 C C . TRP A 1 335 ? 7.959 7.398 17.338 1.00 95.81 335 TRP A C 1
ATOM 2569 O O . TRP A 1 335 ? 8.301 8.442 17.899 1.00 95.81 335 TRP A O 1
ATOM 2579 N N . HIS A 1 336 ? 7.256 7.370 16.214 1.00 95.69 336 HIS A N 1
ATOM 2580 C CA . HIS A 1 336 ? 6.780 8.530 15.478 1.00 95.69 336 HIS A CA 1
ATOM 2581 C C . HIS A 1 336 ? 5.294 8.370 15.169 1.00 95.69 336 HIS A C 1
ATOM 2583 O O . HIS A 1 336 ? 4.855 7.285 14.795 1.00 95.69 336 HIS A O 1
ATOM 2589 N N . ASP A 1 337 ? 4.536 9.460 15.272 1.00 95.19 337 ASP A N 1
ATOM 2590 C CA . ASP A 1 337 ? 3.109 9.456 14.956 1.00 95.19 337 ASP A CA 1
ATOM 2591 C C . ASP A 1 337 ? 2.871 9.247 13.454 1.00 95.19 337 ASP A C 1
ATOM 2593 O O . ASP A 1 337 ? 3.584 9.799 12.602 1.00 95.19 337 ASP A O 1
ATOM 2597 N N . VAL A 1 338 ? 1.840 8.470 13.123 1.00 95.56 338 VAL A N 1
ATOM 2598 C CA . VAL A 1 338 ? 1.362 8.316 11.748 1.00 95.56 338 VAL A CA 1
ATOM 2599 C C . VAL A 1 338 ? 0.342 9.419 11.464 1.00 95.56 338 VAL A C 1
ATOM 2601 O O . VAL A 1 338 ? -0.694 9.533 12.111 1.00 95.56 338 VAL A O 1
ATOM 2604 N N . ASN A 1 339 ? 0.642 10.264 10.477 1.00 88.31 339 ASN A N 1
ATOM 2605 C CA . ASN A 1 339 ? -0.148 11.476 10.245 1.00 88.31 339 ASN A CA 1
ATOM 2606 C C . ASN A 1 339 ? -1.220 11.321 9.162 1.00 88.31 339 ASN A C 1
ATOM 2608 O O . ASN A 1 339 ? -2.220 12.025 9.222 1.00 88.31 339 ASN A O 1
ATOM 2612 N N . ASN A 1 340 ? -1.028 10.444 8.169 1.00 85.19 340 ASN A N 1
ATOM 2613 C CA . ASN A 1 340 ? -1.933 10.329 7.023 1.00 85.19 340 ASN A CA 1
ATOM 2614 C C . ASN A 1 340 ? -2.017 8.892 6.509 1.00 85.19 340 ASN A C 1
ATOM 2616 O O . ASN A 1 340 ? -1.008 8.339 6.076 1.00 85.19 340 ASN A O 1
ATOM 2620 N N . ASN A 1 341 ? -3.246 8.372 6.437 1.00 88.94 341 ASN A N 1
ATOM 2621 C CA . ASN A 1 341 ? -3.577 7.013 5.996 1.00 88.94 341 ASN A CA 1
ATOM 2622 C C . ASN A 1 341 ? -2.859 5.913 6.806 1.00 88.94 341 ASN A C 1
ATOM 2624 O O . ASN A 1 341 ? -1.994 6.171 7.637 1.00 88.94 341 ASN A O 1
ATOM 2628 N N . LEU A 1 342 ? -3.214 4.655 6.558 1.00 95.38 342 LEU A N 1
ATOM 2629 C CA . LEU A 1 342 ? -2.559 3.491 7.170 1.00 95.38 342 LEU A CA 1
ATOM 2630 C C . LEU A 1 342 ? -1.300 3.104 6.375 1.00 95.38 342 LEU A C 1
ATOM 2632 O O . LEU A 1 342 ? -1.173 1.995 5.851 1.00 95.38 342 LEU A O 1
ATOM 2636 N N . SER A 1 343 ? -0.408 4.083 6.200 1.00 96.50 343 SER A N 1
ATOM 2637 C CA . SER A 1 343 ? 0.842 3.941 5.454 1.00 96.50 343 SER A CA 1
ATOM 2638 C C . SER A 1 343 ? 1.890 4.969 5.876 1.00 96.50 343 SER A C 1
ATOM 2640 O O . SER A 1 343 ? 1.541 6.086 6.252 1.00 96.50 343 SER A O 1
ATOM 2642 N N . ILE A 1 344 ? 3.170 4.638 5.714 1.00 96.19 344 ILE A N 1
ATOM 2643 C CA . ILE A 1 344 ? 4.300 5.549 5.933 1.00 96.19 344 ILE A CA 1
ATOM 2644 C C . ILE A 1 344 ? 5.290 5.511 4.772 1.00 96.19 344 ILE A C 1
ATOM 2646 O O . ILE A 1 344 ? 5.437 4.494 4.095 1.00 96.19 344 ILE A O 1
ATOM 2650 N N . THR A 1 345 ? 6.015 6.613 4.584 1.00 95.00 345 THR A N 1
ATOM 2651 C CA . THR A 1 345 ? 7.191 6.666 3.710 1.00 95.00 345 THR A CA 1
ATOM 2652 C C . THR A 1 345 ? 8.444 6.469 4.553 1.00 95.00 345 THR A C 1
ATOM 2654 O O . THR A 1 345 ? 8.726 7.266 5.444 1.00 95.00 345 THR A O 1
ATOM 2657 N N . VAL A 1 346 ? 9.200 5.416 4.259 1.00 93.81 346 VAL A N 1
ATOM 2658 C CA . VAL A 1 346 ? 10.432 5.041 4.974 1.00 93.81 346 VAL A CA 1
ATOM 2659 C C . VAL A 1 346 ? 11.615 5.914 4.543 1.00 93.81 346 VAL A C 1
ATOM 2661 O O . VAL A 1 346 ? 12.522 6.191 5.328 1.00 93.81 346 VAL A O 1
ATOM 2664 N N . GLY A 1 347 ? 11.569 6.407 3.303 1.00 90.38 347 GLY A N 1
ATOM 2665 C CA . GLY A 1 347 ? 12.679 7.097 2.654 1.00 90.38 347 GLY A CA 1
ATOM 2666 C C . GLY A 1 347 ? 13.687 6.120 2.046 1.00 90.38 347 GLY A C 1
ATOM 2667 O O . GLY A 1 347 ? 13.625 4.919 2.278 1.00 90.38 347 GLY A O 1
ATOM 2668 N N . ASN A 1 348 ? 14.618 6.651 1.253 1.00 90.25 348 ASN A N 1
ATOM 2669 C CA . ASN A 1 348 ? 15.610 5.858 0.527 1.00 90.25 348 ASN A CA 1
ATOM 2670 C C . ASN A 1 348 ? 16.779 5.435 1.443 1.00 90.25 348 ASN A C 1
ATOM 2672 O O . ASN A 1 348 ? 17.853 6.053 1.439 1.00 90.25 348 ASN A O 1
ATOM 2676 N N . ILE A 1 349 ? 16.538 4.427 2.280 1.00 92.00 349 ILE A N 1
ATOM 2677 C CA . ILE A 1 349 ? 17.478 3.895 3.273 1.00 92.00 349 ILE A CA 1
ATOM 2678 C C . ILE A 1 349 ? 17.480 2.364 3.254 1.00 92.00 349 ILE A C 1
ATOM 2680 O O . ILE A 1 349 ? 16.496 1.738 2.878 1.00 92.00 349 ILE A O 1
ATOM 2684 N N . ASP A 1 350 ? 18.575 1.759 3.712 1.00 92.38 350 ASP A N 1
ATOM 2685 C CA . ASP A 1 350 ? 18.594 0.324 3.990 1.00 92.38 350 ASP A CA 1
ATOM 2686 C C . ASP A 1 350 ? 17.917 0.064 5.337 1.00 92.38 350 ASP A C 1
ATOM 2688 O O . ASP A 1 350 ? 18.321 0.626 6.360 1.00 92.38 350 ASP A O 1
ATOM 2692 N N . LEU A 1 351 ? 16.914 -0.810 5.345 1.00 95.06 351 LEU A N 1
ATOM 2693 C CA . LEU A 1 351 ? 16.191 -1.194 6.551 1.00 95.06 351 LEU A CA 1
ATOM 2694 C C . LEU A 1 351 ? 15.987 -2.707 6.564 1.00 95.06 351 LEU A C 1
ATOM 2696 O O . LEU A 1 351 ? 15.345 -3.266 5.678 1.00 95.06 351 LEU A O 1
ATOM 2700 N N . ALA A 1 352 ? 16.548 -3.392 7.559 1.00 94.62 352 ALA A N 1
ATOM 2701 C CA . ALA A 1 352 ? 16.446 -4.844 7.641 1.00 94.62 352 ALA A CA 1
ATOM 2702 C C . ALA A 1 352 ? 15.011 -5.304 7.965 1.00 94.62 352 ALA A C 1
ATOM 2704 O O . ALA A 1 352 ? 14.157 -4.521 8.388 1.00 94.62 352 ALA A O 1
ATOM 2705 N N . ILE A 1 353 ? 14.751 -6.599 7.771 1.00 95.69 353 ILE A N 1
ATOM 2706 C CA . ILE A 1 353 ? 13.529 -7.258 8.260 1.00 95.69 353 ILE A CA 1
ATOM 2707 C C . ILE A 1 353 ? 13.408 -7.003 9.774 1.00 95.69 353 ILE A C 1
ATOM 2709 O O . ILE A 1 353 ? 14.423 -6.898 10.467 1.00 95.69 353 ILE A O 1
ATOM 2713 N N . ASP A 1 354 ? 12.181 -6.838 10.265 1.00 95.62 354 ASP A N 1
ATOM 2714 C CA . ASP A 1 354 ? 11.848 -6.565 11.673 1.00 95.62 354 ASP A CA 1
ATOM 2715 C C . ASP A 1 354 ? 12.365 -5.242 12.266 1.00 95.62 354 ASP A C 1
ATOM 2717 O O . ASP A 1 354 ? 12.169 -4.956 13.453 1.00 95.62 354 ASP A O 1
ATOM 2721 N N . SER A 1 355 ? 13.006 -4.400 11.453 1.00 96.19 355 SER A N 1
ATOM 2722 C CA . SER A 1 355 ? 13.500 -3.089 11.892 1.00 96.19 355 SER A CA 1
ATOM 2723 C C . SER A 1 355 ? 12.428 -2.004 11.828 1.00 96.19 355 SER A C 1
ATOM 2725 O O . SER A 1 355 ? 12.431 -1.100 12.666 1.00 96.19 355 SER A O 1
ATOM 2727 N N . LEU A 1 356 ? 11.504 -2.107 10.868 1.00 97.88 356 LEU A N 1
ATOM 2728 C CA . LEU A 1 356 ? 10.295 -1.296 10.818 1.00 97.88 356 LEU A CA 1
ATOM 2729 C C . LEU A 1 356 ? 9.228 -1.942 11.691 1.00 97.88 356 LEU A C 1
ATOM 2731 O O . LEU A 1 356 ? 8.947 -3.132 11.554 1.00 97.88 356 LEU A O 1
ATOM 2735 N N . GLN A 1 357 ? 8.612 -1.143 12.549 1.00 98.06 357 GLN A N 1
ATOM 2736 C CA . GLN A 1 357 ? 7.559 -1.574 13.455 1.00 98.06 357 GLN A CA 1
ATOM 2737 C C . GLN A 1 357 ? 6.385 -0.600 13.406 1.00 98.06 357 GLN A C 1
ATOM 2739 O O . GLN A 1 357 ? 6.602 0.607 13.362 1.00 98.06 357 GLN A O 1
ATOM 2744 N N . VAL A 1 358 ? 5.154 -1.108 13.433 1.00 97.81 358 VAL A N 1
ATOM 2745 C CA . VAL A 1 358 ? 3.920 -0.311 13.534 1.00 97.81 358 VAL A CA 1
ATOM 2746 C C . VAL A 1 358 ? 3.012 -0.916 14.598 1.00 97.81 358 VAL A C 1
ATOM 2748 O O . VAL A 1 358 ? 2.889 -2.138 14.683 1.00 97.81 358 VAL A O 1
ATOM 2751 N N . ARG A 1 359 ? 2.364 -0.075 15.407 1.00 96.19 359 ARG A N 1
ATOM 2752 C CA . ARG A 1 359 ? 1.386 -0.500 16.419 1.00 96.19 359 ARG A CA 1
ATOM 2753 C C . ARG A 1 359 ? 0.335 0.573 16.669 1.00 96.19 359 ARG A C 1
ATOM 2755 O O . ARG A 1 359 ? 0.531 1.731 16.303 1.00 96.19 359 ARG A O 1
ATOM 2762 N N . VAL A 1 360 ? -0.748 0.184 17.335 1.00 93.69 360 VAL A N 1
ATOM 2763 C CA . VAL A 1 360 ? -1.721 1.135 17.880 1.00 93.69 360 VAL A CA 1
ATOM 2764 C C . VAL A 1 360 ? -1.072 1.906 19.032 1.00 93.69 360 VAL A C 1
ATOM 2766 O O . VAL A 1 360 ? -0.567 1.316 19.993 1.00 93.69 360 VAL A O 1
ATOM 2769 N N . LYS A 1 361 ? -1.085 3.230 18.917 1.00 90.00 361 LYS A N 1
ATOM 2770 C CA . LYS A 1 361 ? -0.725 4.187 19.954 1.00 90.00 361 LYS A CA 1
ATOM 2771 C C . LYS A 1 361 ? -1.836 4.200 20.998 1.00 90.00 361 LYS A C 1
ATOM 2773 O O . LYS A 1 361 ? -2.993 4.459 20.681 1.00 90.00 361 LYS A O 1
ATOM 2778 N N . LEU A 1 362 ? -1.485 3.941 22.250 1.00 78.50 362 LEU A N 1
ATOM 2779 C CA . LEU A 1 362 ? -2.418 4.035 23.371 1.00 78.50 362 LEU A CA 1
ATOM 2780 C C . LEU A 1 362 ? -1.977 5.132 24.346 1.00 78.50 362 LEU A C 1
ATOM 2782 O O . LEU A 1 362 ? -0.861 5.650 24.257 1.00 78.50 362 LEU A O 1
ATOM 2786 N N . GLY A 1 363 ? -2.904 5.565 25.204 1.00 65.19 363 GLY A N 1
ATOM 2787 C CA . GLY A 1 363 ? -2.686 6.673 26.134 1.00 65.19 363 GLY A CA 1
ATOM 2788 C C . GLY A 1 363 ? -1.642 6.361 27.209 1.00 65.19 363 GLY A C 1
ATOM 2789 O O . GLY A 1 363 ? -1.194 5.231 27.360 1.00 65.19 363 GLY A O 1
ATOM 2790 N N . SER A 1 364 ? -1.287 7.365 28.015 1.00 55.19 364 SER A N 1
ATOM 2791 C CA . SER A 1 364 ? -0.223 7.303 29.036 1.00 55.19 364 SER A CA 1
ATOM 2792 C C . SER A 1 364 ? -0.350 6.157 30.048 1.00 55.19 364 SER A C 1
ATOM 2794 O O . SER A 1 364 ? 0.635 5.806 30.691 1.00 55.19 364 SER A O 1
ATOM 2796 N N . ASN A 1 365 ? -1.563 5.630 30.224 1.00 56.50 365 ASN A N 1
ATOM 2797 C CA . ASN A 1 365 ? -1.897 4.625 31.232 1.00 56.50 365 ASN A CA 1
ATOM 2798 C C . ASN A 1 365 ? -2.115 3.228 30.638 1.00 56.50 365 ASN A C 1
ATOM 2800 O O . ASN A 1 365 ? -2.363 2.289 31.386 1.00 56.50 365 ASN A O 1
ATOM 2804 N N . ASP A 1 366 ? -2.032 3.096 29.316 1.00 70.00 366 ASP A N 1
ATOM 2805 C CA . ASP A 1 366 ? -2.242 1.848 28.599 1.00 70.00 366 ASP A CA 1
ATOM 2806 C C . ASP A 1 366 ? -0.922 1.350 28.013 1.00 70.00 366 ASP A C 1
ATOM 2808 O O . ASP A 1 366 ? -0.129 2.122 27.469 1.00 70.00 366 ASP A O 1
ATOM 2812 N N . GLU A 1 367 ? -0.690 0.038 28.079 1.00 79.62 367 GLU A N 1
ATOM 2813 C CA . GLU A 1 367 ? 0.390 -0.554 27.294 1.00 79.62 367 GLU A CA 1
ATOM 2814 C C . GLU A 1 367 ? 0.079 -0.365 25.803 1.00 79.62 367 GLU A C 1
ATOM 2816 O O . GLU A 1 367 ? -1.035 -0.695 25.391 1.00 79.62 367 GLU A O 1
ATOM 2821 N N . PRO A 1 368 ? 1.021 0.144 24.983 1.00 87.81 368 PRO A N 1
ATOM 2822 C CA . PRO A 1 368 ? 0.836 0.264 23.537 1.00 87.81 368 PRO A CA 1
ATOM 2823 C C . PRO A 1 368 ? 0.437 -1.066 22.901 1.00 87.81 368 PRO A C 1
ATOM 2825 O O . PRO A 1 368 ? 0.705 -2.115 23.475 1.00 87.81 368 PRO A O 1
ATOM 2828 N N . GLY A 1 369 ? -0.147 -1.051 21.703 1.00 91.06 369 GLY A N 1
ATOM 2829 C CA . GLY A 1 369 ? -0.520 -2.290 21.016 1.00 91.06 369 GLY A CA 1
ATOM 2830 C C . GLY A 1 369 ? 0.673 -3.200 20.691 1.00 91.06 369 GLY A C 1
ATOM 2831 O O . GLY A 1 369 ? 1.837 -2.782 20.693 1.00 91.06 369 GLY A O 1
ATOM 2832 N N . ALA A 1 370 ? 0.376 -4.455 20.365 1.00 93.56 370 ALA A N 1
ATOM 2833 C CA . ALA A 1 370 ? 1.350 -5.380 19.810 1.00 93.56 370 ALA A CA 1
ATOM 2834 C C . ALA A 1 370 ? 1.873 -4.866 18.455 1.00 93.56 370 ALA A C 1
ATOM 2836 O O . ALA A 1 370 ? 1.249 -4.049 17.773 1.00 93.56 370 ALA A O 1
ATOM 2837 N N . VAL A 1 371 ? 3.062 -5.326 18.077 1.00 96.56 371 VAL A N 1
ATOM 2838 C CA . VAL A 1 371 ? 3.819 -4.758 16.959 1.00 96.56 371 VAL A CA 1
ATOM 2839 C C . VAL A 1 371 ? 3.674 -5.598 15.695 1.00 96.56 371 VAL A C 1
ATOM 2841 O O . VAL A 1 371 ? 3.919 -6.801 15.711 1.00 96.56 371 VAL A O 1
ATOM 2844 N N . LEU A 1 372 ? 3.362 -4.934 14.583 1.00 97.88 372 LEU A N 1
ATOM 2845 C CA . LEU A 1 372 ? 3.538 -5.446 13.228 1.00 97.88 372 LEU A CA 1
ATOM 2846 C C . LEU A 1 372 ? 4.929 -5.066 12.717 1.00 97.88 372 LEU A C 1
ATOM 2848 O O . LEU A 1 372 ? 5.298 -3.892 12.774 1.00 97.88 372 LEU A O 1
ATOM 2852 N N . THR A 1 373 ? 5.677 -6.025 12.174 1.00 97.94 373 THR A N 1
ATOM 2853 C CA . THR A 1 373 ? 6.983 -5.778 11.554 1.00 97.94 373 THR A CA 1
ATOM 2854 C C . THR A 1 373 ? 6.949 -5.840 10.029 1.00 97.94 373 THR A C 1
ATOM 2856 O O . THR A 1 373 ? 6.075 -6.470 9.430 1.00 97.94 373 THR A O 1
ATOM 2859 N N . ASN A 1 374 ? 7.930 -5.210 9.372 1.00 97.25 374 ASN A N 1
ATOM 2860 C CA . ASN A 1 374 ? 8.167 -5.445 7.950 1.00 97.25 374 ASN A CA 1
ATOM 2861 C C . ASN A 1 374 ? 8.716 -6.859 7.708 1.00 97.25 374 ASN A C 1
ATOM 2863 O O . ASN A 1 374 ? 9.802 -7.203 8.170 1.00 97.25 374 ASN A O 1
ATOM 2867 N N . SER A 1 375 ? 8.008 -7.653 6.902 1.00 95.19 375 SER A N 1
ATOM 2868 C CA . SER A 1 375 ? 8.422 -9.015 6.535 1.00 95.19 375 SER A CA 1
ATOM 2869 C C . SER A 1 375 ? 9.511 -9.067 5.457 1.00 95.19 375 SER A C 1
ATOM 2871 O O . SER A 1 375 ? 10.112 -10.115 5.228 1.00 95.19 375 SER A O 1
ATOM 2873 N N . THR A 1 376 ? 9.760 -7.953 4.767 1.00 95.44 376 THR A N 1
ATOM 2874 C CA . THR A 1 376 ? 10.818 -7.804 3.759 1.00 95.44 376 THR A CA 1
ATOM 2875 C C . THR A 1 376 ? 11.640 -6.553 4.048 1.00 95.44 376 THR A C 1
ATOM 2877 O O . THR A 1 376 ? 11.123 -5.570 4.577 1.00 95.44 376 THR A O 1
ATOM 2880 N N . ALA A 1 377 ? 12.932 -6.593 3.724 1.00 94.19 377 ALA A N 1
ATOM 2881 C CA . ALA A 1 377 ? 13.826 -5.451 3.898 1.00 94.19 377 ALA A CA 1
ATOM 2882 C C . ALA A 1 377 ? 13.502 -4.324 2.902 1.00 94.19 377 ALA A C 1
ATOM 2884 O O . ALA A 1 377 ? 13.017 -4.608 1.807 1.00 94.19 377 ALA A O 1
ATOM 2885 N N . PHE A 1 378 ? 13.824 -3.087 3.283 1.00 94.44 378 PHE A N 1
ATOM 2886 C CA . PHE A 1 378 ? 13.989 -1.978 2.344 1.00 94.44 378 PHE A CA 1
ATOM 2887 C C . PHE A 1 378 ? 15.452 -1.873 1.931 1.00 94.44 378 PHE A C 1
ATOM 2889 O O . PHE A 1 378 ? 16.350 -2.086 2.758 1.00 94.44 378 PHE A O 1
ATOM 2896 N N . TYR A 1 379 ? 15.690 -1.526 0.672 1.00 90.94 379 TYR A N 1
ATOM 2897 C CA . TYR A 1 379 ? 17.024 -1.304 0.145 1.00 90.94 379 TYR A CA 1
ATOM 2898 C C . TYR A 1 379 ? 17.203 0.130 -0.311 1.00 90.94 379 TYR A C 1
ATOM 2900 O O . TYR A 1 379 ? 16.389 0.702 -1.031 1.00 90.94 379 TYR A O 1
ATOM 2908 N N . LYS A 1 380 ? 18.356 0.690 0.039 1.00 89.62 380 LYS A N 1
ATOM 2909 C CA . LYS A 1 380 ? 18.748 1.984 -0.483 1.00 89.62 380 LYS A CA 1
ATOM 2910 C C . LYS A 1 380 ? 19.044 1.878 -1.980 1.00 89.62 380 LYS A C 1
ATOM 2912 O O . LYS A 1 380 ? 20.013 1.234 -2.388 1.00 89.62 380 LYS A O 1
ATOM 2917 N N . GLN A 1 381 ? 18.275 2.603 -2.778 1.00 85.56 381 GLN A N 1
ATOM 2918 C CA . GLN A 1 381 ? 18.540 2.854 -4.184 1.00 85.56 381 GLN A CA 1
ATOM 2919 C C . GLN A 1 381 ? 19.715 3.832 -4.330 1.00 85.56 381 GLN A C 1
ATOM 2921 O O . GLN A 1 381 ? 19.684 4.967 -3.839 1.00 85.56 381 GLN A O 1
ATOM 2926 N N . LEU A 1 382 ? 20.788 3.390 -4.983 1.00 84.38 382 LEU A N 1
ATOM 2927 C CA . LEU A 1 382 ? 21.968 4.206 -5.253 1.00 84.38 382 LEU A CA 1
ATOM 2928 C C . LEU A 1 382 ? 21.772 5.046 -6.517 1.00 84.38 382 LEU A C 1
ATOM 2930 O O . LEU A 1 382 ? 21.191 4.590 -7.499 1.00 84.38 382 LEU A O 1
ATOM 2934 N N . ALA A 1 383 ? 22.326 6.259 -6.509 1.00 85.00 383 ALA A N 1
ATOM 2935 C CA . ALA A 1 383 ? 22.357 7.095 -7.701 1.00 85.00 383 ALA A CA 1
ATOM 2936 C C . ALA A 1 383 ? 23.128 6.400 -8.836 1.00 85.00 383 ALA A C 1
ATOM 2938 O O . ALA A 1 383 ? 24.121 5.695 -8.605 1.00 85.00 383 ALA A O 1
ATOM 2939 N N . GLY A 1 384 ? 22.670 6.625 -10.066 1.00 86.62 384 GLY A N 1
ATOM 2940 C CA . GLY A 1 384 ? 23.319 6.112 -11.262 1.00 86.62 384 GLY A CA 1
ATOM 2941 C C . GLY A 1 384 ? 24.746 6.626 -11.436 1.00 86.62 384 GLY A C 1
ATOM 2942 O O . GLY A 1 384 ? 25.158 7.638 -10.864 1.00 86.62 384 GLY A O 1
ATOM 2943 N N . ALA A 1 385 ? 25.524 5.894 -12.229 1.00 92.56 385 ALA A N 1
ATOM 2944 C CA . ALA A 1 385 ? 26.886 6.280 -12.575 1.00 92.56 385 ALA A CA 1
ATOM 2945 C C . ALA A 1 385 ? 26.923 7.595 -13.384 1.00 92.56 385 ALA A C 1
ATOM 2947 O O . ALA A 1 385 ? 25.937 7.990 -14.008 1.00 92.56 385 ALA A O 1
ATOM 2948 N N . SER A 1 386 ? 28.076 8.269 -13.419 1.00 93.81 386 SER A N 1
ATOM 2949 C CA . SER A 1 386 ? 28.285 9.410 -14.323 1.00 93.81 386 SER A CA 1
ATOM 2950 C C . SER A 1 386 ? 28.199 8.987 -15.792 1.00 93.81 386 SER A C 1
ATOM 2952 O O . SER A 1 386 ? 28.382 7.815 -16.109 1.00 93.81 386 SER A O 1
ATOM 2954 N N . ALA A 1 387 ? 27.992 9.943 -16.698 1.00 96.38 387 ALA A N 1
ATOM 2955 C CA . ALA A 1 387 ? 27.898 9.644 -18.121 1.00 96.38 387 ALA A CA 1
ATOM 2956 C C . ALA A 1 387 ? 29.223 9.099 -18.691 1.00 96.38 387 ALA A C 1
ATOM 2958 O O . ALA A 1 387 ? 30.297 9.532 -18.253 1.00 96.38 387 ALA A O 1
ATOM 2959 N N . PRO A 1 388 ? 29.169 8.200 -19.693 1.00 97.31 388 PRO A N 1
ATOM 2960 C CA . PRO A 1 388 ? 30.344 7.827 -20.476 1.00 97.31 388 PRO A CA 1
ATOM 2961 C C . PRO A 1 388 ? 30.987 9.048 -21.157 1.00 97.31 388 PRO A C 1
ATOM 2963 O O . PRO A 1 388 ? 30.329 10.064 -21.388 1.00 97.31 388 PRO A O 1
ATOM 2966 N N . LEU A 1 389 ? 32.268 8.959 -21.526 1.00 96.69 389 LEU A N 1
ATOM 2967 C CA . LEU A 1 389 ? 32.974 10.065 -22.191 1.00 96.69 389 LEU A CA 1
ATOM 2968 C C . LEU A 1 389 ? 32.983 9.891 -23.713 1.00 96.69 389 LEU A C 1
ATOM 2970 O O . LEU A 1 389 ? 33.288 8.813 -24.219 1.00 96.69 389 LEU A O 1
ATOM 2974 N N . LEU A 1 390 ? 32.695 10.961 -24.458 1.00 97.31 390 LEU A N 1
ATOM 2975 C CA . LEU A 1 390 ? 32.803 10.969 -25.920 1.00 97.31 390 LEU A CA 1
ATOM 2976 C C . LEU A 1 390 ? 34.268 11.038 -26.361 1.00 97.31 390 LEU A C 1
ATOM 2978 O O . LEU A 1 390 ? 35.009 11.910 -25.910 1.00 97.31 390 LEU A O 1
ATOM 2982 N N . ILE A 1 391 ? 34.655 10.170 -27.296 1.00 97.06 391 ILE A N 1
ATOM 2983 C CA . ILE A 1 391 ? 35.964 10.205 -27.960 1.00 97.06 391 ILE 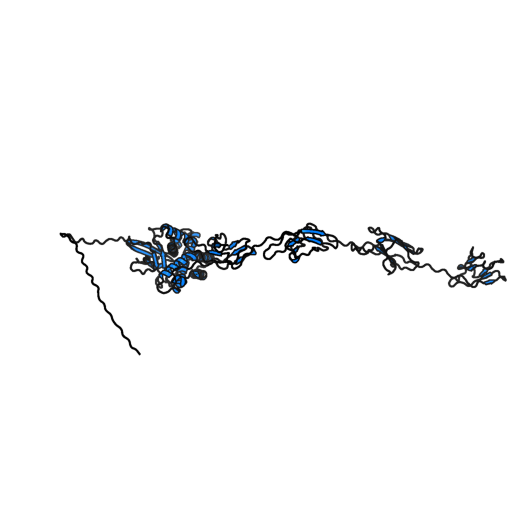A CA 1
ATOM 2984 C C . ILE A 1 391 ? 35.838 10.876 -29.332 1.00 97.06 391 ILE A C 1
ATOM 2986 O O . ILE A 1 391 ? 36.563 11.826 -29.618 1.00 97.06 391 ILE A O 1
ATOM 2990 N N . ALA A 1 392 ? 34.930 10.391 -30.186 1.00 95.94 392 ALA A N 1
ATOM 2991 C CA . ALA A 1 392 ? 34.752 10.905 -31.544 1.00 95.94 392 ALA A CA 1
ATOM 2992 C C . ALA A 1 392 ? 33.373 10.560 -32.127 1.00 95.94 392 ALA A C 1
ATOM 2994 O O . ALA A 1 392 ? 32.751 9.572 -31.735 1.00 95.94 392 ALA A O 1
ATOM 2995 N N . VAL A 1 393 ? 32.934 11.349 -33.110 1.00 96.56 393 VAL A N 1
ATOM 2996 C CA . VAL A 1 393 ? 31.728 11.110 -33.917 1.00 96.56 393 VAL A CA 1
ATOM 2997 C C . VAL A 1 393 ? 32.124 11.154 -35.390 1.00 96.56 393 VAL A C 1
ATOM 2999 O O . VAL A 1 393 ? 32.675 12.154 -35.846 1.00 96.56 393 VAL A O 1
ATOM 3002 N N . ASN A 1 394 ? 31.862 10.076 -36.129 1.00 94.31 394 ASN A N 1
ATOM 3003 C CA . ASN A 1 394 ? 32.264 9.924 -37.526 1.00 94.31 394 ASN A CA 1
ATOM 3004 C C . ASN A 1 394 ? 31.035 9.713 -38.426 1.00 94.31 394 ASN A C 1
ATOM 3006 O O . ASN A 1 394 ? 30.545 8.592 -38.527 1.00 94.31 394 ASN A O 1
ATOM 3010 N N . ASP A 1 395 ? 30.590 10.772 -39.108 1.00 92.31 395 ASP A N 1
ATOM 3011 C CA . ASP A 1 395 ? 29.491 10.772 -40.097 1.00 92.31 395 ASP A CA 1
ATOM 3012 C C . ASP A 1 395 ? 30.057 10.752 -41.529 1.00 92.31 395 ASP A C 1
ATOM 3014 O O . ASP A 1 395 ? 29.901 11.681 -42.321 1.00 92.31 395 ASP A O 1
ATOM 3018 N N . GLN A 1 396 ? 30.862 9.732 -41.826 1.00 88.81 396 GLN A N 1
ATOM 3019 C CA . GLN A 1 396 ? 31.431 9.524 -43.155 1.00 88.81 396 GLN A CA 1
ATOM 3020 C C . GLN A 1 396 ? 30.901 8.213 -43.718 1.00 88.81 396 GLN A C 1
ATOM 3022 O O . GLN A 1 396 ? 30.922 7.195 -43.027 1.00 88.81 396 GLN A O 1
ATOM 3027 N N . HIS A 1 397 ? 30.535 8.226 -45.005 1.00 82.31 397 HIS A N 1
ATOM 3028 C CA . HIS A 1 397 ? 30.054 7.053 -45.732 1.00 82.31 397 HIS A CA 1
ATOM 3029 C C . HIS A 1 397 ? 30.882 5.793 -45.416 1.00 82.31 397 HIS A C 1
ATOM 3031 O O . HIS A 1 397 ? 32.082 5.753 -45.705 1.00 82.31 397 HIS A O 1
ATOM 3037 N N . LYS A 1 398 ? 30.207 4.761 -44.880 1.00 82.50 398 LYS A N 1
ATOM 3038 C CA . LYS A 1 398 ? 30.740 3.444 -44.453 1.00 82.50 398 LYS A CA 1
ATOM 3039 C C . LYS A 1 398 ? 31.422 3.407 -43.080 1.00 82.50 398 LYS A C 1
ATOM 3041 O O . LYS A 1 398 ? 31.826 2.322 -42.668 1.00 82.50 398 LYS A O 1
ATOM 3046 N N . ILE A 1 399 ? 31.572 4.535 -42.390 1.00 87.19 399 ILE A N 1
ATOM 3047 C CA . ILE A 1 399 ? 32.184 4.603 -41.055 1.00 87.19 399 ILE A CA 1
ATOM 3048 C C . ILE A 1 399 ? 31.106 4.770 -39.985 1.00 87.19 399 ILE A C 1
ATOM 3050 O O . ILE A 1 399 ? 31.147 4.023 -39.010 1.00 87.19 399 ILE A O 1
ATOM 3054 N N . ASP A 1 400 ? 30.176 5.709 -40.193 1.00 91.50 400 ASP A N 1
ATOM 3055 C CA . ASP A 1 400 ? 28.940 5.968 -39.432 1.00 91.50 400 ASP A CA 1
ATOM 3056 C C . ASP A 1 400 ? 28.946 5.422 -37.987 1.00 91.50 400 ASP A C 1
ATOM 3058 O O . ASP A 1 400 ? 28.232 4.463 -37.664 1.00 91.50 400 ASP A O 1
ATOM 3062 N N . ASN A 1 401 ? 29.801 5.993 -37.123 1.00 95.75 401 ASN A N 1
ATOM 3063 C CA . ASN A 1 401 ? 29.986 5.511 -35.751 1.00 95.75 401 ASN A CA 1
ATOM 3064 C C . ASN A 1 401 ? 30.275 6.591 -34.700 1.00 95.75 401 ASN A C 1
ATOM 3066 O O . ASN A 1 401 ? 30.698 7.707 -35.003 1.00 95.75 401 ASN A O 1
ATOM 3070 N N . VAL A 1 402 ? 30.072 6.211 -33.437 1.00 97.38 402 VAL A N 1
ATOM 3071 C CA . VAL A 1 402 ? 30.417 6.998 -32.248 1.00 97.38 402 VAL A CA 1
ATOM 3072 C C . VAL A 1 402 ? 31.407 6.208 -31.397 1.00 97.38 402 VAL A C 1
ATOM 3074 O O . VAL A 1 402 ? 31.122 5.092 -30.961 1.00 97.38 402 VAL A O 1
ATOM 3077 N N . GLN A 1 403 ? 32.571 6.796 -31.137 1.00 97.38 403 GLN A N 1
ATOM 3078 C CA . GLN A 1 403 ? 33.591 6.249 -30.246 1.00 97.38 403 GLN A CA 1
ATOM 3079 C C . GLN A 1 403 ? 33.450 6.884 -28.866 1.00 97.38 403 GLN A C 1
ATOM 3081 O O . GLN A 1 403 ? 33.361 8.106 -28.750 1.00 97.38 403 GLN A O 1
ATOM 3086 N N . TRP A 1 404 ? 33.459 6.071 -27.817 1.00 97.62 404 TRP A N 1
ATOM 3087 C CA . TRP A 1 404 ? 33.210 6.509 -26.447 1.00 97.62 404 TRP A CA 1
ATOM 3088 C C . TRP A 1 404 ? 34.003 5.652 -25.452 1.00 97.62 404 TRP A C 1
ATOM 3090 O O . TRP A 1 404 ? 34.491 4.576 -25.801 1.00 97.62 404 TRP A O 1
ATOM 3100 N N . GLN A 1 405 ? 34.170 6.155 -24.230 1.00 97.12 405 GLN A N 1
ATOM 3101 C CA . GLN A 1 405 ? 34.933 5.523 -23.157 1.00 97.12 405 GLN A CA 1
ATOM 3102 C C . GLN A 1 405 ? 34.025 5.152 -21.984 1.00 97.12 405 GLN A C 1
ATOM 3104 O O . GLN A 1 405 ? 33.118 5.905 -21.622 1.00 97.12 405 GLN A O 1
ATOM 3109 N N . PHE A 1 406 ? 34.324 4.005 -21.377 1.00 97.31 406 PHE A N 1
ATOM 3110 C CA . PHE A 1 406 ? 33.632 3.478 -20.208 1.00 97.31 406 PHE A CA 1
ATOM 3111 C C . PHE A 1 406 ? 33.850 4.358 -18.969 1.00 97.31 406 PHE A C 1
ATOM 3113 O O . PHE A 1 406 ? 34.880 5.014 -18.803 1.00 97.31 406 PHE A O 1
ATOM 3120 N N . VAL A 1 407 ? 32.846 4.364 -18.104 1.00 96.62 407 VAL A N 1
ATOM 3121 C CA . VAL A 1 407 ? 32.826 4.985 -16.784 1.00 96.62 407 VAL A CA 1
ATOM 3122 C C . VAL A 1 407 ? 33.638 4.126 -15.814 1.00 96.62 407 VAL A C 1
ATOM 3124 O O . VAL A 1 407 ? 33.494 2.907 -15.787 1.00 96.62 407 VAL A O 1
ATOM 3127 N N . THR A 1 408 ? 34.475 4.756 -14.987 1.00 92.94 408 THR A N 1
ATOM 3128 C CA . THR A 1 408 ? 35.291 4.059 -13.980 1.00 92.94 408 THR A CA 1
ATOM 3129 C C . THR A 1 408 ? 34.430 3.167 -13.080 1.00 92.94 408 THR A C 1
ATOM 3131 O O . THR A 1 408 ? 33.506 3.659 -12.433 1.00 92.94 408 THR A O 1
ATOM 3134 N N . GLY A 1 409 ? 34.769 1.877 -12.998 1.00 91.25 409 GLY A N 1
ATOM 3135 C CA . GLY A 1 409 ? 34.036 0.881 -12.208 1.00 91.25 409 GLY A CA 1
ATOM 3136 C C . GLY A 1 409 ? 32.981 0.090 -12.990 1.00 91.25 409 GLY A C 1
ATOM 3137 O O . GLY A 1 409 ? 32.430 -0.854 -12.435 1.00 91.25 409 GLY A O 1
ATOM 3138 N N . PHE A 1 410 ? 32.742 0.438 -14.258 1.00 93.31 410 PHE A N 1
ATOM 3139 C CA . PHE A 1 410 ? 31.858 -0.266 -15.193 1.00 93.31 410 PHE A CA 1
ATOM 3140 C C . PHE A 1 410 ? 32.663 -0.628 -16.442 1.00 93.31 410 PHE A C 1
ATOM 3142 O O . PHE A 1 410 ? 32.589 0.047 -17.471 1.00 93.31 410 PHE A O 1
ATOM 3149 N N . ASP A 1 411 ? 33.513 -1.646 -16.308 1.00 93.38 411 ASP A N 1
ATOM 3150 C CA . ASP A 1 411 ? 34.517 -2.005 -17.315 1.00 93.38 411 ASP A CA 1
ATOM 3151 C C . ASP A 1 411 ? 34.009 -3.034 -18.349 1.00 93.38 411 ASP A C 1
ATOM 3153 O O . ASP A 1 411 ? 34.752 -3.393 -19.267 1.00 93.38 411 ASP A O 1
ATOM 3157 N N . ASP A 1 412 ? 32.759 -3.500 -18.234 1.00 94.75 412 ASP A N 1
ATOM 3158 C CA . ASP A 1 412 ? 32.137 -4.430 -19.182 1.00 94.75 412 ASP A CA 1
ATOM 3159 C C . ASP A 1 412 ? 31.157 -3.700 -20.113 1.00 94.75 412 ASP A C 1
ATOM 3161 O O . ASP A 1 412 ? 30.313 -2.918 -19.678 1.00 94.75 412 ASP A O 1
ATOM 3165 N N . ILE A 1 413 ? 31.218 -3.983 -21.418 1.00 95.44 413 ILE A N 1
ATOM 3166 C CA . ILE A 1 413 ? 30.269 -3.428 -22.393 1.00 95.44 413 ILE A CA 1
ATOM 3167 C C . ILE A 1 413 ? 28.826 -3.837 -22.076 1.00 95.44 413 ILE A C 1
ATOM 3169 O O . ILE A 1 413 ? 27.898 -3.091 -22.389 1.00 95.44 413 ILE A O 1
ATOM 3173 N N . THR A 1 414 ? 28.621 -4.993 -21.433 1.00 96.00 414 THR A N 1
ATOM 3174 C CA . THR A 1 414 ? 27.280 -5.456 -21.062 1.00 96.00 414 THR A CA 1
ATOM 3175 C C . THR A 1 414 ? 26.616 -4.579 -20.007 1.00 96.00 414 THR A C 1
ATOM 3177 O O . THR A 1 414 ? 25.390 -4.631 -19.889 1.00 96.00 414 THR A O 1
ATOM 3180 N N . ASP A 1 415 ? 27.387 -3.753 -19.293 1.00 95.88 415 ASP A N 1
ATOM 3181 C CA . ASP A 1 415 ? 26.875 -2.781 -18.325 1.00 95.88 415 ASP A CA 1
ATOM 3182 C C . ASP A 1 415 ? 26.233 -1.569 -19.005 1.00 95.88 415 ASP A C 1
ATOM 3184 O O . ASP A 1 415 ? 25.593 -0.765 -18.334 1.00 95.88 415 ASP A O 1
ATOM 3188 N N . TYR A 1 416 ? 26.374 -1.420 -20.325 1.00 97.69 416 TYR A N 1
ATOM 3189 C CA . TYR A 1 416 ? 25.923 -0.238 -21.051 1.00 97.69 416 TYR A CA 1
ATOM 3190 C C . TYR A 1 416 ? 24.761 -0.524 -21.983 1.00 97.69 416 TYR A C 1
ATOM 3192 O O . TYR A 1 416 ? 24.659 -1.566 -22.634 1.00 97.69 416 TYR A O 1
ATOM 3200 N N . GLU A 1 417 ? 23.907 0.479 -22.097 1.00 98.00 417 GLU A N 1
ATOM 3201 C CA . GLU A 1 417 ? 22.835 0.540 -23.072 1.00 98.00 417 GLU A CA 1
ATOM 3202 C C . GLU A 1 417 ? 22.955 1.804 -23.923 1.00 98.00 417 GLU A C 1
ATOM 3204 O O . GLU A 1 417 ? 23.495 2.831 -23.500 1.00 98.00 417 GLU A O 1
ATOM 3209 N N . MET A 1 418 ? 22.456 1.714 -25.151 1.00 97.38 418 MET A N 1
ATOM 3210 C CA . MET A 1 418 ? 22.402 2.810 -26.104 1.00 97.38 418 MET A CA 1
ATOM 3211 C C . MET A 1 418 ? 20.985 3.014 -26.629 1.00 97.38 418 MET A C 1
ATOM 3213 O O . MET A 1 418 ? 20.200 2.077 -26.758 1.00 97.38 418 MET A O 1
ATOM 3217 N N . SER A 1 419 ? 20.676 4.246 -26.997 1.00 97.56 419 SER A N 1
ATOM 3218 C CA . SER A 1 419 ? 19.445 4.627 -27.677 1.00 97.56 419 SER A CA 1
ATOM 3219 C C . SER A 1 419 ? 19.791 5.342 -28.975 1.00 97.56 419 SER A C 1
ATOM 3221 O O . SER A 1 419 ? 20.749 6.105 -29.004 1.00 97.56 419 SER A O 1
ATOM 3223 N N . LEU A 1 420 ? 19.011 5.114 -30.035 1.00 95.44 420 LEU A N 1
ATOM 3224 C CA . LEU A 1 420 ? 19.095 5.851 -31.308 1.00 95.44 420 LEU A CA 1
ATOM 3225 C C . LEU A 1 420 ? 17.883 6.775 -31.523 1.00 95.44 420 LEU A C 1
ATOM 3227 O O . LEU A 1 420 ? 17.671 7.275 -32.624 1.00 95.44 420 LEU A O 1
ATOM 3231 N N . ASN A 1 421 ? 17.052 6.960 -30.494 1.00 95.62 421 ASN A N 1
ATOM 3232 C CA . ASN A 1 421 ? 15.808 7.726 -30.554 1.00 95.62 421 ASN A CA 1
ATOM 3233 C C . ASN A 1 421 ? 15.586 8.581 -29.296 1.00 95.62 421 ASN A C 1
ATOM 3235 O O . ASN A 1 421 ? 14.472 8.656 -28.776 1.00 95.62 421 ASN A O 1
ATOM 3239 N N . ALA A 1 422 ? 16.654 9.215 -28.812 1.00 95.50 422 ALA A N 1
ATOM 3240 C CA . ALA A 1 422 ? 16.655 10.143 -27.684 1.00 95.50 422 ALA A CA 1
ATOM 3241 C C . ALA A 1 422 ? 16.140 9.544 -26.358 1.00 95.50 422 ALA A C 1
ATOM 3243 O O . ALA A 1 422 ? 15.444 10.214 -25.598 1.00 95.50 422 ALA A O 1
ATOM 3244 N N . GLY A 1 423 ? 16.466 8.277 -26.090 1.00 94.12 423 GLY A N 1
ATOM 3245 C CA . GLY A 1 423 ? 16.141 7.596 -24.834 1.00 94.12 423 GLY A CA 1
ATOM 3246 C C . GLY A 1 423 ? 14.739 6.984 -24.778 1.00 94.12 423 GLY A C 1
ATOM 3247 O O . GLY A 1 423 ? 14.369 6.434 -23.743 1.00 94.12 423 GLY A O 1
ATOM 3248 N N . ASN A 1 424 ? 13.967 7.034 -25.873 1.00 94.38 424 ASN A N 1
ATOM 3249 C CA . ASN A 1 424 ? 12.633 6.422 -25.937 1.00 94.38 424 ASN A CA 1
ATOM 3250 C C . ASN A 1 424 ? 12.688 4.885 -25.917 1.00 94.38 424 ASN A C 1
ATOM 3252 O O . ASN A 1 424 ? 11.784 4.237 -25.397 1.00 94.38 424 ASN A O 1
ATOM 3256 N N . SER A 1 425 ? 13.742 4.294 -26.480 1.00 96.19 425 SER A N 1
ATOM 3257 C CA . SER A 1 425 ? 14.038 2.865 -26.366 1.00 96.19 425 SER A CA 1
ATOM 3258 C C . SER A 1 425 ? 15.535 2.628 -26.226 1.00 96.19 425 SER A C 1
ATOM 3260 O O . SER A 1 425 ? 16.330 3.331 -26.858 1.00 96.19 425 SER A O 1
ATOM 3262 N N . TRP A 1 426 ? 15.890 1.598 -25.461 1.00 97.38 426 TRP A N 1
ATOM 3263 C CA . TRP A 1 426 ? 17.265 1.225 -25.146 1.00 97.38 426 TRP A CA 1
ATOM 3264 C C . TRP A 1 426 ? 17.595 -0.166 -25.693 1.00 97.38 426 TRP A C 1
ATOM 3266 O O . TRP A 1 426 ? 16.757 -1.068 -25.687 1.00 97.38 426 TRP A O 1
ATOM 3276 N N . LEU A 1 427 ? 18.811 -0.307 -26.206 1.00 96.44 427 LEU A N 1
ATOM 3277 C CA . LEU A 1 427 ? 19.412 -1.528 -26.738 1.00 96.44 427 LEU A CA 1
ATOM 3278 C C . LEU A 1 427 ? 20.749 -1.752 -26.031 1.00 96.44 427 LEU A C 1
ATOM 3280 O O . LEU A 1 427 ? 21.335 -0.796 -25.526 1.00 96.44 427 LEU A O 1
ATOM 3284 N N . ASP A 1 428 ? 21.278 -2.974 -26.048 1.00 97.44 428 ASP A N 1
ATOM 3285 C CA . ASP A 1 428 ? 22.653 -3.208 -25.596 1.00 97.44 428 ASP A CA 1
ATOM 3286 C C . ASP A 1 428 ? 23.631 -2.328 -26.387 1.00 97.44 428 ASP A C 1
ATOM 3288 O O . ASP A 1 428 ? 23.555 -2.232 -27.618 1.00 97.44 428 ASP A O 1
ATOM 3292 N N . ALA A 1 429 ? 24.530 -1.648 -25.673 1.00 96.69 429 ALA A N 1
ATOM 3293 C CA . ALA A 1 429 ? 25.490 -0.760 -26.306 1.00 96.69 429 ALA A CA 1
ATOM 3294 C C . ALA A 1 429 ? 26.548 -1.543 -27.094 1.00 96.69 429 ALA A C 1
ATOM 3296 O O . ALA A 1 429 ? 26.901 -2.679 -26.780 1.00 96.69 429 ALA A O 1
ATOM 3297 N N . THR A 1 430 ? 27.111 -0.889 -28.107 1.00 96.38 430 THR A N 1
ATOM 3298 C CA . THR A 1 430 ? 28.289 -1.368 -28.841 1.00 96.38 430 THR A CA 1
ATOM 3299 C C . THR A 1 430 ? 29.431 -0.363 -28.692 1.00 96.38 430 THR A C 1
ATOM 3301 O O . THR A 1 430 ? 29.199 0.830 -28.486 1.00 96.38 430 THR A O 1
ATOM 3304 N N . SER A 1 431 ? 30.679 -0.834 -28.759 1.00 93.50 431 SER A N 1
ATOM 3305 C CA . SER A 1 431 ? 31.868 0.025 -28.710 1.00 93.50 431 SER A CA 1
ATOM 3306 C C . SER A 1 431 ? 32.791 -0.278 -29.900 1.00 93.50 431 SER A C 1
ATOM 3308 O O . SER A 1 431 ? 33.426 -1.336 -29.918 1.00 93.50 431 SER A O 1
ATOM 3310 N N . PRO A 1 432 ? 32.852 0.605 -30.920 1.00 95.38 432 PRO A N 1
ATOM 3311 C CA . PRO A 1 432 ? 32.067 1.840 -31.061 1.00 95.38 432 PRO A CA 1
ATOM 3312 C C . PRO A 1 432 ? 30.577 1.568 -31.332 1.00 95.38 432 PRO A C 1
ATOM 3314 O O . PRO A 1 432 ? 30.217 0.476 -31.772 1.00 95.38 432 PRO A O 1
ATOM 3317 N N . VAL A 1 433 ? 29.723 2.576 -31.127 1.00 95.69 433 VAL A N 1
ATOM 3318 C CA . VAL A 1 433 ? 28.322 2.514 -31.573 1.00 95.69 433 VAL A CA 1
ATOM 3319 C C . VAL A 1 433 ? 28.283 2.626 -33.087 1.00 95.69 433 VAL A C 1
ATOM 3321 O O . VAL A 1 433 ? 28.763 3.618 -33.631 1.00 95.69 433 VAL A O 1
ATOM 3324 N N . VAL A 1 434 ? 27.699 1.637 -33.762 1.00 93.19 434 VAL A N 1
ATOM 3325 C CA . VAL A 1 434 ? 27.506 1.647 -35.220 1.00 93.19 434 VAL A CA 1
ATOM 3326 C C . VAL A 1 434 ? 26.105 2.161 -35.542 1.00 93.19 434 VAL A C 1
ATOM 3328 O O . VAL A 1 434 ? 25.115 1.519 -35.200 1.00 93.19 434 VAL A O 1
ATOM 3331 N N . VAL A 1 435 ? 26.025 3.313 -36.208 1.00 92.19 435 VAL A N 1
ATOM 3332 C CA . VAL A 1 435 ? 24.759 3.978 -36.561 1.00 92.19 435 VAL A CA 1
ATOM 3333 C C . VAL A 1 435 ? 24.214 3.456 -37.892 1.00 92.19 435 VAL A C 1
ATOM 3335 O O . VAL A 1 435 ? 23.019 3.197 -38.029 1.00 92.19 435 VAL A O 1
ATOM 3338 N N . GLY A 1 436 ? 25.111 3.244 -38.860 1.00 88.25 436 GLY A N 1
ATOM 3339 C CA . GLY A 1 436 ? 24.767 2.845 -40.225 1.00 88.25 436 GLY A CA 1
ATOM 3340 C C . GLY A 1 436 ? 24.310 4.013 -41.110 1.00 88.25 436 GLY A C 1
ATOM 3341 O O . GLY A 1 436 ? 24.237 5.156 -40.675 1.00 88.25 436 GLY A O 1
ATOM 3342 N N . ASN A 1 437 ? 23.999 3.714 -42.378 1.00 88.94 437 ASN A N 1
ATOM 3343 C CA . ASN A 1 437 ? 23.647 4.719 -43.389 1.00 88.94 437 ASN A CA 1
ATOM 3344 C C . ASN A 1 437 ? 22.175 5.169 -43.281 1.00 88.94 437 ASN A C 1
ATOM 3346 O O . ASN A 1 437 ? 21.336 4.808 -44.117 1.00 88.94 437 ASN A O 1
ATOM 3350 N N . ILE A 1 438 ? 21.859 5.913 -42.225 1.00 91.31 438 ILE A N 1
ATOM 3351 C CA . ILE A 1 438 ? 20.523 6.431 -41.912 1.00 91.31 438 ILE A CA 1
ATOM 3352 C C . ILE A 1 438 ? 20.599 7.912 -41.536 1.00 91.31 438 ILE A C 1
ATOM 3354 O O . ILE A 1 438 ? 21.625 8.385 -41.064 1.00 91.31 438 ILE A O 1
ATOM 3358 N N . ASP A 1 439 ? 19.494 8.635 -41.718 1.00 92.81 439 ASP A N 1
ATOM 3359 C CA . ASP A 1 439 ? 19.370 9.994 -41.193 1.00 92.81 439 ASP A CA 1
ATOM 3360 C C . ASP A 1 439 ? 18.970 9.928 -39.716 1.00 92.81 439 ASP A C 1
ATOM 3362 O O . ASP A 1 439 ? 17.916 9.382 -39.378 1.00 92.81 439 ASP A O 1
ATOM 3366 N N . LEU A 1 440 ? 19.785 10.518 -38.842 1.00 94.69 440 LEU A N 1
ATOM 3367 C CA . LEU A 1 440 ? 19.443 10.752 -37.440 1.00 94.69 440 LEU A CA 1
ATOM 3368 C C . LEU A 1 440 ? 19.694 12.213 -37.092 1.00 94.69 440 LEU A C 1
ATOM 3370 O O . LEU A 1 440 ? 20.790 12.736 -37.276 1.00 94.69 440 LEU A O 1
ATOM 3374 N N . ALA A 1 441 ? 18.681 12.874 -36.539 1.00 95.56 441 ALA A N 1
ATOM 3375 C CA . ALA A 1 441 ? 18.831 14.233 -36.038 1.00 95.56 441 ALA A CA 1
ATOM 3376 C C . ALA A 1 441 ? 19.840 14.302 -34.871 1.00 95.56 441 ALA A C 1
ATOM 3378 O O . ALA A 1 441 ? 20.187 13.298 -34.247 1.00 95.56 441 ALA A O 1
ATOM 3379 N N . ALA A 1 442 ? 20.282 15.514 -34.537 1.00 95.19 442 ALA A N 1
ATOM 3380 C CA . ALA A 1 442 ? 21.083 15.758 -33.342 1.00 95.19 442 ALA A CA 1
ATOM 3381 C C . ALA A 1 442 ? 20.369 15.273 -32.063 1.00 95.19 442 ALA A C 1
ATOM 3383 O O . ALA A 1 442 ? 19.137 15.298 -31.975 1.00 95.19 442 ALA A O 1
ATOM 3384 N N . ASN A 1 443 ? 21.148 14.885 -31.050 1.00 96.69 443 ASN A N 1
ATOM 3385 C CA . ASN A 1 443 ? 20.687 14.432 -29.731 1.00 96.69 443 ASN A CA 1
ATOM 3386 C C . ASN A 1 443 ? 19.847 13.142 -29.739 1.00 96.69 443 ASN A C 1
ATOM 3388 O O . ASN A 1 443 ? 19.184 12.846 -28.745 1.00 96.69 443 ASN A O 1
ATOM 3392 N N . GLN A 1 444 ? 19.861 12.376 -30.835 1.00 97.38 444 GLN A N 1
ATOM 3393 C CA . GLN A 1 444 ? 19.142 11.101 -30.921 1.00 97.38 444 GLN A CA 1
ATOM 3394 C C . GLN A 1 444 ? 19.928 9.931 -30.325 1.00 97.38 444 GLN A C 1
ATOM 3396 O O . GLN A 1 444 ? 19.311 8.982 -29.847 1.00 97.38 444 GLN A O 1
ATOM 3401 N N . ILE A 1 445 ? 21.263 9.993 -30.330 1.00 97.31 445 ILE A N 1
ATOM 3402 C CA . ILE A 1 445 ? 22.104 8.904 -29.823 1.00 97.31 445 ILE A CA 1
ATOM 3403 C C . ILE A 1 445 ? 22.457 9.168 -28.365 1.00 97.31 445 ILE A C 1
ATOM 3405 O O . ILE A 1 445 ? 23.136 10.156 -28.070 1.00 97.31 445 ILE A O 1
ATOM 3409 N N . HIS A 1 446 ? 21.992 8.301 -27.466 1.00 98.19 446 HIS A N 1
ATOM 3410 C CA . HIS A 1 446 ? 22.318 8.337 -26.036 1.00 98.19 446 HIS A CA 1
ATOM 3411 C C . HIS A 1 446 ? 23.051 7.055 -25.640 1.00 98.19 446 HIS A C 1
ATOM 3413 O O . HIS A 1 446 ? 22.731 5.991 -26.162 1.00 98.19 446 HIS A O 1
ATOM 3419 N N . ILE A 1 447 ? 24.011 7.138 -24.720 1.00 98.12 447 ILE A N 1
ATOM 3420 C CA . ILE A 1 447 ? 24.736 5.980 -24.172 1.00 98.12 447 ILE A CA 1
ATOM 3421 C C . ILE A 1 447 ? 24.840 6.155 -22.659 1.00 98.12 447 ILE A C 1
ATOM 3423 O O . ILE A 1 447 ? 25.230 7.230 -22.205 1.00 98.12 447 ILE A O 1
ATOM 3427 N N . ARG A 1 448 ? 24.520 5.131 -21.867 1.00 97.88 448 ARG A N 1
ATOM 3428 C CA . ARG A 1 448 ? 24.646 5.180 -20.401 1.00 97.88 448 ARG A CA 1
ATOM 3429 C C . ARG A 1 448 ? 24.912 3.807 -19.802 1.00 97.88 448 ARG A C 1
ATOM 3431 O O . ARG A 1 448 ? 24.722 2.791 -20.466 1.00 97.88 448 ARG A O 1
ATOM 3438 N N . VAL A 1 449 ? 25.313 3.794 -18.535 1.00 97.31 449 VAL A N 1
ATOM 3439 C CA . VAL A 1 449 ? 25.321 2.579 -17.710 1.00 97.31 449 VAL A CA 1
ATOM 3440 C C . VAL A 1 449 ? 23.873 2.182 -17.400 1.00 97.31 449 VAL A C 1
ATOM 3442 O O . VAL A 1 449 ? 23.061 3.037 -17.035 1.00 97.31 449 VAL A O 1
ATOM 3445 N N . LYS A 1 450 ? 23.545 0.900 -17.555 1.00 95.19 450 LYS A N 1
ATOM 3446 C CA . LYS A 1 450 ? 22.232 0.316 -17.259 1.00 95.19 450 LYS A CA 1
ATOM 3447 C C . LYS A 1 450 ? 21.867 0.496 -15.788 1.00 95.19 450 LYS A C 1
ATOM 3449 O O . LYS A 1 450 ? 22.733 0.527 -14.918 1.00 95.19 450 LYS A O 1
ATOM 3454 N N . ALA A 1 451 ? 20.568 0.552 -15.505 1.00 91.88 451 ALA A N 1
ATOM 3455 C CA . ALA A 1 451 ? 20.093 0.429 -14.132 1.00 91.88 451 ALA A CA 1
ATOM 3456 C C . ALA A 1 451 ? 20.442 -0.963 -13.576 1.00 91.88 451 ALA A C 1
ATOM 3458 O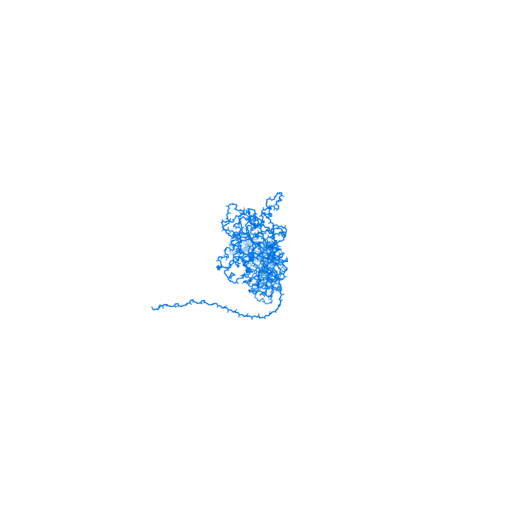 O . ALA A 1 451 ? 20.262 -1.980 -14.251 1.00 91.88 451 ALA A O 1
ATOM 3459 N N . GLY A 1 452 ? 20.926 -1.000 -12.339 1.00 84.25 452 GLY A N 1
ATOM 3460 C CA . GLY A 1 452 ? 21.115 -2.227 -11.574 1.00 84.25 452 GLY A CA 1
ATOM 3461 C C . GLY A 1 452 ? 19.916 -2.514 -10.671 1.00 84.25 452 GLY A C 1
ATOM 3462 O O . GLY A 1 452 ? 19.024 -1.688 -10.506 1.00 84.25 452 GLY A O 1
ATOM 3463 N N . ALA A 1 453 ? 19.925 -3.668 -9.999 1.00 77.25 453 ALA A N 1
ATOM 3464 C CA . ALA A 1 453 ? 18.869 -4.034 -9.047 1.00 77.25 453 ALA A CA 1
ATOM 3465 C C . ALA A 1 453 ? 18.737 -3.068 -7.850 1.00 77.25 453 ALA A C 1
ATOM 3467 O O . ALA A 1 453 ? 17.722 -3.093 -7.168 1.00 77.25 453 ALA A O 1
ATOM 3468 N N . ARG A 1 454 ? 19.775 -2.267 -7.571 1.00 81.00 454 ARG A N 1
ATOM 3469 C CA . ARG A 1 454 ? 19.833 -1.285 -6.469 1.00 81.00 454 ARG A CA 1
ATOM 3470 C C . ARG A 1 454 ? 20.478 0.035 -6.889 1.00 81.00 454 ARG A C 1
ATOM 3472 O O . ARG A 1 454 ? 21.035 0.752 -6.060 1.00 81.00 454 ARG A O 1
ATOM 3479 N N . GLN A 1 455 ? 20.532 0.298 -8.191 1.00 86.00 455 GLN A N 1
ATOM 3480 C CA . GLN A 1 455 ? 21.197 1.476 -8.725 1.00 86.00 455 GLN A CA 1
ATOM 3481 C C . GLN A 1 455 ? 20.412 2.011 -9.911 1.00 86.00 455 GLN A C 1
ATOM 3483 O O . GLN A 1 455 ? 20.092 1.259 -10.831 1.00 86.00 455 GLN A O 1
ATOM 3488 N N . ASP A 1 456 ? 20.132 3.308 -9.899 1.00 88.00 456 ASP A N 1
ATOM 3489 C CA . ASP A 1 456 ? 19.479 3.967 -11.021 1.00 88.00 456 ASP A CA 1
ATOM 3490 C C . ASP A 1 456 ? 20.350 3.898 -12.280 1.00 88.00 456 ASP A C 1
ATOM 3492 O O . ASP A 1 456 ? 21.570 3.725 -12.217 1.00 88.00 456 ASP A O 1
ATOM 3496 N N . ALA A 1 457 ? 19.730 4.041 -13.450 1.00 92.81 457 ALA A N 1
ATOM 3497 C CA . ALA A 1 457 ? 20.495 4.153 -14.685 1.00 92.81 457 ALA A CA 1
ATOM 3498 C C . ALA A 1 457 ? 21.428 5.370 -14.622 1.00 92.81 457 ALA A C 1
ATOM 3500 O O . ALA A 1 457 ? 21.077 6.409 -14.059 1.00 92.81 457 ALA A O 1
ATOM 3501 N N . GLY A 1 458 ? 22.615 5.238 -15.208 1.00 94.44 458 GLY A N 1
ATOM 3502 C CA . GLY A 1 458 ? 23.592 6.317 -15.234 1.00 94.44 458 GLY A CA 1
ATOM 3503 C C . GLY A 1 458 ? 23.133 7.528 -16.047 1.00 94.44 458 GLY A C 1
ATOM 3504 O O . GLY A 1 458 ? 22.210 7.461 -16.865 1.00 94.44 458 GLY A O 1
ATOM 3505 N N . GLU A 1 459 ? 23.833 8.641 -15.862 1.00 96.44 459 GLU A N 1
ATOM 3506 C CA . GLU A 1 459 ? 23.685 9.814 -16.720 1.00 96.44 459 GLU A CA 1
ATOM 3507 C C . GLU A 1 459 ? 23.994 9.454 -18.181 1.00 96.44 459 GLU A C 1
ATOM 3509 O O . GLU A 1 459 ? 24.843 8.609 -18.477 1.00 96.44 459 GLU A O 1
ATOM 3514 N N . SER A 1 460 ? 23.292 10.086 -19.121 1.00 97.19 460 SER A N 1
ATOM 3515 C CA . SER A 1 460 ? 23.448 9.770 -20.544 1.00 97.19 460 SER A CA 1
ATOM 3516 C C . SER A 1 460 ? 24.510 10.631 -21.209 1.00 97.19 460 SER A C 1
ATOM 3518 O O . SER A 1 460 ? 24.459 11.859 -21.159 1.00 97.19 460 SER A O 1
ATOM 3520 N N . LEU A 1 461 ? 25.428 9.987 -21.925 1.00 98.00 461 LEU A N 1
ATOM 3521 C CA . LEU A 1 461 ? 26.220 10.638 -22.954 1.00 98.00 461 LEU A CA 1
ATOM 3522 C C . LEU A 1 461 ? 25.319 10.911 -24.162 1.00 98.00 461 LEU A C 1
ATOM 3524 O O . LEU A 1 461 ? 24.877 9.970 -24.816 1.00 98.00 461 LEU A O 1
ATOM 3528 N N . ILE A 1 462 ? 25.062 12.184 -24.465 1.00 97.81 462 ILE A N 1
ATOM 3529 C CA . ILE A 1 462 ? 24.201 12.608 -25.578 1.00 97.81 462 ILE A CA 1
ATOM 3530 C C . ILE A 1 462 ? 25.060 13.106 -26.739 1.00 97.81 462 ILE A C 1
ATOM 3532 O O . ILE A 1 462 ? 25.861 14.030 -26.585 1.00 97.81 462 ILE A O 1
ATOM 3536 N N . ILE A 1 463 ? 24.862 12.530 -27.924 1.00 97.56 463 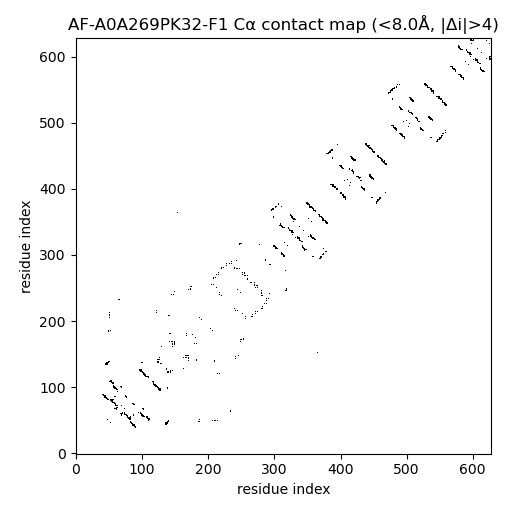ILE A N 1
ATOM 3537 C CA . ILE A 1 463 ? 25.575 12.941 -29.135 1.00 97.56 463 ILE A CA 1
ATOM 3538 C C . ILE A 1 463 ? 24.830 14.091 -29.807 1.00 97.56 463 ILE A C 1
ATOM 3540 O O . ILE A 1 463 ? 23.764 13.912 -30.394 1.00 97.56 463 ILE A O 1
ATOM 3544 N N . SER A 1 464 ? 25.411 15.286 -29.735 1.00 96.44 464 SER A N 1
ATOM 3545 C CA . SER A 1 464 ? 24.820 16.517 -30.275 1.00 96.44 464 SER A CA 1
ATOM 3546 C C . SER A 1 464 ? 24.960 16.679 -31.788 1.00 96.44 464 SER A C 1
ATOM 3548 O O . SER A 1 464 ? 24.363 17.583 -32.370 1.00 96.44 464 SER A O 1
ATOM 3550 N N . GLN A 1 465 ? 25.721 15.802 -32.439 1.00 95.81 465 GLN A N 1
ATOM 3551 C CA . GLN A 1 465 ? 25.885 15.778 -33.886 1.00 95.81 465 GLN A CA 1
ATOM 3552 C C . GLN A 1 465 ? 24.816 14.890 -34.543 1.00 95.81 465 GLN A C 1
ATOM 3554 O O . GLN A 1 465 ? 24.500 13.812 -34.045 1.00 95.81 465 GLN A O 1
ATOM 3559 N N . ALA A 1 466 ? 24.263 15.362 -35.663 1.00 94.56 466 ALA A N 1
ATOM 3560 C CA . ALA A 1 466 ? 23.380 14.583 -36.529 1.00 94.56 466 ALA A CA 1
ATOM 3561 C C . ALA A 1 466 ? 24.189 13.626 -37.424 1.00 94.56 466 ALA A C 1
ATOM 3563 O O . ALA A 1 466 ? 25.329 13.936 -37.769 1.00 94.56 466 ALA A O 1
ATOM 3564 N N . PHE A 1 467 ? 23.577 12.511 -37.820 1.00 95.44 467 PHE A N 1
ATOM 3565 C CA . PHE A 1 467 ? 24.086 11.612 -38.857 1.00 95.44 467 PHE A CA 1
ATOM 3566 C C . PHE A 1 467 ? 23.280 11.793 -40.134 1.00 95.44 467 PHE A C 1
ATOM 3568 O O . PHE A 1 467 ? 22.054 11.945 -40.082 1.00 95.44 467 PHE A O 1
ATOM 3575 N N . THR A 1 468 ? 23.970 11.781 -41.269 1.00 92.81 468 THR A N 1
ATOM 3576 C CA . THR A 1 468 ? 23.367 12.013 -42.576 1.00 92.81 468 THR A CA 1
ATOM 3577 C C . THR A 1 468 ? 23.428 10.765 -43.434 1.00 92.81 468 THR A C 1
ATOM 3579 O O . THR A 1 468 ? 24.463 10.129 -43.619 1.00 92.81 468 THR A O 1
ATOM 3582 N N . LYS A 1 469 ? 22.292 10.425 -44.037 1.00 90.12 469 LYS A N 1
ATOM 3583 C CA . LYS A 1 469 ? 22.222 9.335 -44.992 1.00 90.12 469 LYS A CA 1
ATOM 3584 C C . LYS A 1 469 ? 22.986 9.719 -46.253 1.00 90.12 469 LYS A C 1
ATOM 3586 O O . LYS A 1 469 ? 22.591 10.603 -47.014 1.00 90.12 469 LYS A O 1
ATOM 3591 N N . TYR A 1 470 ? 24.040 8.972 -46.542 1.00 87.19 470 TYR A N 1
ATOM 3592 C CA . TYR A 1 470 ? 24.732 9.037 -47.814 1.00 87.19 470 TYR A CA 1
ATOM 3593 C C . TYR A 1 470 ? 23.826 8.548 -48.954 1.00 87.19 470 TYR A C 1
ATOM 3595 O O . TYR A 1 470 ? 23.389 7.389 -48.983 1.00 87.19 470 TYR A O 1
ATOM 3603 N N . ILE A 1 471 ? 23.579 9.436 -49.920 1.00 84.38 471 ILE A N 1
ATOM 3604 C CA . ILE A 1 471 ? 22.828 9.161 -51.147 1.00 84.38 471 ILE A CA 1
ATOM 3605 C C . ILE A 1 471 ? 23.804 8.763 -52.258 1.00 84.38 471 ILE A C 1
ATOM 3607 O O . ILE A 1 471 ? 24.719 9.514 -52.593 1.00 84.38 471 ILE A O 1
ATOM 3611 N N . ILE A 1 472 ? 23.600 7.577 -52.840 1.00 82.25 472 ILE A N 1
ATOM 3612 C CA . ILE A 1 472 ? 24.417 7.077 -53.954 1.00 82.25 472 ILE A CA 1
ATOM 3613 C C . ILE A 1 472 ? 24.111 7.913 -55.212 1.00 82.25 472 ILE A C 1
ATOM 3615 O O . ILE A 1 472 ? 22.936 8.038 -55.559 1.00 82.25 472 ILE A O 1
ATOM 3619 N N . PRO A 1 473 ? 25.121 8.462 -55.917 1.00 84.44 473 PRO A N 1
ATOM 3620 C CA . PRO A 1 473 ? 24.898 9.233 -57.141 1.00 84.44 473 PRO A CA 1
ATOM 3621 C C . PRO A 1 473 ? 24.342 8.392 -58.302 1.00 84.44 473 PRO A C 1
ATOM 3623 O O . PRO A 1 473 ? 24.735 7.237 -58.484 1.00 84.44 473 PRO A O 1
ATOM 3626 N N . ASP A 1 474 ? 23.503 9.005 -59.142 1.00 86.00 474 ASP A N 1
ATOM 3627 C CA . ASP A 1 474 ? 22.952 8.385 -60.354 1.00 86.00 474 ASP A CA 1
ATOM 3628 C C . ASP A 1 474 ? 24.025 8.044 -61.409 1.00 86.00 474 ASP A C 1
ATOM 3630 O O . ASP A 1 474 ? 25.138 8.586 -61.431 1.00 86.00 474 ASP A O 1
ATOM 3634 N N . ALA A 1 475 ? 23.676 7.142 -62.334 1.00 89.31 475 ALA A N 1
ATOM 3635 C CA . ALA A 1 475 ? 24.502 6.840 -63.501 1.00 89.31 475 ALA A CA 1
ATOM 3636 C C . ALA A 1 475 ? 24.686 8.087 -64.383 1.00 89.31 475 ALA A C 1
ATOM 3638 O O . ALA A 1 475 ? 23.734 8.811 -64.672 1.00 89.31 475 ALA A O 1
ATOM 3639 N N . ALA A 1 476 ? 25.908 8.308 -64.869 1.00 93.00 476 ALA A N 1
ATOM 3640 C CA . ALA A 1 476 ? 26.187 9.401 -65.795 1.00 93.00 476 ALA A CA 1
ATOM 3641 C C . ALA A 1 476 ? 25.433 9.222 -67.128 1.00 93.00 476 ALA A C 1
ATOM 3643 O O . ALA A 1 476 ? 25.205 8.096 -67.584 1.00 93.00 476 ALA A O 1
ATOM 3644 N N . ALA A 1 477 ? 25.101 10.333 -67.790 1.00 93.31 477 ALA A N 1
ATOM 3645 C CA . ALA A 1 477 ? 24.545 10.307 -69.141 1.00 93.31 477 ALA A CA 1
ATOM 3646 C C . ALA A 1 477 ? 25.519 9.666 -70.153 1.00 93.31 477 ALA A C 1
ATOM 3648 O O . ALA A 1 477 ? 26.712 9.503 -69.885 1.00 93.31 477 ALA A O 1
ATOM 3649 N N . ALA A 1 478 ? 25.002 9.283 -71.325 1.00 94.88 478 ALA A N 1
ATOM 3650 C CA . ALA A 1 478 ? 25.839 8.742 -72.391 1.00 94.88 478 ALA A CA 1
ATOM 3651 C C . ALA A 1 478 ? 26.688 9.861 -73.018 1.00 94.88 478 ALA A C 1
ATOM 3653 O O . ALA A 1 478 ? 26.189 10.979 -73.157 1.00 94.88 478 ALA A O 1
ATOM 3654 N N . PRO A 1 479 ? 27.934 9.575 -73.439 1.00 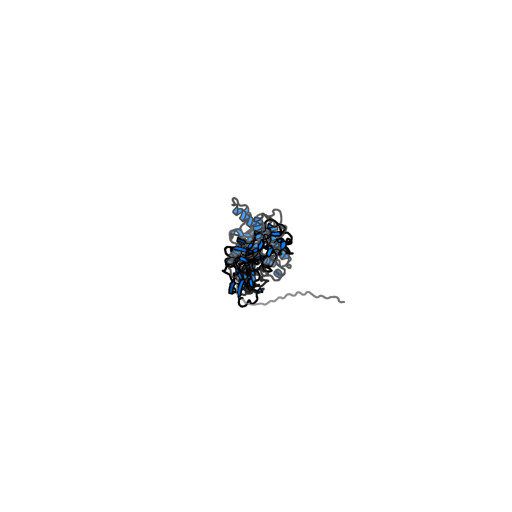96.38 479 PRO A N 1
ATOM 3655 C CA . PRO A 1 479 ? 28.706 10.494 -74.270 1.00 96.38 479 PRO A CA 1
ATOM 3656 C C . PRO A 1 479 ? 27.966 10.832 -75.573 1.00 96.38 479 PRO A C 1
ATOM 3658 O O . PRO A 1 479 ? 27.157 10.041 -76.060 1.00 96.38 479 PRO A O 1
ATOM 3661 N N . THR A 1 480 ? 28.273 11.973 -76.185 1.00 96.25 480 THR A N 1
ATOM 3662 C CA . THR A 1 480 ? 27.630 12.376 -77.449 1.00 96.25 480 THR A CA 1
ATOM 3663 C C . THR A 1 480 ? 28.466 11.926 -78.645 1.00 96.25 480 THR A C 1
ATOM 3665 O O . THR A 1 480 ? 29.690 12.054 -78.638 1.00 96.25 480 THR A O 1
ATOM 3668 N N . HIS A 1 481 ? 27.823 11.399 -79.690 1.00 96.81 481 HIS A N 1
ATOM 3669 C CA . HIS A 1 481 ? 28.487 11.093 -80.964 1.00 96.81 481 HIS A CA 1
ATOM 3670 C C . HIS A 1 481 ? 28.979 12.378 -81.641 1.00 96.81 481 HIS A C 1
ATOM 3672 O O . HIS A 1 481 ? 28.225 13.342 -81.735 1.00 96.81 481 HIS A O 1
ATOM 3678 N N . VAL A 1 482 ? 30.224 12.383 -82.126 1.00 96.69 482 VAL A N 1
ATOM 3679 C CA . VAL A 1 482 ? 30.787 13.506 -82.897 1.00 96.69 482 VAL A CA 1
ATOM 3680 C C . VAL A 1 482 ? 30.991 13.108 -84.353 1.00 96.69 482 VAL A C 1
ATOM 3682 O O . VAL A 1 482 ? 30.529 13.806 -85.252 1.00 96.69 482 VAL A O 1
ATOM 3685 N N . ALA A 1 483 ? 31.693 12.000 -84.603 1.00 95.25 483 ALA A N 1
ATOM 3686 C CA . ALA A 1 483 ? 31.990 11.554 -85.959 1.00 95.25 483 ALA A CA 1
ATOM 3687 C C . ALA A 1 483 ? 32.253 10.046 -86.035 1.00 95.25 483 ALA A C 1
ATOM 3689 O O . ALA A 1 483 ? 32.726 9.415 -85.089 1.00 95.25 483 ALA A O 1
ATOM 3690 N N . SER A 1 484 ? 31.969 9.465 -87.198 1.00 95.56 484 SER A N 1
ATOM 3691 C CA . SER A 1 484 ? 32.392 8.117 -87.581 1.00 95.56 484 SER A CA 1
ATOM 3692 C C . SER A 1 484 ? 32.969 8.206 -88.987 1.00 95.56 484 SER A C 1
ATOM 3694 O O . SER A 1 484 ? 32.260 8.600 -89.910 1.00 95.56 484 SER A O 1
ATOM 3696 N N . ASN A 1 485 ? 34.262 7.930 -89.134 1.00 93.62 485 ASN A N 1
ATOM 3697 C CA . ASN A 1 485 ? 34.978 8.067 -90.397 1.00 93.62 485 ASN A CA 1
ATOM 3698 C C . ASN A 1 485 ? 35.484 6.696 -90.839 1.00 93.62 485 ASN A C 1
ATOM 3700 O O . ASN A 1 485 ? 36.500 6.226 -90.329 1.00 93.62 485 ASN A O 1
ATOM 3704 N N . ASP A 1 486 ? 34.760 6.087 -91.779 1.00 91.31 486 ASP A N 1
ATOM 3705 C CA . ASP A 1 486 ? 35.054 4.746 -92.294 1.00 91.31 486 ASP A CA 1
ATOM 3706 C C . ASP A 1 486 ? 36.404 4.696 -93.021 1.00 91.31 486 ASP A C 1
ATOM 3708 O O . ASP A 1 486 ? 37.237 3.843 -92.748 1.00 91.31 486 ASP A O 1
ATOM 3712 N N . ILE A 1 487 ? 36.695 5.708 -93.847 1.00 89.06 487 ILE A N 1
ATOM 3713 C CA . ILE A 1 487 ? 37.944 5.799 -94.623 1.00 89.06 487 ILE A CA 1
ATOM 3714 C C . ILE A 1 487 ? 39.179 5.794 -93.712 1.00 89.06 487 ILE A C 1
ATOM 3716 O O . ILE A 1 487 ? 40.198 5.194 -94.045 1.00 89.06 487 ILE A O 1
ATOM 3720 N N . ASN A 1 488 ? 39.092 6.483 -92.573 1.00 92.50 488 ASN A N 1
ATOM 3721 C CA . ASN A 1 488 ? 40.191 6.598 -91.616 1.00 92.50 488 ASN A CA 1
ATOM 3722 C C . ASN A 1 488 ? 40.046 5.653 -90.417 1.00 92.50 488 ASN A C 1
ATOM 3724 O O . ASN A 1 488 ? 40.836 5.775 -89.486 1.00 92.50 488 ASN A O 1
ATOM 3728 N N . ASN A 1 489 ? 39.043 4.769 -90.403 1.00 94.69 489 ASN A N 1
ATOM 3729 C CA . ASN A 1 489 ? 38.759 3.855 -89.298 1.00 94.69 489 ASN A CA 1
ATOM 3730 C C . ASN A 1 489 ? 38.723 4.545 -87.913 1.00 94.69 489 ASN A C 1
ATOM 3732 O O . ASN A 1 489 ? 39.293 4.053 -86.943 1.00 94.69 489 ASN A O 1
ATOM 3736 N N . THR A 1 490 ? 38.055 5.704 -87.795 1.00 96.44 490 THR A N 1
ATOM 3737 C CA . THR A 1 490 ? 37.951 6.450 -86.520 1.00 96.44 490 THR A CA 1
ATOM 3738 C C . THR A 1 490 ? 36.524 6.631 -86.011 1.00 96.44 490 THR A C 1
ATOM 3740 O O . THR A 1 490 ? 35.600 6.931 -86.770 1.00 96.44 490 THR A O 1
ATOM 3743 N N . PHE A 1 491 ? 36.353 6.519 -84.688 1.00 97.25 491 PHE A N 1
ATOM 3744 C CA . PHE A 1 491 ? 35.119 6.847 -83.970 1.00 97.25 491 PHE A CA 1
ATOM 3745 C C . PHE A 1 491 ? 35.372 7.940 -82.925 1.00 97.25 491 PHE A C 1
ATOM 3747 O O . PHE A 1 491 ? 36.157 7.740 -81.999 1.00 97.25 491 PHE A O 1
ATOM 3754 N N . THR A 1 492 ? 34.700 9.084 -83.048 1.00 97.38 492 THR A N 1
ATOM 3755 C CA . THR A 1 492 ? 34.902 10.250 -82.175 1.00 97.38 492 THR A CA 1
ATOM 3756 C C . THR A 1 492 ? 33.654 10.549 -81.351 1.00 97.38 492 THR A C 1
ATOM 3758 O O . THR A 1 492 ? 32.538 10.581 -81.880 1.00 97.38 492 THR A O 1
ATOM 3761 N N . PHE A 1 493 ? 33.851 10.813 -80.060 1.00 97.44 493 PHE A N 1
ATOM 3762 C CA . PHE A 1 493 ? 32.802 11.178 -79.107 1.00 97.44 493 PHE A CA 1
ATOM 3763 C C . PHE A 1 493 ? 33.157 12.461 -78.340 1.00 97.44 493 PHE A C 1
ATOM 3765 O O . PHE A 1 493 ? 34.313 12.882 -78.311 1.00 97.44 493 PHE A O 1
ATOM 3772 N N . ALA A 1 494 ? 32.158 13.084 -77.719 1.00 96.25 494 ALA A N 1
ATOM 3773 C CA . ALA A 1 494 ? 32.314 14.245 -76.848 1.00 96.25 494 ALA A CA 1
ATOM 3774 C C . ALA A 1 494 ? 32.129 13.863 -75.375 1.00 96.25 494 ALA A C 1
ATOM 3776 O O . ALA A 1 494 ? 31.415 12.913 -75.045 1.00 96.25 494 ALA A O 1
ATOM 3777 N N . LEU A 1 495 ? 32.775 14.629 -74.496 1.00 96.12 495 LEU A N 1
ATOM 3778 C CA . LEU A 1 495 ? 32.672 14.469 -73.049 1.00 96.12 495 LEU A CA 1
ATOM 3779 C C . LEU A 1 495 ? 31.254 14.811 -72.558 1.00 96.12 495 LEU A C 1
ATOM 3781 O O . LEU A 1 495 ? 30.581 15.673 -73.115 1.00 96.12 495 LEU A O 1
ATOM 3785 N N . VAL A 1 496 ? 30.832 14.128 -71.501 1.00 96.31 496 VAL A N 1
ATOM 3786 C CA . VAL A 1 496 ? 29.631 14.375 -70.700 1.00 96.31 496 VAL A CA 1
ATOM 3787 C C . VAL A 1 496 ? 29.933 15.456 -69.660 1.00 96.31 496 VAL A C 1
ATOM 3789 O O . VAL A 1 496 ? 30.987 15.427 -69.015 1.00 96.31 496 VAL A O 1
ATOM 3792 N N . ASP A 1 497 ? 28.996 16.383 -69.461 1.00 92.25 497 ASP A N 1
ATOM 3793 C CA . ASP A 1 497 ? 29.094 17.421 -68.431 1.00 92.25 497 ASP A CA 1
ATOM 3794 C C . ASP A 1 497 ? 29.328 16.809 -67.039 1.00 92.25 497 ASP A C 1
ATOM 3796 O O . ASP A 1 497 ? 28.720 15.808 -66.661 1.00 92.25 497 ASP A O 1
ATOM 3800 N N . GLY A 1 498 ? 30.261 17.389 -66.278 1.00 89.88 498 GLY A N 1
ATOM 3801 C CA . GLY A 1 498 ? 30.706 16.853 -64.984 1.00 89.88 498 GLY A CA 1
ATOM 3802 C C . GLY A 1 498 ? 31.790 15.766 -65.063 1.00 89.88 498 GLY A C 1
ATOM 3803 O O . GLY A 1 498 ? 32.395 15.452 -64.042 1.00 89.88 498 GLY A O 1
ATOM 3804 N N . PHE A 1 499 ? 32.110 15.248 -66.255 1.00 93.94 499 PHE A N 1
ATOM 3805 C CA . PHE A 1 499 ? 33.154 14.237 -66.475 1.00 93.94 499 PHE A CA 1
ATOM 3806 C C . PHE A 1 499 ? 34.166 14.718 -67.522 1.00 93.94 499 PHE A C 1
ATOM 3808 O O . PHE A 1 499 ? 34.222 14.218 -68.646 1.00 93.94 499 PHE A O 1
ATOM 3815 N N . SER A 1 500 ? 34.974 15.719 -67.167 1.00 92.31 500 SER A N 1
ATOM 3816 C CA . SER A 1 500 ? 35.901 16.384 -68.096 1.00 92.31 500 SER A CA 1
ATOM 3817 C C . SER A 1 500 ? 37.224 15.642 -68.328 1.00 92.31 500 SER A C 1
ATOM 3819 O O . SER A 1 500 ? 37.968 15.990 -69.245 1.00 92.31 500 SER A O 1
ATOM 3821 N N . SER A 1 501 ? 37.542 14.619 -67.527 1.00 93.25 501 SER A N 1
ATOM 3822 C CA . SER A 1 501 ? 38.778 13.851 -67.690 1.00 93.25 501 SER A CA 1
ATOM 3823 C C . SER A 1 501 ? 38.570 12.658 -68.615 1.00 93.25 501 SER A C 1
ATOM 3825 O O . SER A 1 501 ? 37.696 11.822 -68.387 1.00 93.25 501 SER A O 1
ATOM 3827 N N . ILE A 1 502 ? 39.439 12.506 -69.618 1.00 94.00 502 ILE A N 1
ATOM 3828 C CA . ILE A 1 502 ? 39.366 11.379 -70.557 1.00 94.00 502 ILE A CA 1
ATOM 3829 C C . ILE A 1 502 ? 39.518 10.019 -69.863 1.00 94.00 502 ILE A C 1
ATOM 3831 O O . ILE A 1 502 ? 38.920 9.030 -70.281 1.00 94.00 502 ILE A O 1
ATOM 3835 N N . SER A 1 503 ? 40.234 9.977 -68.733 1.00 93.94 503 SER A N 1
ATOM 3836 C CA . SER A 1 503 ? 40.395 8.764 -67.930 1.00 93.94 503 SER A CA 1
ATOM 3837 C C . SER A 1 503 ? 39.091 8.286 -67.282 1.00 93.94 503 SER A C 1
ATOM 3839 O O . SER A 1 503 ? 39.029 7.135 -66.838 1.00 93.94 503 SER A O 1
ATOM 3841 N N . ASN A 1 504 ? 38.042 9.119 -67.253 1.00 95.31 504 ASN A N 1
ATOM 3842 C CA . ASN A 1 504 ? 36.707 8.728 -66.804 1.00 95.31 504 ASN A CA 1
ATOM 3843 C C . ASN A 1 504 ? 35.959 7.870 -67.828 1.00 95.31 504 ASN A C 1
ATOM 3845 O O . ASN A 1 504 ? 34.933 7.302 -67.472 1.00 95.31 504 ASN A O 1
ATOM 3849 N N . TYR A 1 505 ? 36.449 7.749 -69.062 1.00 97.38 505 TYR A N 1
ATOM 3850 C CA . TYR A 1 505 ? 35.742 7.066 -70.140 1.00 97.38 505 TYR A CA 1
ATOM 3851 C C . TYR A 1 505 ? 36.365 5.714 -70.443 1.00 97.38 505 TYR A C 1
ATOM 3853 O O . TYR A 1 505 ? 37.580 5.503 -70.368 1.00 97.38 505 TYR A O 1
ATOM 3861 N N . GLU A 1 506 ? 35.503 4.787 -70.817 1.00 97.69 506 GLU A N 1
ATOM 3862 C CA . GLU A 1 506 ? 35.877 3.487 -71.338 1.00 97.69 506 GLU A CA 1
ATOM 3863 C C . GLU A 1 506 ? 35.079 3.184 -72.599 1.00 97.69 506 GLU A C 1
ATOM 3865 O O . GLU A 1 506 ? 33.962 3.673 -72.788 1.00 97.69 506 GLU A O 1
ATOM 3870 N N . TYR A 1 507 ? 35.671 2.375 -73.466 1.00 97.25 507 TYR A N 1
ATOM 3871 C CA . TYR A 1 507 ? 35.050 1.908 -74.686 1.00 97.25 507 TYR A CA 1
ATOM 3872 C C . TYR A 1 507 ? 35.114 0.389 -74.783 1.00 97.25 507 TYR A C 1
ATOM 3874 O O . TYR A 1 507 ? 35.971 -0.263 -74.188 1.00 97.25 507 TYR A O 1
ATOM 3882 N N . GLN A 1 508 ? 34.182 -0.170 -75.536 1.00 97.75 508 GLN A N 1
ATOM 3883 C CA . GLN A 1 508 ? 34.094 -1.585 -75.845 1.00 97.75 508 GLN A CA 1
ATOM 3884 C C . GLN A 1 508 ? 33.870 -1.715 -77.349 1.00 97.75 508 GLN A C 1
ATOM 3886 O O . GLN A 1 508 ? 33.022 -1.030 -77.917 1.00 97.75 508 GLN A O 1
ATOM 3891 N N . ILE A 1 509 ? 34.631 -2.598 -77.991 1.00 95.38 509 ILE A N 1
ATOM 3892 C CA . ILE A 1 509 ? 34.451 -2.943 -79.402 1.00 95.38 509 ILE A CA 1
ATOM 3893 C C . ILE A 1 509 ? 33.902 -4.368 -79.468 1.00 95.38 509 ILE A C 1
ATOM 3895 O O . ILE A 1 509 ? 34.430 -5.292 -78.843 1.00 95.38 509 ILE A O 1
ATOM 3899 N N . ASN A 1 510 ? 32.828 -4.543 -80.229 1.00 91.25 510 ASN A N 1
ATOM 3900 C CA . ASN A 1 510 ? 32.017 -5.749 -80.308 1.00 91.25 510 ASN A CA 1
ATOM 3901 C C . ASN A 1 510 ? 31.566 -6.207 -78.905 1.00 91.25 510 ASN A C 1
ATOM 3903 O O . ASN A 1 510 ? 30.926 -5.453 -78.175 1.00 91.25 510 ASN A O 1
ATOM 3907 N N . GLN A 1 511 ? 31.897 -7.441 -78.521 1.00 89.69 511 GLN A N 1
ATOM 3908 C CA . GLN A 1 511 ? 31.630 -8.001 -77.191 1.00 89.69 511 GLN A CA 1
ATOM 3909 C C . GLN A 1 511 ? 32.918 -8.159 -76.356 1.00 89.69 511 GLN A C 1
ATOM 3911 O O . GLN A 1 511 ? 32.967 -8.988 -75.453 1.00 89.69 511 GLN A O 1
ATOM 3916 N N . GLY A 1 512 ? 33.982 -7.409 -76.678 1.00 91.56 512 GLY A N 1
ATOM 3917 C CA . GLY A 1 512 ? 35.251 -7.447 -75.939 1.00 91.56 512 GLY A CA 1
ATOM 3918 C C . GLY A 1 512 ? 35.164 -6.824 -74.539 1.00 91.56 512 GLY A C 1
ATOM 3919 O O . GLY A 1 512 ? 34.111 -6.361 -74.116 1.00 91.56 512 GLY A O 1
ATOM 3920 N N . SER A 1 513 ? 36.270 -6.773 -73.801 1.00 95.50 513 SER A N 1
ATOM 3921 C CA . SER A 1 513 ? 36.303 -6.106 -72.490 1.00 95.50 513 SER A CA 1
ATOM 3922 C C . SER A 1 513 ? 36.251 -4.581 -72.619 1.00 95.50 513 SER A C 1
ATOM 3924 O O . SER A 1 513 ? 36.810 -4.005 -73.555 1.00 95.50 513 SER A O 1
ATOM 3926 N N . TRP A 1 514 ? 35.622 -3.918 -71.647 1.00 96.94 514 TRP A N 1
ATOM 3927 C CA . TRP A 1 514 ? 35.700 -2.463 -71.516 1.00 96.94 514 TRP A CA 1
ATOM 3928 C C . TRP A 1 514 ? 37.142 -2.033 -71.248 1.00 96.94 514 TRP A C 1
ATOM 3930 O O . TRP A 1 514 ? 37.817 -2.583 -70.379 1.00 96.94 514 TRP A O 1
ATOM 3940 N N . THR A 1 515 ? 37.612 -1.053 -72.012 1.00 95.56 515 THR A N 1
ATOM 3941 C CA . THR A 1 515 ? 38.989 -0.561 -71.971 1.00 95.56 515 THR A CA 1
ATOM 3942 C C . THR A 1 515 ? 38.981 0.952 -71.803 1.00 95.56 515 THR A C 1
ATOM 3944 O O . THR A 1 515 ? 38.181 1.651 -72.418 1.00 95.56 515 THR A O 1
ATOM 3947 N N . THR A 1 516 ? 39.877 1.481 -70.970 1.00 96.12 516 THR A N 1
ATOM 3948 C CA . THR A 1 516 ? 40.013 2.934 -70.775 1.00 96.12 516 THR A CA 1
ATOM 3949 C C . THR A 1 516 ? 40.445 3.602 -72.072 1.00 96.12 516 THR A C 1
ATOM 3951 O O . THR A 1 516 ? 41.417 3.167 -72.685 1.00 96.12 516 THR A O 1
ATOM 3954 N N . THR A 1 517 ? 39.769 4.678 -72.467 1.00 93.38 517 THR A N 1
ATOM 3955 C CA . THR A 1 517 ? 40.222 5.475 -73.611 1.00 93.38 517 THR A CA 1
ATOM 3956 C C . THR A 1 517 ? 41.303 6.478 -73.201 1.00 93.38 517 THR A C 1
ATOM 3958 O O . THR A 1 517 ? 41.309 6.989 -72.081 1.00 93.38 517 THR A O 1
ATOM 3961 N N . ASN A 1 518 ? 42.229 6.760 -74.114 1.00 92.12 518 ASN A N 1
ATOM 3962 C CA . ASN A 1 518 ? 43.285 7.764 -73.966 1.00 92.12 518 ASN A CA 1
ATOM 3963 C C . ASN A 1 518 ? 43.019 9.035 -74.797 1.00 92.12 518 ASN A C 1
ATOM 3965 O O . ASN A 1 518 ? 43.815 9.970 -74.753 1.00 92.12 518 ASN A O 1
ATOM 3969 N N . GLY A 1 519 ? 41.907 9.083 -75.535 1.00 93.69 519 GLY A N 1
ATOM 3970 C CA . GLY A 1 519 ? 41.531 10.211 -76.380 1.00 93.69 519 GLY A CA 1
ATOM 3971 C C . GLY A 1 519 ? 40.047 10.206 -76.749 1.00 93.69 519 GLY A C 1
ATOM 3972 O O . GLY A 1 519 ? 39.338 9.220 -76.549 1.00 93.69 519 GLY A O 1
ATOM 3973 N N . LEU A 1 520 ? 39.574 11.327 -77.298 1.00 96.12 520 LEU A N 1
ATOM 3974 C CA . LEU A 1 520 ? 38.192 11.474 -77.787 1.00 96.12 520 LEU A CA 1
ATOM 3975 C C . LEU A 1 520 ? 37.932 10.709 -79.088 1.00 96.12 520 LEU A C 1
ATOM 3977 O O . LEU A 1 520 ? 36.782 10.499 -79.465 1.00 96.12 520 LEU A O 1
ATOM 3981 N N . THR A 1 521 ? 39.002 10.296 -79.766 1.00 96.38 521 THR A N 1
ATOM 3982 C CA . THR A 1 521 ? 38.957 9.521 -81.002 1.00 96.38 521 THR A CA 1
ATOM 3983 C C . THR A 1 521 ? 39.516 8.133 -80.745 1.00 96.38 521 THR A C 1
ATOM 3985 O O . THR A 1 521 ? 40.682 7.982 -80.384 1.00 96.38 521 THR A O 1
ATOM 3988 N N . ILE A 1 522 ? 38.680 7.127 -80.965 1.00 96.06 522 ILE A N 1
ATOM 3989 C CA . ILE A 1 522 ? 39.042 5.715 -80.934 1.00 96.06 522 ILE A CA 1
ATOM 3990 C C . ILE A 1 522 ? 39.504 5.331 -82.338 1.00 96.06 522 ILE A C 1
ATOM 3992 O O . ILE A 1 522 ? 38.762 5.507 -83.307 1.00 96.06 522 ILE A O 1
ATOM 3996 N N . GLN A 1 523 ? 40.732 4.827 -82.430 1.00 95.44 523 GLN A N 1
ATOM 3997 C CA . GLN A 1 523 ? 41.286 4.249 -83.652 1.00 95.44 523 GLN A CA 1
ATOM 3998 C C . GLN A 1 523 ? 40.856 2.786 -83.757 1.00 95.44 523 GLN A C 1
ATOM 4000 O O . GLN A 1 523 ? 41.036 2.019 -82.809 1.00 95.44 523 GLN A O 1
ATOM 4005 N N . LEU A 1 524 ? 40.274 2.419 -84.891 1.00 94.56 524 LEU A N 1
ATOM 4006 C CA . LEU A 1 524 ? 39.804 1.074 -85.196 1.00 94.56 524 LEU A CA 1
ATOM 4007 C C . LEU A 1 524 ? 40.768 0.405 -86.182 1.00 94.56 524 LEU A C 1
ATOM 4009 O O . LEU A 1 524 ? 41.507 1.068 -86.910 1.00 94.56 524 LEU A O 1
ATOM 4013 N N . GLU A 1 525 ? 40.762 -0.923 -86.213 1.00 93.75 525 GLU A N 1
ATOM 4014 C CA . GLU A 1 525 ? 41.434 -1.665 -87.281 1.00 93.75 525 GLU A CA 1
ATOM 4015 C C . GLU A 1 525 ? 40.591 -1.597 -88.564 1.00 93.75 525 GLU A C 1
ATOM 4017 O O . GLU A 1 525 ? 39.380 -1.419 -88.486 1.00 93.75 525 GLU A O 1
ATOM 4022 N N . ASP A 1 526 ? 41.199 -1.780 -89.740 1.00 90.50 526 ASP A N 1
ATOM 4023 C CA . ASP A 1 526 ? 40.472 -1.814 -91.021 1.00 90.50 526 ASP A CA 1
ATOM 4024 C C . ASP A 1 526 ? 39.661 -3.116 -91.155 1.00 90.50 526 ASP A C 1
ATOM 4026 O O . ASP A 1 526 ? 40.112 -4.119 -91.714 1.00 90.50 526 ASP A O 1
ATOM 4030 N N . LYS A 1 527 ? 38.484 -3.135 -90.526 1.00 92.25 527 LYS A N 1
ATOM 4031 C CA . LYS A 1 527 ? 37.592 -4.290 -90.394 1.00 92.25 527 LYS A CA 1
ATOM 4032 C C . LYS A 1 527 ? 36.137 -3.852 -90.491 1.00 92.25 527 LYS A C 1
ATOM 4034 O O . LYS A 1 527 ? 35.779 -2.717 -90.200 1.00 92.25 527 LYS A O 1
ATOM 4039 N N . ALA A 1 528 ? 35.270 -4.804 -90.825 1.00 92.00 528 ALA A N 1
ATOM 4040 C CA . ALA A 1 528 ? 33.837 -4.568 -90.774 1.00 92.00 528 ALA A CA 1
ATOM 4041 C C . ALA A 1 528 ? 33.339 -4.490 -89.317 1.00 92.00 528 ALA A C 1
ATOM 4043 O O . ALA A 1 528 ? 33.519 -5.438 -88.546 1.00 92.00 528 ALA A O 1
ATOM 4044 N N . TYR A 1 529 ? 32.660 -3.396 -88.963 1.00 95.12 529 TYR A N 1
ATOM 4045 C CA . TYR A 1 529 ? 31.996 -3.217 -87.667 1.00 95.12 529 TYR A CA 1
ATOM 4046 C C . TYR A 1 529 ? 30.516 -2.895 -87.879 1.00 95.12 529 TYR A C 1
ATOM 4048 O O . TYR A 1 529 ? 30.173 -1.968 -88.611 1.00 95.12 529 TYR A O 1
ATOM 4056 N N . ALA A 1 530 ? 29.624 -3.657 -87.244 1.00 95.25 530 ALA A N 1
ATOM 4057 C CA . ALA A 1 530 ? 28.184 -3.426 -87.339 1.00 95.25 530 ALA A CA 1
ATOM 4058 C C . ALA A 1 530 ? 27.755 -2.160 -86.571 1.00 95.25 530 ALA A C 1
ATOM 4060 O O . ALA A 1 530 ? 28.436 -1.706 -85.651 1.00 95.25 530 ALA A O 1
ATOM 4061 N N . ILE A 1 531 ? 26.588 -1.602 -86.906 1.00 95.06 531 ILE A N 1
ATOM 4062 C CA . ILE A 1 531 ? 25.951 -0.556 -86.086 1.00 95.06 531 ILE A CA 1
ATOM 4063 C C . ILE A 1 531 ? 25.777 -1.091 -84.657 1.00 95.06 531 ILE A C 1
ATOM 4065 O O . ILE A 1 531 ? 25.360 -2.234 -84.465 1.00 95.06 531 ILE A O 1
ATOM 4069 N N . GLY A 1 532 ? 26.100 -0.280 -83.650 1.00 94.75 532 GLY A N 1
ATOM 4070 C CA . GLY A 1 532 ? 25.958 -0.673 -82.247 1.00 94.75 532 GLY A CA 1
ATOM 4071 C C . GLY A 1 532 ? 27.134 -1.456 -81.651 1.00 94.75 532 GLY A C 1
ATOM 4072 O O . GLY A 1 532 ? 27.120 -1.749 -80.451 1.00 94.75 532 GLY A O 1
ATOM 4073 N N . SER A 1 533 ? 28.135 -1.826 -82.455 1.00 95.94 533 SER A N 1
ATOM 4074 C CA . SER A 1 533 ? 29.236 -2.678 -82.007 1.00 95.94 533 SER A CA 1
ATOM 4075 C C . SER A 1 533 ? 30.356 -1.914 -81.299 1.00 95.94 533 SER A C 1
ATOM 4077 O O . SER A 1 533 ? 31.087 -2.511 -80.520 1.00 95.94 533 SER A O 1
ATOM 4079 N N . ILE A 1 534 ? 30.495 -0.611 -81.517 1.00 97.00 534 ILE A N 1
ATOM 4080 C CA . ILE A 1 534 ? 31.436 0.251 -80.797 1.00 97.00 534 ILE A CA 1
ATOM 4081 C C . ILE A 1 534 ? 30.638 1.015 -79.755 1.00 97.00 534 ILE A C 1
ATOM 4083 O O . ILE A 1 534 ? 29.677 1.705 -80.090 1.00 97.00 534 ILE A O 1
ATOM 4087 N N . LYS A 1 535 ? 31.036 0.881 -78.495 1.00 97.75 535 LYS A N 1
ATOM 4088 C CA . LYS A 1 535 ? 30.342 1.415 -77.329 1.00 97.75 535 LYS A CA 1
ATOM 4089 C C . LYS A 1 535 ? 31.273 2.305 -76.523 1.00 97.75 535 LYS A C 1
ATOM 4091 O O . LYS A 1 535 ? 32.421 1.929 -76.321 1.00 97.75 535 LYS A O 1
ATOM 4096 N N . VAL A 1 536 ? 30.790 3.440 -76.023 1.00 97.62 536 VAL A N 1
ATOM 4097 C CA . VAL A 1 536 ? 31.547 4.344 -75.136 1.00 97.62 536 VAL A CA 1
ATOM 4098 C C . VAL A 1 536 ? 30.666 4.774 -73.968 1.00 97.62 536 VAL A C 1
ATOM 4100 O O . VAL A 1 536 ? 29.497 5.093 -74.168 1.00 97.62 536 VAL A O 1
ATOM 4103 N N . ARG A 1 537 ? 31.204 4.799 -72.747 1.00 97.69 537 ARG A N 1
ATOM 4104 C CA . ARG A 1 537 ? 30.495 5.298 -71.556 1.00 97.69 537 ARG A CA 1
ATOM 4105 C C . ARG A 1 537 ? 31.454 5.899 -70.533 1.00 97.69 537 ARG A C 1
ATOM 4107 O O . ARG A 1 537 ? 32.663 5.674 -70.592 1.00 97.69 537 ARG A O 1
ATOM 4114 N N . VAL A 1 538 ? 30.901 6.613 -69.557 1.00 97.12 538 VAL A N 1
ATOM 4115 C CA . VAL A 1 538 ? 31.621 6.987 -68.331 1.00 97.12 538 VAL A CA 1
ATOM 4116 C C . VAL A 1 538 ? 31.730 5.757 -67.420 1.00 97.12 538 VAL A C 1
ATOM 4118 O O . VAL A 1 538 ? 30.744 5.055 -67.193 1.00 97.12 538 VAL A O 1
ATOM 4121 N N . LYS A 1 539 ? 32.914 5.492 -66.871 1.00 95.19 539 LYS A N 1
ATOM 4122 C CA . LYS A 1 539 ? 33.183 4.383 -65.944 1.00 95.19 539 LYS A CA 1
ATOM 4123 C C . LYS A 1 539 ? 32.362 4.489 -64.660 1.00 95.19 539 LYS A C 1
ATOM 4125 O O . LYS A 1 539 ? 31.997 5.588 -64.227 1.00 95.19 539 LYS A O 1
ATOM 4130 N N . ALA A 1 540 ? 32.133 3.348 -64.015 1.00 93.56 540 ALA A N 1
ATOM 4131 C CA . ALA A 1 540 ? 31.689 3.322 -62.623 1.00 93.56 540 ALA A CA 1
ATOM 4132 C C . ALA A 1 540 ? 32.761 3.937 -61.707 1.00 93.56 540 ALA A C 1
ATOM 4134 O O . ALA A 1 540 ? 33.950 3.902 -62.030 1.00 93.56 540 ALA A O 1
ATOM 4135 N N . ASP A 1 541 ? 32.345 4.480 -60.568 1.00 89.62 541 ASP A N 1
ATOM 4136 C CA . ASP A 1 541 ? 33.246 4.958 -59.521 1.00 89.62 541 ASP A CA 1
ATOM 4137 C C . ASP A 1 541 ? 32.991 4.179 -58.227 1.00 89.62 541 ASP A C 1
ATOM 4139 O O . ASP A 1 541 ? 31.954 4.315 -57.583 1.00 89.62 541 ASP A O 1
ATOM 4143 N N . ALA A 1 542 ? 33.958 3.344 -57.849 1.00 85.88 542 ALA A N 1
ATOM 4144 C CA . ALA A 1 542 ? 33.867 2.503 -56.662 1.00 85.88 542 ALA A CA 1
ATOM 4145 C C . ALA A 1 542 ? 33.966 3.295 -55.344 1.00 85.88 542 ALA A C 1
ATOM 4147 O O . ALA A 1 542 ? 33.487 2.810 -54.319 1.00 85.88 542 ALA A O 1
ATOM 4148 N N . ALA A 1 543 ? 34.565 4.493 -55.350 1.00 83.56 543 ALA A N 1
ATOM 4149 C CA . ALA A 1 543 ? 34.711 5.310 -54.144 1.00 83.56 543 ALA A CA 1
ATOM 4150 C C . ALA A 1 543 ? 33.364 5.902 -53.709 1.00 83.56 543 ALA A C 1
ATOM 4152 O O . ALA A 1 543 ? 33.011 5.851 -52.533 1.00 83.56 543 ALA A O 1
ATOM 4153 N N . THR A 1 544 ? 32.589 6.396 -54.674 1.00 83.31 544 THR A N 1
ATOM 4154 C CA . THR A 1 544 ? 31.241 6.953 -54.467 1.00 83.31 544 THR A CA 1
ATOM 4155 C C . THR A 1 544 ? 30.125 5.924 -54.669 1.00 83.31 544 THR A C 1
ATOM 4157 O O . THR A 1 544 ? 28.948 6.230 -54.508 1.00 83.31 544 THR A O 1
ATOM 4160 N N . SER A 1 545 ? 30.479 4.688 -55.035 1.00 85.00 545 SER A N 1
ATOM 4161 C CA . SER A 1 545 ? 29.550 3.636 -55.477 1.00 85.00 545 SER A CA 1
ATOM 4162 C C . SER A 1 545 ? 28.673 4.036 -56.678 1.00 85.00 545 SER A C 1
ATOM 4164 O O . SER A 1 545 ? 27.651 3.399 -56.931 1.00 85.00 545 SER A O 1
ATOM 4166 N N . ARG A 1 546 ? 29.065 5.066 -57.443 1.00 90.75 546 ARG A N 1
ATOM 4167 C CA . ARG A 1 546 ? 28.333 5.512 -58.633 1.00 90.75 546 ARG A CA 1
ATOM 4168 C C . ARG A 1 546 ? 28.421 4.440 -59.733 1.00 90.75 546 ARG A C 1
ATOM 4170 O O . ARG A 1 546 ? 29.533 4.053 -60.113 1.00 90.75 546 ARG A O 1
ATOM 4177 N N . PRO A 1 547 ? 27.294 3.987 -60.308 1.00 92.81 547 PRO A N 1
ATOM 4178 C CA . PRO A 1 547 ? 27.302 3.005 -61.390 1.00 92.81 547 PRO A CA 1
ATOM 4179 C C . PRO A 1 547 ? 27.929 3.560 -62.682 1.00 92.81 547 PRO A C 1
ATOM 4181 O O . PRO A 1 547 ? 28.109 4.770 -62.857 1.00 92.81 547 PRO A O 1
ATOM 4184 N N . ALA A 1 548 ? 28.276 2.662 -63.610 1.00 94.88 548 ALA A N 1
ATOM 4185 C CA . ALA A 1 548 ? 28.735 3.056 -64.942 1.00 94.88 548 ALA A CA 1
ATOM 4186 C C . ALA A 1 548 ? 27.621 3.795 -65.701 1.00 94.88 548 ALA A C 1
ATOM 4188 O O . ALA A 1 548 ? 26.442 3.496 -65.526 1.00 94.88 548 ALA A O 1
ATOM 4189 N N . GLY A 1 549 ? 28.008 4.760 -66.533 1.00 95.00 549 GLY A N 1
ATOM 4190 C CA . GLY A 1 549 ? 27.074 5.601 -67.272 1.00 95.00 549 GLY A CA 1
ATOM 4191 C C . GLY A 1 549 ? 26.361 4.881 -68.417 1.00 95.00 549 GLY A C 1
ATOM 4192 O O . GLY A 1 549 ? 26.710 3.761 -68.812 1.00 95.00 549 GLY A O 1
ATOM 4193 N N . ASN A 1 550 ? 25.384 5.576 -68.992 1.00 96.12 550 ASN A N 1
ATOM 4194 C CA . ASN A 1 550 ? 24.700 5.141 -70.204 1.00 96.12 550 ASN A CA 1
ATOM 4195 C C . ASN A 1 550 ? 25.687 5.029 -71.377 1.00 96.12 550 ASN A C 1
ATOM 4197 O O . ASN A 1 550 ? 26.738 5.669 -71.410 1.00 96.12 550 ASN A O 1
ATOM 4201 N N . THR A 1 551 ? 25.361 4.177 -72.348 1.00 96.62 551 THR A N 1
ATOM 4202 C CA . THR A 1 551 ? 26.283 3.826 -73.435 1.00 96.62 551 THR A CA 1
ATOM 4203 C C . THR A 1 551 ? 25.950 4.568 -74.725 1.00 96.62 551 THR A C 1
ATOM 4205 O O . THR A 1 551 ? 24.838 4.457 -75.233 1.00 96.62 551 THR A O 1
ATOM 4208 N N . LEU A 1 552 ? 26.938 5.269 -75.279 1.00 97.56 552 LEU A N 1
ATOM 4209 C CA . LEU A 1 552 ? 26.956 5.745 -76.659 1.00 97.56 552 LEU A CA 1
ATOM 4210 C C . LEU A 1 552 ? 27.325 4.595 -77.592 1.00 97.56 552 LEU A C 1
ATOM 4212 O O . LEU A 1 552 ? 28.245 3.846 -77.274 1.00 97.56 552 LEU A O 1
ATOM 4216 N N . THR A 1 553 ? 26.691 4.502 -78.760 1.00 97.31 553 THR A N 1
ATOM 4217 C CA . THR A 1 553 ? 27.044 3.507 -79.778 1.00 97.31 553 THR A CA 1
ATOM 4218 C C . THR A 1 553 ? 27.341 4.117 -81.143 1.00 97.31 553 THR A C 1
ATOM 4220 O O . THR A 1 553 ? 26.806 5.178 -81.464 1.00 97.31 553 THR A O 1
ATOM 4223 N N . ASN A 1 554 ? 28.134 3.442 -81.985 1.00 96.38 554 ASN A N 1
ATOM 4224 C CA . ASN A 1 554 ? 28.319 3.880 -83.370 1.00 96.38 554 ASN A CA 1
ATOM 4225 C C . ASN A 1 554 ? 27.001 3.834 -84.163 1.00 96.38 554 ASN A C 1
ATOM 4227 O O . ASN A 1 554 ? 26.365 2.777 -84.207 1.00 96.38 554 ASN A O 1
ATOM 4231 N N . PRO A 1 555 ? 26.595 4.947 -84.807 1.00 95.50 555 PRO A N 1
ATOM 4232 C CA . PRO A 1 555 ? 25.324 5.016 -85.526 1.00 95.50 555 PRO A CA 1
ATOM 4233 C C . PRO A 1 555 ? 25.394 4.423 -86.939 1.00 95.50 555 PRO A C 1
ATOM 4235 O O . PRO A 1 555 ? 24.360 4.095 -87.512 1.00 95.50 555 PRO A O 1
ATOM 4238 N N . ILE A 1 556 ? 26.599 4.282 -87.501 1.00 93.00 556 ILE A N 1
ATOM 4239 C CA . ILE A 1 556 ? 26.847 3.726 -88.838 1.00 93.00 556 ILE A CA 1
ATOM 4240 C C . ILE A 1 556 ? 27.809 2.536 -88.762 1.00 93.00 556 ILE A C 1
ATOM 4242 O O . ILE A 1 556 ? 28.605 2.438 -87.824 1.00 93.00 556 ILE A O 1
ATOM 4246 N N . ALA A 1 557 ? 27.722 1.636 -89.742 1.00 93.94 557 ALA A N 1
ATOM 4247 C CA . ALA A 1 557 ? 28.656 0.524 -89.900 1.00 93.94 557 ALA A CA 1
ATOM 4248 C C . ALA A 1 557 ? 29.985 0.993 -90.519 1.00 93.94 557 ALA A C 1
ATOM 4250 O O . ALA A 1 557 ? 30.010 2.001 -91.223 1.00 93.94 557 ALA A O 1
ATOM 4251 N N . PHE A 1 558 ? 31.052 0.234 -90.270 1.00 95.38 558 PHE A N 1
ATOM 4252 C CA . PHE A 1 558 ? 32.363 0.394 -90.906 1.00 95.38 558 PHE A CA 1
ATOM 4253 C C . PHE A 1 558 ? 32.628 -0.766 -91.873 1.00 95.38 558 PHE A C 1
ATOM 4255 O O . PHE A 1 558 ? 32.141 -1.880 -91.637 1.00 95.38 558 PHE A O 1
ATOM 4262 N N . THR A 1 559 ? 33.390 -0.523 -92.939 1.00 91.31 559 THR A N 1
ATOM 4263 C CA . THR A 1 559 ? 33.718 -1.488 -93.995 1.00 91.31 559 THR A CA 1
ATOM 4264 C C . THR A 1 559 ? 35.226 -1.620 -94.193 1.00 91.31 559 THR A C 1
ATOM 4266 O O . THR A 1 559 ? 35.971 -0.666 -94.029 1.00 91.31 559 THR A O 1
ATOM 4269 N N . ALA A 1 560 ? 35.687 -2.821 -94.556 1.00 88.38 560 ALA A N 1
ATOM 4270 C CA . ALA A 1 560 ? 37.098 -3.047 -94.867 1.00 88.38 560 ALA A CA 1
ATOM 4271 C C . ALA A 1 560 ? 37.417 -2.603 -96.303 1.00 88.38 560 ALA A C 1
ATOM 4273 O O . ALA A 1 560 ? 36.640 -2.877 -97.227 1.00 88.38 560 ALA A O 1
ATOM 4274 N N . LYS A 1 561 ? 38.582 -1.981 -96.513 1.00 82.44 561 LYS A N 1
ATOM 4275 C CA . LYS A 1 561 ? 39.034 -1.569 -97.849 1.00 82.44 561 LYS A CA 1
ATOM 4276 C C . LYS A 1 561 ? 39.204 -2.784 -98.794 1.00 82.44 561 LYS A C 1
ATOM 4278 O O . LYS A 1 561 ? 39.828 -3.772 -98.402 1.00 82.44 561 LYS A O 1
ATOM 4283 N N . PRO A 1 562 ? 38.712 -2.737 -100.053 1.00 75.62 562 PRO A N 1
ATOM 4284 C CA . PRO A 1 562 ? 38.902 -3.826 -101.019 1.00 75.62 562 PRO A CA 1
ATOM 4285 C C . PRO A 1 562 ? 40.380 -4.102 -101.348 1.00 75.62 562 PRO A C 1
ATOM 4287 O O . PRO A 1 562 ? 41.210 -3.191 -101.333 1.00 75.62 562 PRO A O 1
ATOM 4290 N N . THR A 1 563 ? 40.708 -5.352 -101.699 1.00 74.00 563 THR A N 1
ATOM 4291 C CA . THR A 1 563 ? 42.056 -5.759 -102.140 1.00 74.00 563 THR A CA 1
ATOM 4292 C C . THR A 1 563 ? 42.323 -5.366 -103.601 1.00 74.00 563 THR A C 1
ATOM 4294 O O . THR A 1 563 ? 41.412 -5.366 -104.428 1.00 74.00 563 THR A O 1
ATOM 4297 N N . THR A 1 564 ? 43.574 -5.020 -103.933 1.00 76.06 564 THR A N 1
ATOM 4298 C CA . THR A 1 564 ? 43.990 -4.658 -105.303 1.00 76.06 564 THR A CA 1
ATOM 4299 C C . THR A 1 564 ? 43.918 -5.874 -106.249 1.00 76.06 564 THR A C 1
ATOM 4301 O O . THR A 1 564 ? 44.400 -6.944 -105.863 1.00 76.06 564 THR A O 1
ATOM 4304 N N . PRO A 1 565 ? 43.373 -5.746 -107.479 1.00 78.88 565 PRO A N 1
ATOM 4305 C CA . PRO A 1 565 ? 43.362 -6.824 -108.476 1.00 78.88 565 PRO A CA 1
ATOM 4306 C C . PRO A 1 565 ? 44.764 -7.313 -108.881 1.00 78.88 565 PRO A C 1
ATOM 4308 O O . PRO A 1 565 ? 45.752 -6.592 -108.752 1.00 78.88 565 PRO A O 1
ATOM 4311 N N . SER A 1 566 ? 44.852 -8.548 -109.390 1.00 81.75 566 SER A N 1
ATOM 4312 C CA . SER A 1 566 ? 46.093 -9.093 -109.975 1.00 81.75 566 SER A CA 1
ATOM 4313 C C . SER A 1 566 ? 46.367 -8.495 -111.359 1.00 81.75 566 SER A C 1
ATOM 4315 O O . SER A 1 566 ? 45.422 -8.175 -112.069 1.00 81.75 566 SER A O 1
ATOM 4317 N N . ALA A 1 567 ? 47.640 -8.391 -111.756 1.00 86.00 567 ALA A N 1
ATOM 4318 C CA . ALA A 1 567 ? 48.025 -7.856 -113.065 1.00 86.00 567 ALA A CA 1
ATOM 4319 C C . ALA A 1 567 ? 47.610 -8.780 -114.240 1.00 86.00 567 ALA A C 1
ATOM 4321 O O . ALA A 1 567 ? 47.473 -9.995 -114.044 1.00 86.00 567 ALA A O 1
ATOM 4322 N N . PRO A 1 568 ? 47.461 -8.243 -115.466 1.00 88.50 568 PRO A N 1
ATOM 4323 C CA . PRO A 1 568 ? 47.128 -9.020 -116.659 1.00 88.50 568 PRO A CA 1
ATOM 4324 C C . PRO A 1 568 ? 48.266 -9.974 -117.054 1.00 88.50 568 PRO A C 1
ATOM 4326 O O . PRO A 1 568 ? 49.433 -9.747 -116.734 1.00 88.50 568 PRO A O 1
ATOM 4329 N N . THR A 1 569 ? 47.943 -11.067 -117.753 1.00 89.62 569 THR A N 1
ATOM 4330 C CA . THR A 1 569 ? 48.909 -12.147 -118.057 1.00 89.62 569 THR A CA 1
ATOM 4331 C C . THR A 1 569 ? 48.957 -12.487 -119.548 1.00 89.62 569 THR A C 1
ATOM 4333 O O . THR A 1 569 ? 48.121 -12.032 -120.320 1.00 89.62 569 THR A O 1
ATOM 4336 N N . ASN A 1 570 ? 49.935 -13.299 -119.970 1.00 89.62 570 ASN A N 1
ATOM 4337 C CA . ASN A 1 570 ? 50.101 -13.775 -121.355 1.00 89.62 570 ASN A CA 1
ATOM 4338 C C . ASN A 1 570 ? 50.203 -12.653 -122.401 1.00 89.62 570 ASN A C 1
ATOM 4340 O O . ASN A 1 570 ? 49.486 -12.664 -123.400 1.00 89.62 570 ASN A O 1
ATOM 4344 N N . GLY A 1 571 ? 51.095 -11.690 -122.171 1.00 89.25 571 GLY A N 1
ATOM 4345 C CA . GLY A 1 571 ? 51.445 -10.698 -123.184 1.00 89.25 571 GLY A CA 1
ATOM 4346 C C . GLY A 1 571 ? 52.038 -11.363 -124.430 1.00 89.25 571 GLY A C 1
ATOM 4347 O O . GLY A 1 571 ? 53.026 -12.088 -124.333 1.00 89.25 571 GLY A O 1
ATOM 4348 N N . VAL A 1 572 ? 51.444 -11.114 -125.592 1.00 91.25 572 VAL A N 1
ATOM 4349 C CA . VAL A 1 572 ? 51.887 -11.613 -126.898 1.00 91.25 572 VAL A CA 1
ATOM 4350 C C . VAL A 1 572 ? 52.232 -10.421 -127.775 1.00 91.25 572 VAL A C 1
ATOM 4352 O O . VAL A 1 572 ? 51.369 -9.584 -128.032 1.00 91.25 572 VAL A O 1
ATOM 4355 N N . VAL A 1 573 ? 53.484 -10.366 -128.232 1.00 90.50 573 VAL A N 1
ATOM 4356 C CA . VAL A 1 573 ? 53.981 -9.388 -129.208 1.00 90.50 573 VAL A CA 1
ATOM 4357 C C . VAL A 1 573 ? 53.896 -10.006 -130.603 1.00 90.50 573 VAL A C 1
ATOM 4359 O O . VAL A 1 573 ? 54.426 -11.094 -130.828 1.00 90.50 573 VAL A O 1
ATOM 4362 N N . ASP A 1 574 ? 53.248 -9.311 -131.533 1.00 89.25 574 ASP A N 1
ATOM 4363 C CA . ASP A 1 574 ? 53.229 -9.639 -132.959 1.00 89.25 574 ASP A CA 1
ATOM 4364 C C . ASP A 1 574 ? 53.913 -8.513 -133.738 1.00 89.25 574 ASP A C 1
ATOM 4366 O O . ASP A 1 574 ? 53.310 -7.473 -134.015 1.00 89.25 574 ASP A O 1
ATOM 4370 N N . ASP A 1 575 ? 55.188 -8.740 -134.055 1.00 85.94 575 ASP A N 1
ATOM 4371 C CA . ASP A 1 575 ? 56.082 -7.766 -134.689 1.00 85.94 575 ASP A CA 1
ATOM 4372 C C . ASP A 1 575 ? 55.695 -7.489 -136.152 1.00 85.94 575 ASP A C 1
ATOM 4374 O O . ASP A 1 575 ? 55.761 -6.359 -136.623 1.00 85.94 575 ASP A O 1
ATOM 4378 N N . ASN A 1 576 ? 55.175 -8.496 -136.867 1.00 89.06 576 ASN A N 1
ATOM 4379 C CA . ASN A 1 576 ? 54.734 -8.320 -138.256 1.00 89.06 576 ASN A CA 1
ATOM 4380 C C . ASN A 1 576 ? 53.504 -7.406 -138.356 1.00 89.06 576 ASN A C 1
ATOM 4382 O O . ASN A 1 576 ? 53.323 -6.721 -139.363 1.00 89.06 576 ASN A O 1
ATOM 4386 N N . LEU A 1 577 ? 52.644 -7.423 -137.332 1.00 88.94 577 LEU A N 1
ATOM 4387 C CA . LEU A 1 577 ? 51.438 -6.597 -137.258 1.00 88.94 577 LEU A CA 1
ATOM 4388 C C . LEU A 1 577 ? 51.591 -5.368 -136.352 1.00 88.94 577 LEU A C 1
ATOM 4390 O O . LEU A 1 577 ? 50.615 -4.640 -136.200 1.00 88.94 577 LEU A O 1
ATOM 4394 N N . ASN A 1 578 ? 52.770 -5.132 -135.763 1.00 91.44 578 ASN A N 1
ATOM 4395 C CA . ASN A 1 578 ? 53.027 -4.087 -134.763 1.00 91.44 578 ASN A CA 1
ATOM 4396 C C . ASN A 1 578 ? 52.009 -4.070 -133.607 1.00 91.44 578 ASN A C 1
ATOM 4398 O O . ASN A 1 578 ? 51.558 -3.010 -133.177 1.00 91.44 578 ASN A O 1
ATOM 4402 N N . THR A 1 579 ? 51.596 -5.236 -133.103 1.00 90.62 579 THR A N 1
ATOM 4403 C CA . THR A 1 579 ? 50.521 -5.312 -132.097 1.00 90.62 579 THR A CA 1
ATOM 4404 C C . THR A 1 579 ? 50.915 -6.071 -130.842 1.00 90.62 579 THR A C 1
ATOM 4406 O O . THR A 1 579 ? 51.762 -6.961 -130.874 1.00 90.62 579 THR A O 1
ATOM 4409 N N . PHE A 1 580 ? 50.248 -5.748 -129.734 1.00 92.25 580 PHE A N 1
ATOM 4410 C CA . PHE A 1 580 ? 50.385 -6.458 -128.467 1.00 92.25 580 PHE A CA 1
ATOM 4411 C C . PHE A 1 580 ? 49.025 -6.822 -127.885 1.00 92.25 580 PHE A C 1
ATOM 4413 O O . PHE A 1 580 ? 48.124 -5.990 -127.850 1.00 92.25 580 PHE A O 1
ATOM 4420 N N . SER A 1 581 ? 48.871 -8.056 -127.414 1.00 91.19 581 SER A N 1
ATOM 4421 C CA . SER A 1 581 ? 47.635 -8.557 -126.794 1.00 91.19 581 SER A CA 1
ATOM 4422 C C . SER A 1 581 ? 47.917 -9.290 -125.488 1.00 91.19 581 SER A C 1
ATOM 4424 O O . SER A 1 581 ? 49.017 -9.801 -125.313 1.00 91.19 581 SER A O 1
ATOM 4426 N N . TRP A 1 582 ? 46.934 -9.379 -124.593 1.00 92.62 582 TRP A N 1
ATOM 4427 C CA . TRP A 1 582 ? 47.055 -10.071 -123.302 1.00 92.62 582 TRP A CA 1
ATOM 4428 C C . TRP A 1 582 ? 45.784 -10.855 -122.962 1.00 92.62 582 TRP A C 1
ATOM 4430 O O . TRP A 1 582 ? 44.731 -10.691 -123.578 1.00 92.62 582 TRP A O 1
ATOM 4440 N N . SER A 1 583 ? 45.883 -11.732 -121.965 1.00 92.31 583 SER A N 1
ATOM 4441 C CA . SER A 1 583 ? 44.733 -12.399 -121.355 1.00 92.31 583 SER A CA 1
ATOM 4442 C C . SER A 1 583 ? 44.112 -11.516 -120.267 1.00 92.31 583 SER A C 1
ATOM 4444 O O . SER A 1 583 ? 44.853 -11.007 -119.418 1.00 92.31 583 SER A O 1
ATOM 4446 N N . PRO A 1 584 ? 42.775 -11.362 -120.240 1.00 88.19 584 PRO A N 1
ATOM 4447 C CA . PRO A 1 584 ? 42.112 -10.561 -119.222 1.00 88.19 584 PRO A CA 1
ATOM 4448 C C . PRO A 1 584 ? 42.232 -11.196 -117.827 1.00 88.19 584 PRO A C 1
ATOM 4450 O O . PRO A 1 584 ? 42.156 -12.416 -117.664 1.00 88.19 584 PRO A O 1
ATOM 4453 N N . VAL A 1 585 ? 42.385 -10.349 -116.815 1.00 88.75 585 VAL A N 1
ATOM 4454 C CA . VAL A 1 585 ? 42.240 -10.640 -115.388 1.00 88.75 585 VAL A CA 1
ATOM 4455 C C . VAL A 1 585 ? 40.784 -11.049 -115.102 1.00 88.75 585 VAL A C 1
ATOM 4457 O O . VAL A 1 585 ? 39.854 -10.396 -115.583 1.00 88.75 585 VAL A O 1
ATOM 4460 N N . PRO A 1 586 ? 40.534 -12.114 -114.315 1.00 85.56 586 PRO A N 1
ATOM 4461 C CA . PRO A 1 586 ? 39.178 -12.523 -113.953 1.00 85.56 586 PRO A CA 1
ATOM 4462 C C . PRO A 1 586 ? 38.348 -11.363 -113.382 1.00 85.56 586 PRO A C 1
ATOM 4464 O O . PRO A 1 586 ? 38.810 -10.649 -112.497 1.00 85.56 586 PRO A O 1
ATOM 4467 N N . ASN A 1 587 ? 37.111 -11.216 -113.866 1.00 84.12 587 ASN A N 1
ATOM 4468 C CA . ASN A 1 587 ? 36.165 -10.121 -113.577 1.00 84.12 587 ASN A CA 1
ATOM 4469 C C . ASN A 1 587 ? 36.476 -8.753 -114.213 1.00 84.12 587 ASN A C 1
ATOM 4471 O O . ASN A 1 587 ? 35.619 -7.878 -114.151 1.00 84.12 587 ASN A O 1
ATOM 4475 N N . PHE A 1 588 ? 37.617 -8.593 -114.882 1.00 87.81 588 PHE A N 1
ATOM 4476 C CA . PHE A 1 588 ? 37.974 -7.398 -115.651 1.00 87.81 588 PHE A CA 1
ATOM 4477 C C . PHE A 1 588 ? 38.066 -7.798 -117.124 1.00 87.81 588 PHE A C 1
ATOM 4479 O O . PHE A 1 588 ? 39.116 -8.179 -117.629 1.00 87.81 588 PHE A O 1
ATOM 4486 N N . THR A 1 589 ? 36.930 -7.875 -117.811 1.00 87.75 589 THR A N 1
ATOM 4487 C CA . THR A 1 589 ? 36.872 -8.439 -119.177 1.00 87.75 589 THR A CA 1
ATOM 4488 C C . THR A 1 589 ? 36.738 -7.379 -120.264 1.00 87.75 589 THR A C 1
ATOM 4490 O O . THR A 1 589 ? 36.862 -7.709 -121.445 1.00 87.75 589 THR A O 1
ATOM 4493 N N . ALA A 1 590 ? 36.506 -6.119 -119.895 1.00 87.69 590 ALA A N 1
ATOM 4494 C CA . ALA A 1 590 ? 36.375 -5.022 -120.837 1.00 87.69 590 ALA A CA 1
ATOM 4495 C C . ALA A 1 590 ? 37.750 -4.431 -121.167 1.00 87.69 590 ALA A C 1
ATOM 4497 O O . ALA A 1 590 ? 38.625 -4.348 -120.314 1.00 87.69 590 ALA A O 1
ATOM 4498 N N . ALA A 1 591 ? 37.938 -3.971 -122.408 1.00 85.50 591 ALA A N 1
ATOM 4499 C CA . ALA A 1 591 ? 39.162 -3.269 -122.799 1.00 85.50 591 ALA A CA 1
ATOM 4500 C C . ALA A 1 591 ? 39.417 -2.031 -121.917 1.00 85.50 591 ALA A C 1
ATOM 4502 O O . ALA A 1 591 ? 40.551 -1.799 -121.522 1.00 85.50 591 ALA A O 1
ATOM 4503 N N . SER A 1 592 ? 38.345 -1.328 -121.529 1.00 89.00 592 SER A N 1
ATOM 4504 C CA . SER A 1 592 ? 38.373 -0.162 -120.637 1.00 89.00 592 SER A CA 1
ATOM 4505 C C . SER A 1 592 ? 38.830 -0.457 -119.208 1.00 89.00 592 SER A C 1
ATOM 4507 O O . SER A 1 592 ? 39.026 0.481 -118.444 1.00 89.00 592 SER A O 1
ATOM 4509 N N . ASP A 1 593 ? 38.953 -1.731 -118.830 1.00 90.19 593 ASP A N 1
ATOM 4510 C CA . ASP A 1 593 ? 39.490 -2.120 -117.525 1.00 90.19 593 ASP A CA 1
ATOM 4511 C C . ASP A 1 593 ? 41.024 -2.046 -117.492 1.00 90.19 593 ASP A C 1
ATOM 4513 O O . ASP A 1 593 ? 41.614 -2.186 -116.424 1.00 90.19 593 ASP A O 1
ATOM 4517 N N . TYR A 1 594 ? 41.658 -1.847 -118.653 1.00 91.88 594 TYR A N 1
ATOM 4518 C CA . TYR A 1 594 ? 43.100 -1.900 -118.830 1.00 91.88 594 TYR A CA 1
ATOM 4519 C C . TYR A 1 594 ? 43.652 -0.591 -119.374 1.00 91.88 594 TYR A C 1
ATOM 4521 O O . TYR A 1 594 ? 43.056 0.086 -120.216 1.00 91.88 594 TYR A O 1
ATOM 4529 N N . GLU A 1 595 ? 44.879 -0.312 -118.969 1.00 92.62 595 GLU A N 1
ATOM 4530 C CA . GLU A 1 595 ? 45.707 0.747 -119.526 1.00 92.62 595 GLU A CA 1
ATOM 4531 C C . GLU A 1 595 ? 47.073 0.173 -119.914 1.00 92.62 595 GLU A C 1
ATOM 4533 O O . GLU A 1 595 ? 47.564 -0.781 -119.304 1.00 92.62 595 GLU A O 1
ATOM 4538 N N . TYR A 1 596 ? 47.701 0.731 -120.950 1.00 92.50 596 TYR A N 1
ATOM 4539 C CA . TYR A 1 596 ? 49.017 0.308 -121.423 1.00 92.50 596 TYR A CA 1
ATOM 4540 C C . TYR A 1 596 ? 50.031 1.453 -121.405 1.00 92.50 596 TYR A C 1
ATOM 4542 O O . TYR A 1 596 ? 49.690 2.628 -121.497 1.00 92.50 596 TYR A O 1
ATOM 4550 N N . SER A 1 597 ? 51.306 1.111 -121.286 1.00 92.31 597 SER A N 1
ATOM 4551 C CA . SER A 1 597 ? 52.423 2.051 -121.266 1.00 92.31 597 SER A CA 1
ATOM 4552 C C . SER A 1 597 ? 53.479 1.616 -122.267 1.00 92.31 597 SER A C 1
ATOM 4554 O O . SER A 1 597 ? 53.779 0.433 -122.329 1.00 92.31 597 SER A O 1
ATOM 4556 N N . LEU A 1 598 ? 54.065 2.558 -123.013 1.00 92.31 598 LEU A N 1
ATOM 4557 C CA . LEU A 1 598 ? 55.208 2.317 -123.917 1.00 92.31 598 LEU A CA 1
ATOM 4558 C C . LEU A 1 598 ? 56.553 2.750 -123.312 1.00 92.31 598 LEU A C 1
ATOM 4560 O O . LEU A 1 598 ? 57.586 2.679 -123.973 1.00 92.31 598 LEU A O 1
ATOM 4564 N N . ASN A 1 599 ? 56.541 3.267 -122.081 1.00 89.50 599 ASN A N 1
ATOM 4565 C CA . ASN A 1 599 ? 57.698 3.870 -121.420 1.00 89.50 599 ASN A CA 1
ATOM 4566 C C . ASN A 1 599 ? 57.903 3.326 -119.997 1.00 89.50 599 ASN A C 1
ATOM 4568 O O . ASN A 1 599 ? 58.173 4.078 -119.054 1.00 89.50 599 ASN A O 1
ATOM 4572 N N . SER A 1 600 ? 57.766 2.006 -119.856 1.00 90.19 600 SER A N 1
ATOM 4573 C CA . SER A 1 600 ? 58.011 1.262 -118.615 1.00 90.19 600 SER A CA 1
ATOM 4574 C C . SER A 1 600 ? 57.147 1.725 -117.434 1.00 90.19 600 SER A C 1
ATOM 4576 O O . SER A 1 600 ? 57.613 1.751 -116.295 1.00 90.19 600 SER A O 1
ATOM 4578 N N . GLY A 1 601 ? 55.899 2.121 -117.699 1.00 86.38 601 GLY A N 1
ATOM 4579 C CA . GLY A 1 601 ? 54.911 2.460 -116.672 1.00 86.38 601 GLY A CA 1
ATOM 4580 C C . GLY A 1 601 ? 54.973 3.898 -116.159 1.00 86.38 601 GLY A C 1
ATOM 4581 O O . GLY A 1 601 ? 54.321 4.210 -115.162 1.00 86.38 601 GLY A O 1
ATOM 4582 N N . THR A 1 602 ? 55.729 4.780 -116.821 1.00 90.62 602 THR A N 1
ATOM 4583 C CA . THR A 1 602 ? 55.804 6.202 -116.443 1.00 90.62 602 THR A CA 1
ATOM 4584 C C . THR A 1 602 ? 54.523 6.940 -116.823 1.00 90.62 602 THR A C 1
ATOM 4586 O O . THR A 1 602 ? 53.965 7.671 -116.011 1.00 90.62 602 THR A O 1
ATOM 4589 N N . ASN A 1 603 ? 54.042 6.716 -118.049 1.00 90.56 603 ASN A N 1
ATOM 4590 C CA . ASN A 1 603 ? 52.766 7.226 -118.536 1.00 90.56 603 ASN A CA 1
ATOM 4591 C C . ASN A 1 603 ? 51.917 6.059 -119.022 1.00 90.56 603 ASN A C 1
ATOM 4593 O O . ASN A 1 603 ? 52.437 5.138 -119.656 1.00 90.56 603 ASN A O 1
ATOM 4597 N N . TRP A 1 604 ? 50.620 6.146 -118.767 1.00 92.00 604 TRP A N 1
ATOM 4598 C CA . TRP A 1 604 ? 49.650 5.132 -119.143 1.00 92.00 604 TRP A CA 1
ATOM 4599 C C . TRP A 1 604 ? 48.622 5.719 -120.099 1.00 92.00 604 TRP A C 1
ATOM 4601 O O . TRP A 1 604 ? 48.328 6.915 -120.064 1.00 92.00 604 TRP A O 1
ATOM 4611 N N . GLN A 1 605 ? 48.147 4.875 -120.998 1.00 90.38 605 GLN A N 1
ATOM 4612 C CA . GLN A 1 605 ? 47.148 5.191 -121.998 1.00 90.38 605 GLN A CA 1
ATOM 4613 C C . GLN A 1 605 ? 46.007 4.192 -121.891 1.00 90.38 605 GLN A C 1
ATOM 4615 O O . GLN A 1 605 ? 46.239 2.988 -121.776 1.00 90.38 605 GLN A O 1
ATOM 4620 N N . ASP A 1 606 ? 44.785 4.693 -121.988 1.00 89.44 606 ASP A N 1
ATOM 4621 C CA . ASP A 1 606 ? 43.593 3.860 -121.924 1.00 89.44 606 ASP A CA 1
ATOM 4622 C C . ASP A 1 606 ? 43.468 2.956 -123.154 1.00 89.44 606 ASP A C 1
ATOM 4624 O O . ASP A 1 606 ? 43.827 3.323 -124.280 1.00 89.44 606 ASP A O 1
ATOM 4628 N N . ILE A 1 607 ? 42.892 1.773 -122.947 1.00 88.19 607 ILE A N 1
ATOM 4629 C CA . ILE A 1 607 ? 42.608 0.808 -124.006 1.00 88.19 607 ILE A CA 1
ATOM 4630 C C . ILE A 1 607 ? 41.104 0.834 -124.278 1.00 88.19 607 ILE A C 1
ATOM 4632 O O . ILE A 1 607 ? 40.287 0.521 -123.420 1.00 88.19 607 ILE A O 1
ATOM 4636 N N . VAL A 1 608 ? 40.714 1.214 -125.497 1.00 81.38 608 VAL A N 1
ATOM 4637 C CA . VAL A 1 608 ? 39.304 1.552 -125.785 1.00 81.38 608 VAL A CA 1
ATOM 4638 C C . VAL A 1 608 ? 38.598 0.620 -126.767 1.00 81.38 608 VAL A C 1
ATOM 4640 O O . VAL A 1 608 ? 37.381 0.703 -126.905 1.00 81.38 608 VAL A O 1
ATOM 4643 N N . SER A 1 609 ? 39.320 -0.257 -127.470 1.00 77.50 609 SER A N 1
ATOM 4644 C CA . SER A 1 609 ? 38.753 -1.008 -128.604 1.00 77.50 609 SER A CA 1
ATOM 4645 C C . SER A 1 609 ? 38.789 -2.527 -128.442 1.00 77.50 609 SER A C 1
ATOM 4647 O O . SER A 1 609 ? 37.797 -3.193 -128.730 1.00 77.50 609 SER A O 1
ATOM 4649 N N . SER A 1 610 ? 39.906 -3.097 -127.990 1.00 87.19 610 SER A N 1
ATOM 4650 C CA . SER A 1 610 ? 40.058 -4.545 -127.812 1.00 87.19 610 SER A CA 1
ATOM 4651 C C . SER A 1 610 ? 41.209 -4.873 -126.860 1.00 87.19 610 SER A C 1
ATOM 4653 O O . SER A 1 610 ? 42.066 -4.025 -126.637 1.00 87.19 610 SER A O 1
ATOM 4655 N N . LEU A 1 611 ? 41.290 -6.117 -126.363 1.00 88.06 611 LEU A N 1
ATOM 4656 C CA . LEU A 1 611 ? 42.434 -6.644 -125.579 1.00 88.06 611 LEU A CA 1
ATOM 4657 C C . LEU A 1 611 ? 43.691 -6.892 -126.443 1.00 88.06 611 LEU A C 1
ATOM 4659 O O . LEU A 1 611 ? 44.449 -7.847 -126.263 1.00 88.06 611 LEU A O 1
ATOM 4663 N N . LYS A 1 612 ? 43.849 -6.038 -127.448 1.00 90.00 612 LYS A N 1
ATOM 4664 C CA . LYS A 1 612 ? 44.912 -5.969 -128.427 1.00 90.00 612 LYS A CA 1
ATOM 4665 C C . LYS A 1 612 ? 45.084 -4.494 -128.774 1.00 90.00 612 LYS A C 1
ATOM 4667 O O . LYS A 1 612 ? 44.114 -3.830 -129.142 1.00 90.00 612 LYS A O 1
ATOM 4672 N N . VAL A 1 613 ? 46.306 -4.000 -128.663 1.00 90.00 613 VAL A N 1
ATOM 4673 C CA . VAL A 1 613 ? 46.691 -2.630 -129.005 1.00 90.00 613 VAL A CA 1
ATOM 4674 C C . VAL A 1 613 ? 47.608 -2.644 -130.225 1.00 90.00 613 VAL A C 1
ATOM 4676 O O . VAL A 1 613 ? 48.432 -3.549 -130.377 1.00 90.00 613 VAL A O 1
ATOM 4679 N N . ASP A 1 614 ? 47.434 -1.663 -131.107 1.00 89.94 614 ASP A N 1
ATOM 4680 C CA . ASP A 1 614 ? 48.381 -1.356 -132.181 1.00 89.94 614 ASP A CA 1
ATOM 4681 C C . ASP A 1 614 ? 49.423 -0.387 -131.618 1.00 89.94 614 ASP A C 1
ATOM 4683 O O . ASP A 1 614 ? 49.082 0.687 -131.121 1.00 89.94 614 ASP A O 1
ATOM 4687 N N . ILE A 1 615 ? 50.680 -0.815 -131.633 1.00 88.31 615 ILE A N 1
ATOM 4688 C CA . ILE A 1 615 ? 51.817 -0.096 -131.060 1.00 88.31 615 ILE A CA 1
ATOM 4689 C C . ILE A 1 615 ? 52.470 0.816 -132.112 1.00 88.31 615 ILE A C 1
ATOM 4691 O O . ILE A 1 615 ? 53.197 1.749 -131.765 1.00 88.31 615 ILE A O 1
ATOM 4695 N N . GLY A 1 616 ? 52.181 0.593 -133.399 1.00 85.31 616 GLY A N 1
ATOM 4696 C CA . GLY A 1 616 ? 52.882 1.217 -134.513 1.00 85.31 616 GLY A CA 1
ATOM 4697 C C . GLY A 1 616 ? 54.300 0.668 -134.713 1.00 85.31 616 GLY A C 1
ATOM 4698 O O . GLY A 1 616 ? 54.832 -0.078 -133.896 1.00 85.31 616 GLY A O 1
ATOM 4699 N N . ASN A 1 617 ? 54.925 1.034 -135.835 1.00 87.00 617 ASN A N 1
ATOM 4700 C CA . ASN A 1 617 ? 56.282 0.600 -136.183 1.00 87.00 617 ASN A CA 1
ATOM 4701 C C . ASN A 1 617 ? 57.328 1.383 -135.365 1.00 87.00 617 ASN A C 1
ATOM 4703 O O . ASN A 1 617 ? 57.877 2.382 -135.842 1.00 87.00 617 ASN A O 1
ATOM 4707 N N . VAL A 1 618 ? 57.539 0.972 -134.114 1.00 85.38 618 VAL A N 1
ATOM 4708 C CA . VAL A 1 618 ? 58.464 1.590 -133.156 1.00 85.38 618 VAL A CA 1
ATOM 4709 C C . VAL A 1 618 ? 59.371 0.538 -132.520 1.00 85.38 618 VAL A C 1
ATOM 4711 O O . VAL A 1 618 ? 58.920 -0.542 -132.154 1.00 85.38 618 VAL A O 1
ATOM 4714 N N . ASP A 1 619 ? 60.654 0.868 -132.359 1.00 87.31 619 ASP A N 1
ATOM 4715 C CA . ASP A 1 619 ? 61.610 0.008 -131.657 1.00 87.31 619 ASP A CA 1
ATOM 4716 C C . ASP A 1 619 ? 61.475 0.224 -130.141 1.00 87.31 619 ASP A C 1
ATOM 4718 O O . ASP A 1 619 ? 61.681 1.335 -129.638 1.00 87.31 619 ASP A O 1
ATOM 4722 N N . LEU A 1 620 ? 61.078 -0.823 -129.416 1.00 86.69 620 LEU A N 1
ATOM 4723 C CA . LEU A 1 620 ? 60.867 -0.792 -127.971 1.00 86.69 620 LEU A CA 1
ATOM 4724 C C . LEU A 1 620 ? 61.819 -1.762 -127.281 1.00 86.69 620 LEU A C 1
ATOM 4726 O O . LEU A 1 620 ? 61.879 -2.950 -127.595 1.00 86.69 620 LEU A O 1
ATOM 4730 N N . ALA A 1 621 ? 62.519 -1.265 -126.261 1.00 87.38 621 ALA A N 1
ATOM 4731 C CA . ALA A 1 621 ? 63.307 -2.123 -125.391 1.00 87.38 621 ALA A CA 1
ATOM 4732 C C . ALA A 1 621 ? 62.407 -3.139 -124.666 1.00 87.38 621 ALA A C 1
ATOM 4734 O O . ALA A 1 621 ? 61.246 -2.867 -124.346 1.00 87.38 621 ALA A O 1
ATOM 4735 N N . VAL A 1 622 ? 62.970 -4.302 -124.334 1.00 85.06 622 VAL A N 1
ATOM 4736 C CA . VAL A 1 622 ? 62.291 -5.305 -123.502 1.00 85.06 622 VAL A CA 1
ATOM 4737 C C . VAL A 1 622 ? 61.784 -4.646 -122.206 1.00 85.06 622 VAL A C 1
ATOM 4739 O O . VAL A 1 622 ? 62.528 -3.920 -121.549 1.00 85.06 622 VAL A O 1
ATOM 4742 N N . ASN A 1 623 ? 60.523 -4.912 -121.841 1.00 84.25 623 ASN A N 1
ATOM 4743 C CA . ASN A 1 623 ? 59.775 -4.338 -120.704 1.00 84.25 623 ASN A CA 1
ATOM 4744 C C . ASN A 1 623 ? 59.339 -2.865 -120.821 1.00 84.25 623 ASN A C 1
ATOM 4746 O O . ASN A 1 623 ? 58.720 -2.359 -119.881 1.00 84.25 623 ASN A O 1
ATOM 4750 N N . ALA A 1 624 ? 59.615 -2.184 -121.938 1.00 88.50 624 ALA A N 1
ATOM 4751 C CA . ALA A 1 624 ? 59.094 -0.834 -122.162 1.00 88.50 624 ALA A CA 1
ATOM 4752 C C . ALA A 1 624 ? 57.567 -0.831 -122.337 1.00 88.50 624 ALA A C 1
ATOM 4754 O O . ALA A 1 624 ? 56.899 0.083 -121.852 1.00 88.50 624 ALA A O 1
ATOM 4755 N N . LEU A 1 625 ? 57.025 -1.875 -122.972 1.00 90.50 625 LEU A N 1
ATOM 4756 C CA . LEU A 1 625 ? 55.590 -2.105 -123.097 1.00 90.50 625 LEU A CA 1
ATOM 4757 C C . LEU A 1 625 ? 55.038 -2.824 -121.856 1.00 90.50 625 LEU A C 1
ATOM 4759 O O . LEU A 1 625 ? 55.473 -3.932 -121.537 1.00 90.50 625 LEU A O 1
ATOM 4763 N N . GLN A 1 626 ? 54.074 -2.209 -121.175 1.00 91.38 626 GLN A N 1
ATOM 4764 C CA . GLN A 1 626 ? 53.379 -2.768 -120.010 1.00 91.38 626 GLN A CA 1
ATOM 4765 C C . GLN A 1 626 ? 51.866 -2.612 -120.167 1.00 91.38 626 GLN A C 1
ATOM 4767 O O . GLN A 1 626 ? 51.412 -1.652 -120.779 1.00 91.38 626 GLN A O 1
ATOM 4772 N N . VAL A 1 627 ? 51.094 -3.529 -119.586 1.00 90.69 627 VAL A N 1
ATOM 4773 C CA . VAL A 1 627 ? 49.636 -3.427 -119.434 1.00 90.69 627 VAL A CA 1
ATOM 4774 C C . VAL A 1 627 ? 49.288 -3.741 -117.981 1.00 90.69 627 VAL A C 1
ATOM 4776 O O . VAL A 1 627 ? 49.912 -4.636 -117.400 1.00 90.69 627 VAL A O 1
ATOM 4779 N N . ARG A 1 628 ? 48.358 -2.998 -117.378 1.00 89.44 628 ARG A N 1
ATOM 4780 C CA . ARG A 1 628 ? 47.906 -3.239 -116.002 1.00 89.44 628 ARG A CA 1
ATOM 4781 C C . ARG A 1 628 ? 46.398 -3.179 -115.864 1.00 89.44 628 ARG A C 1
ATOM 4783 O O . ARG A 1 628 ? 45.770 -2.513 -116.717 1.00 89.44 628 ARG A O 1
#

Radius of gyration: 65.02 Å; Cα contacts (8 Å, |Δi|>4): 1209; chains: 1; bounding box: 109×77×232 Å

Sequence (628 aa):
MNAPTYPGLLITPLLLWLVACGGSDNKPDETIDKISPDTSTNTAVNGVAIDGYLSLAKACIDLNRNYRCDGALEYQTITDDEGKFTLSIPNNNINESPLLITTSAGITIDSDRPNQTINKPFFLLAPVNSANKNEQIVVSPFTTLVHAKLQTQSNDLTPDQALLSAEQEVLKQLKFTTNEQLYSDFIKAENESNLTQQQQKTIQRTKMQAQVLTDVMAKGLEASYNNAANGKEALVAKLFLEKFAKNSLELVTLHVDSAIAQGITEVATISDLVIETNPDLILTTVEVEQGYIEQTPAPTNGVVDDNLNIFSWAAVPGFYDAQDYEYSLNSGQSWHDVNNNLSITVGNIDLAIDSLQVRVKLGSNDEPGAVLTNSTAFYKQLAGASAPLLIAVNDQHKIDNVQWQFVTGFDDITDYEMSLNAGNSWLDATSPVVVGNIDLAANQIHIRVKAGARQDAGESLIISQAFTKYIIPDAAAAPTHVASNDINNTFTFALVDGFSSISNYEYQINQGSWTTTNGLTIQLEDKAYAIGSIKVRVKADAATSRPAGNTLTNPIAFTAKPTTPSAPTNGVVDDNLNTFSWSPVPNFTAASDYEYSLNSGTNWQDIVSSLKVDIGNVDLAVNALQVR

Nearest PDB structures (foldseek):
  3lpw-assembly2_B  TM=5.576E-01  e=2.963E-05  Homo sapiens
  4pbx-assembly1_A  TM=2.166E-01  e=9.247E-09  Homo sapiens
  5utk-assembly1_B  TM=2.852E-01  e=5.678E-07  Homo sapiens

Mean predicted aligned error: 16.37 Å

Solvent-accessible surface area (backbone atoms only — not comparable to full-atom values): 35672 Å² total; per-residue (Å²): 141,81,87,88,82,87,89,80,91,83,89,83,86,87,86,82,87,83,90,82,89,80,87,85,87,89,87,81,90,80,77,92,74,76,82,70,81,80,79,74,58,59,43,77,49,46,33,32,34,42,70,37,32,30,15,55,20,42,38,23,43,29,78,83,68,53,88,56,87,77,53,96,85,38,56,64,43,63,21,39,83,74,6,36,40,67,41,75,40,53,70,87,66,87,58,99,39,36,36,34,37,37,43,40,58,76,59,11,28,35,58,81,45,72,98,40,53,36,78,71,53,45,70,32,27,16,50,72,80,54,88,54,96,87,54,71,43,50,28,20,48,50,22,27,40,31,38,34,37,38,75,70,44,65,86,87,47,53,74,70,54,27,47,53,51,17,46,52,52,50,29,60,39,61,69,51,91,54,75,62,69,54,60,50,63,50,73,61,59,68,70,50,83,87,68,50,74,65,55,50,52,51,39,54,50,52,44,53,48,33,45,27,48,45,51,37,48,36,53,40,49,54,57,21,52,75,40,46,65,91,91,42,62,40,57,45,54,50,54,37,42,41,49,39,54,71,40,38,44,37,42,49,40,53,48,49,55,51,28,57,76,72,70,54,81,60,49,68,62,52,25,49,49,48,47,70,70,33,64,80,59,41,49,47,46,65,29,60,71,73,71,49,81,75,70,48,66,40,40,41,76,67,44,79,38,56,94,78,24,32,41,34,45,41,70,39,68,45,44,85,54,25,73,38,26,31,35,15,79,57,58,66,76,51,77,42,78,30,84,58,58,62,45,47,76,76,52,86,42,72,37,57,57,55,22,35,30,35,23,40,56,53,58,100,90,46,77,53,28,34,71,29,49,38,88,57,57,38,61,43,68,36,80,38,51,69,44,37,46,82,73,47,77,41,77,43,90,96,62,22,30,38,38,64,42,77,39,92,94,46,90,51,64,85,47,25,29,26,16,78,57,56,65,77,51,77,41,79,40,58,90,55,33,76,70,52,86,42,74,39,63,54,46,19,40,28,33,24,40,50,58,51,101,51,26,43,50,19,39,65,30,65,38,71,65,56,37,68,49,74,77,70,53,74,56,44,66,43,34,45,86,70,48,74,39,52,95,74,27,35,43,31,46,43,78,40,90,98,47,86,52,57,80,47,28,28,34,26,57,65,90,54,71,78,38,75,38,91,57,58,58,45,81,53,70,84,44,72,40,58,60,59,26,40,33,34,23,36,53,54,38,81,90,64,62,22,48,50,22,39,72,25,55,39,88,60,62,36,61,50,82,82,81,83,82,74,71,53,44,71,78,43,80,38,77,94,75,26,30,40,32,50,44,71,35,91,97,42,81,53,30,73,68,32,34,36,15,77,60,57,66,76,53,75,42,81,30,85,84,44,66,50,46,80,70,51,100,66,94,71,62,91,70,19,64,42,65,73